Protein AF-0000000081102500 (afdb_homodimer)

Solvent-accessible surface area (backbone atoms only — not comparable to full-atom values): 29952 Å² total; per-residue (Å²): 133,82,79,76,80,78,73,80,70,84,69,82,81,77,78,73,79,81,74,80,73,80,76,76,82,76,77,84,77,78,81,76,78,78,64,73,62,58,63,55,47,53,52,49,48,46,53,48,49,56,48,49,52,51,51,50,52,51,48,50,52,50,48,50,49,44,45,52,55,58,66,33,62,69,70,67,57,68,94,61,80,88,67,59,74,37,81,43,62,40,70,87,53,70,58,62,40,47,63,66,42,76,68,34,43,45,45,74,57,37,81,34,65,85,44,66,32,41,30,42,36,72,54,45,70,73,47,74,49,71,58,43,45,83,46,76,84,64,27,28,35,29,37,17,47,39,19,51,52,50,49,36,52,51,52,46,48,41,49,49,35,29,41,36,52,70,69,33,74,50,51,61,30,30,46,87,71,41,95,49,55,79,42,70,70,38,37,52,51,50,49,52,51,26,46,36,54,37,53,50,52,52,56,48,55,30,63,49,47,69,52,72,34,34,45,43,86,87,37,54,99,74,38,37,36,36,80,54,59,74,37,73,39,86,14,42,33,60,66,61,51,49,51,53,41,52,76,25,37,58,89,67,75,72,70,58,82,37,50,47,108,138,86,78,84,76,85,75,79,74,86,69,82,79,78,78,71,79,80,76,77,75,77,73,78,79,75,76,81,76,77,78,75,76,78,63,72,62,57,62,53,47,54,52,50,50,48,54,49,48,55,48,48,52,51,51,51,52,52,48,51,52,51,48,51,51,44,44,53,54,58,66,32,61,66,70,66,56,67,93,60,80,87,67,57,74,36,81,42,63,41,70,88,52,71,58,64,40,48,64,64,41,77,69,34,43,45,44,73,57,35,81,36,64,87,46,67,34,41,31,42,36,72,55,44,69,75,46,74,49,69,59,42,44,84,44,77,83,64,27,28,35,28,36,18,46,39,21,52,52,51,49,36,52,51,51,49,48,42,49,49,36,29,41,36,53,70,68,33,74,48,51,60,30,27,46,87,71,40,96,51,57,78,43,72,69,38,40,52,50,48,48,51,52,24,46,36,54,38,52,48,52,52,55,48,56,29,63,49,46,71,53,72,33,32,46,43,88,88,38,55,98,75,38,38,36,35,80,52,59,74,38,73,38,86,16,42,33,61,65,62,51,49,50,53,41,53,76,24,38,59,88,68,76,72,70,59,82,38,51,49,109

InterPro domains:
  IPR021765 Mycotoxin biosynthesis protein UstYa-like [PF11807] (66-247)
  IPR021765 Mycotoxin biosynthesis protein UstYa-like [PTHR33365] (7-253)

Secondary structure (DSSP, 8-state):
-----------------------------------HHHHHHHHHHHHHHHHHHHHHHHHHHHHHHHHHHHSS------SSPPPPEEEEE----GGGGSPS-HHHHHHHHHSSTT--SEEEEETGGGGTPPP-EE-STTEEEEEEHHHHHHHHHHHHHHHHHHHHTT-STTTTSSTTS-SS-SSHHHHHHHHHHHHHHHHHHHHHHHH----EE---TT--SS-EE---TT-EEEEE-HHHHHHHHHHT--S-SGGGGGEE-/-----------------------------------HHHHHHHHHHHHHHHHHHHHHHHHHHHHHHHHHHHSS------SSPPPPEEEEE----GGGGSPS-HHHHHHHHHSSTT--SEEEEETGGGGTPPP-EE-STTEEEEEEHHHHHHHHHHHHHHHHHHHHTT-STTTTSSTTS-SS-SSHHHHHHHHHHHHHHHHHHHHHHHH----EE---TT--SS-EE---TT-EEEEE-HHHHHHHHHHT--S-SGGGGGEE-

Organism: NCBI:txid173218

Radius of gyration: 48.65 Å; Cα contacts (8 Å, |Δi|>4): 601; chains: 2; bounding box: 158×152×83 Å

Nearest PDB structures (foldseek):
  8fy3-assembly1_B  TM=3.156E-01  e=6.688E+00  Homo sapiens
  8kh4-assembly1_A  TM=2.403E-01  e=8.967E+00  Homo sapiens
  8fy3-assembly1_B  TM=3.157E-01  e=6.675E+00  Homo sapiens
  8kh4-assembly1_A  TM=2.405E-01  e=8.951E+00  Homo sapiens

Foldseek 3Di:
DDDDPCPDPPPPPCPPDPPPPPPPPPDDPPPPPPPVVPVVVVVVVVVVVVVVVVVVVVVVVVVVCCCCVVVPPPQQPDQDDDFDKDKDFAADDVLCVDADDPSSLCCLDCVLPLQLQKFKGAQCVSRVDDAAPDDPDRIGIDHDLVNLLSVLVSLLRHQVSCVVVVNDLLPCLCVVVNPAGPDPVNRVSVVSNVCSVVSCVVVCVVVVDPQDWAFDPPDDPVGGDTDRGRGMDTGGDPVSVSVVSNVRPDPDPPRCVPDDD/DDDDDPPDDDCPPPPPPPPPPPPPPDPPPPPPPPPVVPVVVVVVVVVVVVVVVVVVVVVVVVVVCCCCVVVVPPQQPDQDDDFDKDKDFAADDVLCVDADDPSSLCCLDCVLPLQLQKFKGFQCVSRVDDAAPDDPDRIGIDGDLVNLLSVLVSLLRHQVSCVVVVNDLLPCLCVVVNPAGPDPVNRVSVVSNVCSVVSCVVVCVVVVDPQDWAFDPPDDPVGGDTDRGRGMDTGGDPVSVSVVSNVRPDPDPPRCVPDDD

pLDDT: mean 75.86, std 22.86, range [20.89, 97.25]

Structure (mmCIF, N/CA/C/O backbone):
data_AF-0000000081102500-model_v1
#
loop_
_entity.id
_entity.type
_entity.pdbx_description
1 polymer 'Tat pathway signal sequence'
#
loop_
_atom_site.group_PDB
_atom_site.id
_atom_site.type_symbol
_atom_site.label_atom_id
_atom_site.label_alt_id
_atom_site.label_comp_id
_atom_site.label_asym_id
_atom_site.label_entity_id
_atom_site.label_seq_id
_atom_site.pdbx_PDB_ins_code
_atom_site.Cartn_x
_atom_site.Cartn_y
_atom_site.Cartn_z
_atom_site.occupancy
_atom_site.B_iso_or_equiv
_atom_site.auth_seq_id
_atom_site.auth_comp_id
_atom_site.auth_asym_id
_atom_site.auth_atom_id
_atom_site.pdbx_PDB_model_num
ATOM 1 N N . MET A 1 1 ? 75.562 115.25 51.375 1 21.73 1 MET A N 1
ATOM 2 C CA . MET A 1 1 ? 75.188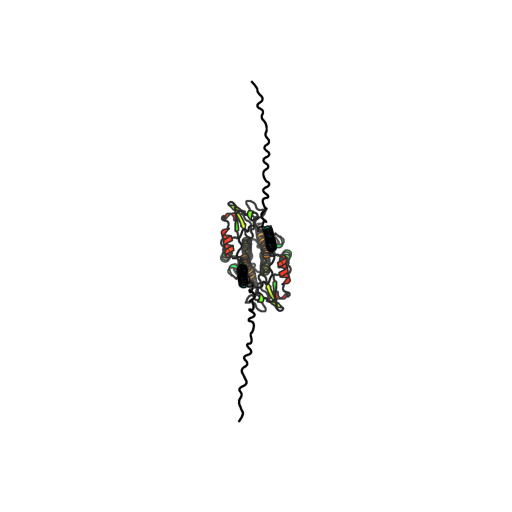 113.812 51.469 1 21.73 1 MET A CA 1
ATOM 3 C C . MET A 1 1 ? 73.75 113.625 51.844 1 21.73 1 MET A C 1
ATOM 5 O O . MET A 1 1 ? 73.062 114.625 52.156 1 21.73 1 MET A O 1
ATOM 9 N N . GLN A 1 2 ? 73.375 113.062 53 1 20.89 2 GLN A N 1
ATOM 10 C CA . GLN A 1 2 ? 72.5 111.875 53.094 1 20.89 2 GLN A CA 1
ATOM 11 C C . GLN A 1 2 ? 71.062 112.312 53.469 1 20.89 2 GLN A C 1
ATOM 13 O O . GLN A 1 2 ? 70.188 111.5 53.562 1 20.89 2 GLN A O 1
ATOM 18 N N . LYS A 1 3 ? 70.75 113.688 53.719 1 24.47 3 LYS A N 1
ATOM 19 C CA . LYS A 1 3 ? 69.812 113.75 54.812 1 24.47 3 LYS A CA 1
ATOM 20 C C . LYS A 1 3 ? 68.5 113 54.469 1 24.47 3 LYS A C 1
ATOM 22 O O . LYS A 1 3 ? 68.25 112.75 53.281 1 24.47 3 LYS A O 1
ATOM 27 N N . SER A 1 4 ? 67.75 112.688 55.469 1 22.86 4 SER A N 1
ATOM 28 C CA . SER A 1 4 ? 66.812 111.938 56.281 1 22.86 4 SER A CA 1
ATOM 29 C C . SER A 1 4 ? 65.375 112.188 55.781 1 22.86 4 SER A C 1
ATOM 31 O O . SER A 1 4 ? 64.812 113.25 56.031 1 22.86 4 SER A O 1
ATOM 33 N N . LEU A 1 5 ? 65.125 111.875 54.5 1 26.08 5 LEU A N 1
ATOM 34 C CA . LEU A 1 5 ? 63.875 112.25 53.812 1 26.08 5 LEU A CA 1
ATOM 35 C C . LEU A 1 5 ? 62.688 111.688 54.562 1 26.08 5 LEU A C 1
ATOM 37 O O . LEU A 1 5 ? 62.594 110.438 54.75 1 26.08 5 LEU A O 1
ATOM 41 N N . HIS A 1 6 ? 62.281 112.438 55.625 1 24.59 6 HIS A N 1
ATOM 42 C CA . HIS A 1 6 ? 61.25 112.25 56.625 1 24.59 6 HIS A CA 1
ATOM 43 C C . HIS A 1 6 ? 59.906 111.938 55.969 1 24.59 6 HIS A C 1
ATOM 45 O O . HIS A 1 6 ? 59.406 112.688 55.156 1 24.59 6 HIS A O 1
ATOM 51 N N . MET A 1 7 ? 59.531 110.625 55.688 1 24.19 7 MET A N 1
ATOM 52 C CA . MET A 1 7 ? 58.562 109.812 54.969 1 24.19 7 MET A CA 1
ATOM 53 C C . MET A 1 7 ? 57.156 110 55.562 1 24.19 7 MET A C 1
ATOM 55 O O . MET A 1 7 ? 56.219 109.312 55.188 1 24.19 7 MET A O 1
ATOM 59 N N . ALA A 1 8 ? 56.875 111.188 56.344 1 24.05 8 ALA A N 1
ATOM 60 C CA . ALA A 1 8 ? 55.812 110.938 57.312 1 24.05 8 ALA A CA 1
ATOM 61 C C . ALA A 1 8 ? 54.5 110.562 56.625 1 24.05 8 ALA A C 1
ATOM 63 O O . ALA A 1 8 ? 54.25 110.938 55.469 1 24.05 8 ALA A O 1
ATOM 64 N N . HIS A 1 9 ? 53.844 109.438 57.031 1 24.38 9 HIS A N 1
ATOM 65 C CA . HIS A 1 9 ? 52.844 108.375 56.875 1 24.38 9 HIS A CA 1
ATOM 66 C C . HIS A 1 9 ? 51.438 109 57.031 1 24.38 9 HIS A C 1
ATOM 68 O O . HIS A 1 9 ? 50.438 108.25 57 1 24.38 9 HIS A O 1
ATOM 74 N N . HIS A 1 10 ? 51.156 110.312 56.781 1 23.91 10 HIS A N 1
ATOM 75 C CA . HIS A 1 10 ? 49.938 110.75 57.469 1 23.91 10 HIS A CA 1
ATOM 76 C C . HIS A 1 10 ? 48.719 109.938 57 1 23.91 10 HIS A C 1
ATOM 78 O O . HIS A 1 10 ? 48.594 109.625 55.812 1 23.91 10 HIS A O 1
ATOM 84 N N . SER A 1 11 ? 48.125 109.062 57.875 1 24.38 11 SER A N 1
ATOM 85 C CA . SER A 1 11 ? 47.031 108.125 58.031 1 24.38 11 SER A CA 1
ATOM 86 C C . SER A 1 11 ? 45.688 108.688 57.719 1 24.38 11 SER A C 1
ATOM 88 O O . SER A 1 11 ? 44.656 108.062 57.875 1 24.38 11 SER A O 1
ATOM 90 N N . SER A 1 12 ? 45.5 109.562 56.688 1 25.33 12 SER A N 1
ATOM 91 C CA . SER A 1 12 ? 44.219 110.25 56.688 1 25.33 12 SER A CA 1
ATOM 92 C C . SER A 1 12 ? 43.062 109.25 56.625 1 25.33 12 SER A C 1
ATOM 94 O O . SER A 1 12 ? 43.062 108.312 55.812 1 25.33 12 SER A O 1
ATOM 96 N N . GLU A 1 13 ? 42.406 108.938 57.781 1 25.36 13 GLU A N 1
ATOM 97 C CA . GLU A 1 13 ? 41.281 108.062 58.188 1 25.36 13 GLU A CA 1
ATOM 98 C C . GLU A 1 13 ? 40.031 108.375 57.375 1 25.36 13 GLU A C 1
ATOM 100 O O . GLU A 1 13 ? 39.562 109.562 57.375 1 25.36 13 GLU A O 1
ATOM 105 N N . ASP A 1 14 ? 39.781 107.812 56.188 1 25.42 14 ASP A N 1
ATOM 106 C CA . ASP A 1 14 ? 38.719 107.938 55.188 1 25.42 14 ASP A CA 1
ATOM 107 C C . ASP A 1 14 ? 37.375 107.5 55.781 1 25.42 14 ASP A C 1
ATOM 109 O O . ASP A 1 14 ? 37.188 106.375 56.156 1 25.42 14 ASP A O 1
ATOM 113 N N . GLN A 1 15 ? 36.812 108.188 56.844 1 25.55 15 GLN A N 1
ATOM 114 C CA . GLN A 1 15 ? 35.594 107.75 57.531 1 25.55 15 GLN A CA 1
ATOM 115 C C . GLN A 1 15 ? 34.438 107.625 56.562 1 25.55 15 GLN A C 1
ATOM 117 O O . GLN A 1 15 ? 34 108.625 55.969 1 25.55 15 GLN A O 1
ATOM 122 N N . CYS A 1 16 ? 34.406 106.688 55.656 1 29.22 16 CYS A N 1
ATOM 123 C CA . CYS A 1 16 ? 33.344 106.562 54.656 1 29.22 16 CYS A CA 1
ATOM 124 C C . CYS A 1 16 ? 31.984 106.438 55.312 1 29.22 16 CYS A C 1
ATOM 126 O O . CYS A 1 16 ? 31.828 105.688 56.281 1 29.22 16 CYS A O 1
ATOM 128 N N . PRO A 1 17 ? 31.062 107.438 55.188 1 29.31 17 PRO A N 1
ATOM 129 C CA . PRO A 1 17 ? 29.734 107.5 55.781 1 29.31 17 PRO A CA 1
ATOM 130 C C . PRO A 1 17 ? 28.844 106.312 55.406 1 29.31 17 PRO A C 1
ATOM 132 O O . PRO A 1 17 ? 29.078 105.688 54.406 1 29.31 17 PRO A O 1
ATOM 135 N N . ASP A 1 18 ? 28.297 105.5 56.375 1 26.59 18 ASP A N 1
ATOM 136 C CA . ASP A 1 18 ? 27.453 104.312 56.469 1 26.59 18 ASP A CA 1
ATOM 137 C C . ASP A 1 18 ? 26.125 104.5 55.781 1 26.59 18 ASP A C 1
ATOM 139 O O . ASP A 1 18 ? 25.328 105.375 56.156 1 26.59 18 ASP A O 1
ATOM 143 N N . ASN A 1 19 ? 26.141 104.812 54.375 1 27.94 19 ASN A N 1
ATOM 144 C CA . ASN A 1 19 ? 24.859 104.938 53.719 1 27.94 19 ASN A CA 1
ATOM 145 C C . ASN A 1 19 ? 23.922 103.75 53.969 1 27.94 19 ASN A C 1
ATOM 147 O O . ASN A 1 19 ? 24.281 102.625 53.688 1 27.94 19 ASN A O 1
ATOM 151 N N . GLU A 1 20 ? 23.062 103.812 54.969 1 29.45 20 GLU A N 1
ATOM 152 C CA . GLU A 1 20 ? 22.031 102.875 55.375 1 29.45 20 GLU A CA 1
ATOM 153 C C . GLU A 1 20 ? 21.094 102.5 54.219 1 29.45 20 GLU A C 1
ATOM 155 O O . GLU A 1 20 ? 20.375 103.375 53.719 1 29.45 20 GLU A O 1
ATOM 160 N N . ALA A 1 21 ? 21.609 101.812 53.094 1 31.97 21 ALA A N 1
ATOM 161 C CA . ALA A 1 21 ? 20.75 101.438 52 1 31.97 21 ALA A CA 1
ATOM 162 C C . ALA A 1 21 ? 19.5 100.688 52.469 1 31.97 21 ALA A C 1
ATOM 164 O O . ALA A 1 21 ? 19.594 99.812 53.344 1 31.97 21 ALA A O 1
ATOM 165 N N . GLU A 1 22 ? 18.328 101.438 52.469 1 31.44 22 GLU A N 1
ATOM 166 C CA . GLU A 1 22 ? 16.984 100.875 52.75 1 31.44 22 GLU A CA 1
ATOM 167 C C . GLU A 1 22 ? 16.672 99.688 51.844 1 31.44 22 GLU A C 1
ATOM 169 O O . GLU A 1 22 ? 16.891 99.75 50.625 1 31.44 22 GLU A O 1
ATOM 174 N N . GLU A 1 23 ? 16.859 98.438 52.281 1 33.81 23 GLU A N 1
ATOM 175 C CA . GLU A 1 23 ? 16.609 97.125 51.625 1 33.81 23 GLU A CA 1
ATOM 176 C C . GLU A 1 23 ? 15.188 97.062 51.094 1 33.81 23 GLU A C 1
ATOM 178 O O . GLU A 1 23 ? 14.227 97.438 51.781 1 33.81 23 GLU A O 1
ATOM 183 N N . PRO A 1 24 ? 15.047 97.25 49.719 1 35.84 24 PRO A N 1
ATOM 184 C CA . PRO A 1 24 ? 13.711 97.188 49.125 1 35.84 24 PRO A CA 1
ATOM 185 C C . PRO A 1 24 ? 12.961 95.875 49.5 1 35.84 24 PRO A C 1
ATOM 187 O O . PRO A 1 24 ? 13.594 94.875 49.75 1 35.84 24 PRO A O 1
ATOM 190 N N . LEU A 1 25 ? 11.781 95.938 50.156 1 32.19 25 LEU A N 1
ATOM 191 C CA . LEU A 1 25 ? 10.836 94.875 50.562 1 32.19 25 LEU A CA 1
ATOM 192 C C . LEU A 1 25 ? 10.508 94 49.375 1 32.19 25 LEU A C 1
ATOM 194 O O . LEU A 1 25 ? 10.07 94.438 48.312 1 32.19 25 LEU A O 1
ATOM 198 N N . LEU A 1 26 ? 11.375 92.938 49.062 1 33.84 26 LEU A N 1
ATOM 199 C CA . LEU A 1 26 ? 11.125 92 48.031 1 33.84 26 LEU A CA 1
ATOM 200 C C . LEU A 1 26 ? 9.719 91.375 48.156 1 33.84 26 LEU A C 1
ATOM 202 O O . LEU A 1 26 ? 9.242 91.125 49.25 1 33.84 26 LEU A O 1
ATOM 206 N N . PRO A 1 27 ? 8.836 91.5 47.094 1 37.53 27 PRO A N 1
ATOM 207 C CA . PRO A 1 27 ? 7.445 91.062 47.031 1 37.53 27 PRO A CA 1
ATOM 208 C C . PRO A 1 27 ? 7.305 89.562 47.312 1 37.53 27 PRO A C 1
ATOM 210 O O . PRO A 1 27 ? 8.266 88.812 47.156 1 37.53 27 PRO A O 1
ATOM 213 N N . GLU A 1 28 ? 6.301 89.125 48.125 1 35.78 28 GLU A N 1
ATOM 214 C CA . GLU A 1 28 ? 5.84 87.812 48.531 1 35.78 28 GLU A CA 1
ATOM 215 C C . GLU A 1 28 ? 5.625 86.875 47.312 1 35.78 28 GLU A C 1
ATOM 217 O O . GLU A 1 28 ? 4.809 87.188 46.438 1 35.78 28 GLU A O 1
ATOM 222 N N . THR A 1 29 ? 6.691 86.312 46.719 1 38.41 29 THR A N 1
ATOM 223 C CA . THR A 1 29 ? 6.547 85.312 45.656 1 38.41 29 THR A CA 1
ATOM 224 C C . THR A 1 29 ? 5.539 84.25 46.031 1 38.41 29 THR A C 1
ATOM 226 O O . THR A 1 29 ? 5.613 83.688 47.156 1 38.41 29 THR A O 1
ATOM 229 N N . ALA A 1 30 ? 4.293 84.25 45.5 1 38.47 30 ALA A N 1
ATOM 230 C CA . ALA A 1 30 ? 3.182 83.312 45.531 1 38.47 30 ALA A CA 1
ATOM 231 C C . ALA A 1 30 ? 3.66 81.875 45.25 1 38.47 30 ALA A C 1
ATOM 233 O O . ALA A 1 30 ? 4.363 81.625 44.281 1 38.47 30 ALA A O 1
ATOM 234 N N . ASN A 1 31 ? 3.902 81 46.312 1 36.12 31 ASN A N 1
ATOM 235 C CA . ASN A 1 31 ? 4.117 79.562 46.312 1 36.12 31 ASN A CA 1
ATOM 236 C C . ASN A 1 31 ? 3.049 78.875 45.5 1 36.12 31 ASN A C 1
ATOM 238 O O . ASN A 1 31 ? 1.918 78.688 45.938 1 36.12 31 ASN A O 1
ATOM 242 N N . VAL A 1 32 ? 2.822 79.125 44.156 1 37.5 32 VAL A N 1
ATOM 243 C CA . VAL A 1 32 ? 1.965 78.312 43.375 1 37.5 32 VAL A CA 1
ATOM 244 C C . VAL A 1 32 ? 2.43 76.812 43.5 1 37.5 32 VAL A C 1
ATOM 246 O O . VAL A 1 32 ? 3.559 76.5 43.125 1 37.5 32 VAL A O 1
ATOM 249 N N . VAL A 1 33 ? 1.922 76.125 44.5 1 39.16 33 VAL A N 1
ATOM 250 C CA . VAL A 1 33 ? 2.061 74.688 44.75 1 39.16 33 VAL A CA 1
ATOM 251 C C . VAL A 1 33 ? 1.738 73.875 43.5 1 39.16 33 VAL A C 1
ATOM 253 O O . VAL A 1 33 ? 0.643 74 42.938 1 39.16 33 VAL A O 1
ATOM 256 N N . PHE A 1 34 ? 2.754 73.5 42.719 1 43.47 34 PHE A N 1
ATOM 257 C CA . PHE A 1 34 ? 2.793 72.562 41.625 1 43.47 34 PHE A CA 1
ATOM 258 C C . PHE A 1 34 ? 2.211 71.188 42.031 1 43.47 34 PHE A C 1
ATOM 260 O O . PHE A 1 34 ? 2.932 70.312 42.531 1 43.47 34 PHE A O 1
ATOM 267 N N . GLN A 1 35 ? 1.015 71.062 42.625 1 47.91 35 GLN A N 1
ATOM 268 C CA . GLN A 1 35 ? 0.411 69.812 42.938 1 47.91 35 GLN A CA 1
ATOM 269 C C . GLN A 1 35 ? 0.06 69 41.688 1 47.91 35 GLN A C 1
ATOM 271 O O . GLN A 1 35 ? -0.234 67.812 41.75 1 47.91 35 GLN A O 1
ATOM 276 N N . GLY A 1 36 ? -0.021 69.688 40.562 1 50.47 36 GLY A N 1
ATOM 277 C CA . GLY A 1 36 ? -0.606 69 39.406 1 50.47 36 GLY A CA 1
ATOM 278 C C . GLY A 1 36 ? 0.298 67.938 38.844 1 50.47 36 GLY A C 1
ATOM 279 O O . GLY A 1 36 ? -0.145 67.062 38.062 1 50.47 36 GLY A O 1
ATOM 280 N N . LYS A 1 37 ? 1.651 67.875 39.219 1 61.22 37 LYS A N 1
ATOM 281 C CA . LYS A 1 37 ? 2.596 67 38.531 1 61.22 37 LYS A CA 1
ATOM 282 C C . LYS A 1 37 ? 2.559 65.562 39.156 1 61.22 37 LYS A C 1
ATOM 284 O O . LYS A 1 37 ? 3.002 64.625 38.5 1 61.22 37 LYS A O 1
ATOM 289 N N . GLN A 1 38 ? 1.871 65.5 40.344 1 61.69 38 GLN A N 1
ATOM 290 C CA . GLN A 1 38 ? 2.045 64.188 41 1 61.69 38 GLN A CA 1
ATOM 291 C C . GLN A 1 38 ? 1.085 63.156 40.438 1 61.69 38 GLN A C 1
ATOM 293 O O . GLN A 1 38 ? 1.451 62 40.25 1 61.69 38 GLN A O 1
ATOM 298 N N . THR A 1 39 ? -0.128 63.625 40.031 1 66.12 39 THR A N 1
ATOM 299 C CA . THR A 1 39 ? -1.114 62.656 39.562 1 66.12 39 THR A CA 1
ATOM 300 C C . THR A 1 39 ? -0.769 62.188 38.156 1 66.12 39 THR A C 1
ATOM 302 O O . THR A 1 39 ? -0.938 61 37.844 1 66.12 39 THR A O 1
ATOM 305 N N . THR A 1 40 ? -0.138 63.062 37.5 1 67.31 40 THR A N 1
ATOM 306 C CA . THR A 1 40 ? 0.255 62.719 36.125 1 67.31 40 THR A CA 1
ATOM 307 C C . THR A 1 40 ? 1.413 61.75 36.125 1 67.31 40 THR A C 1
ATOM 309 O O . THR A 1 40 ? 1.451 60.812 35.312 1 67.31 40 THR A O 1
ATOM 312 N N . TRP A 1 41 ? 2.209 61.781 37.25 1 72.38 41 TRP A N 1
ATOM 313 C CA . TRP A 1 41 ? 3.373 60.906 37.344 1 72.38 41 TRP A CA 1
ATOM 314 C C . TRP A 1 41 ? 2.967 59.5 37.75 1 72.38 41 TRP A C 1
ATOM 316 O O . TRP A 1 41 ? 3.5 58.5 37.219 1 72.38 41 TRP A O 1
ATOM 326 N N . ARG A 1 42 ? 1.95 59.375 38.562 1 74.12 42 ARG A N 1
ATOM 327 C CA . ARG A 1 42 ? 1.458 58.062 38.969 1 74.12 42 ARG A CA 1
ATOM 328 C C . ARG A 1 42 ? 0.769 57.344 37.812 1 74.12 42 ARG A C 1
ATOM 330 O O . ARG A 1 42 ? 0.934 56.156 37.656 1 74.12 42 ARG A O 1
ATOM 337 N N . TYR A 1 43 ? 0.025 58.094 37.031 1 72.25 43 TYR A N 1
ATOM 338 C CA . TYR A 1 43 ? -0.619 57.531 35.844 1 72.25 43 TYR A CA 1
ATOM 339 C C . TYR A 1 43 ? 0.416 57.125 34.812 1 72.25 43 TYR A C 1
ATOM 341 O O . TYR A 1 43 ? 0.302 56.062 34.188 1 72.25 43 TYR A O 1
ATOM 349 N N . LEU A 1 44 ? 1.48 57.938 34.719 1 74.88 44 LEU A N 1
ATOM 350 C CA . LEU A 1 44 ? 2.551 57.625 33.781 1 74.88 44 LEU A CA 1
ATOM 351 C C . LEU A 1 44 ? 3.33 56.406 34.25 1 74.88 44 LEU A C 1
ATOM 353 O O . LEU A 1 44 ? 3.666 55.531 33.438 1 74.88 44 LEU A O 1
ATOM 357 N N . LEU A 1 45 ? 3.424 56.281 35.531 1 77.94 45 LEU A N 1
ATOM 358 C CA . LEU A 1 45 ? 4.105 55.125 36.094 1 77.94 45 LEU A CA 1
ATOM 359 C C . LEU A 1 45 ? 3.252 53.844 35.938 1 77.94 45 LEU A C 1
ATOM 361 O O . LEU A 1 45 ? 3.775 52.781 35.656 1 77.94 45 LEU A O 1
ATOM 365 N N . GLY A 1 46 ? 1.928 54.094 36.031 1 74.75 46 GLY A N 1
ATOM 366 C CA . GLY A 1 46 ? 1.016 52.969 35.812 1 74.75 46 GLY A CA 1
ATOM 367 C C . GLY A 1 46 ? 1.002 52.5 34.375 1 74.75 46 GLY A C 1
ATOM 368 O O . GLY A 1 46 ? 1.065 51.281 34.125 1 74.75 46 GLY A O 1
ATOM 369 N N . VAL A 1 47 ? 0.944 53.438 33.438 1 73.88 47 VAL A N 1
ATOM 370 C CA . VAL A 1 47 ? 0.929 53.094 32 1 73.88 47 VAL A CA 1
ATOM 371 C C . VAL A 1 47 ? 2.26 52.469 31.609 1 73.88 47 VAL A C 1
ATOM 373 O O . VAL A 1 47 ? 2.289 51.5 30.844 1 73.88 47 VAL A O 1
ATOM 376 N N . CYS A 1 48 ? 3.35 52.969 32.25 1 76.75 48 CYS A N 1
ATOM 377 C CA . CYS A 1 48 ? 4.664 52.406 32 1 76.75 48 CYS A CA 1
ATOM 378 C C . CYS A 1 48 ? 4.754 50.969 32.562 1 76.75 48 CYS A C 1
ATOM 380 O O . CYS A 1 48 ? 5.305 50.094 31.906 1 76.75 48 CYS A O 1
ATOM 382 N N . GLY A 1 49 ? 4.129 50.844 33.75 1 75.75 49 GLY A N 1
ATOM 383 C CA . GLY A 1 49 ? 4.113 49.5 34.344 1 75.75 49 GLY A CA 1
ATOM 384 C C . GLY A 1 49 ? 3.338 48.5 33.531 1 75.75 49 GLY A C 1
ATOM 385 O O . GLY A 1 49 ? 3.799 47.375 33.312 1 75.75 49 GLY A O 1
ATOM 386 N N . VAL A 1 50 ? 2.143 48.844 33.062 1 75.44 50 VAL A N 1
ATOM 387 C CA . VAL A 1 50 ? 1.338 48 32.188 1 75.44 50 VAL A CA 1
ATOM 388 C C . VAL A 1 50 ? 2.082 47.719 30.891 1 75.44 50 VAL A C 1
ATOM 390 O O . VAL A 1 50 ? 2.082 46.594 30.391 1 75.44 50 VAL A O 1
ATOM 393 N N . GLY A 1 51 ? 2.826 48.812 30.406 1 73.75 51 GLY A N 1
ATOM 394 C CA . GLY A 1 51 ? 3.635 48.625 29.203 1 73.75 51 GLY A CA 1
ATOM 395 C C . GLY A 1 51 ? 4.754 47.625 29.391 1 73.75 51 GLY A C 1
ATOM 396 O O . GLY A 1 51 ? 4.977 46.781 28.531 1 73.75 51 GLY A O 1
ATOM 397 N N . ILE A 1 52 ? 5.363 47.656 30.531 1 77.44 52 ILE A N 1
ATOM 398 C CA . ILE A 1 52 ? 6.449 46.75 30.828 1 77.44 52 ILE A CA 1
ATOM 399 C C . ILE A 1 52 ? 5.895 45.312 30.969 1 77.44 52 ILE A C 1
ATOM 401 O O . ILE A 1 52 ? 6.484 44.375 30.438 1 77.44 52 ILE A O 1
ATOM 405 N N . LEU A 1 53 ? 4.793 45.219 31.578 1 73.94 53 LEU A N 1
ATOM 406 C CA . LEU A 1 53 ? 4.176 43.875 31.719 1 73.94 53 LEU A CA 1
ATOM 407 C C . LEU A 1 53 ? 3.805 43.312 30.359 1 73.94 53 LEU A C 1
ATOM 409 O O . LEU A 1 53 ? 3.998 42.125 30.094 1 73.94 53 LEU A O 1
ATOM 413 N N . VAL A 1 54 ? 3.314 44.125 29.438 1 75.31 54 VAL A N 1
ATOM 414 C CA . VAL A 1 54 ? 2.961 43.719 28.094 1 75.31 54 VAL A CA 1
ATOM 415 C C . VAL A 1 54 ? 4.223 43.312 27.328 1 75.31 54 VAL A C 1
ATOM 417 O O . VAL A 1 54 ? 4.25 42.281 26.641 1 75.31 54 VAL A O 1
ATOM 420 N N . VAL A 1 55 ? 5.305 44.031 27.547 1 76.69 55 VAL A N 1
ATOM 421 C CA . VAL A 1 55 ? 6.562 43.75 26.859 1 76.69 55 VAL A CA 1
ATOM 422 C C . VAL A 1 55 ? 7.168 42.469 27.391 1 76.69 55 VAL A C 1
ATOM 424 O O . VAL A 1 55 ? 7.641 41.625 26.625 1 76.69 55 VAL A O 1
ATOM 427 N N . VAL A 1 56 ? 7.07 42.219 28.641 1 73.25 56 VAL A N 1
ATOM 428 C CA . VAL A 1 56 ? 7.609 41 29.266 1 73.25 56 VAL A CA 1
ATOM 429 C C . VAL A 1 56 ? 6.809 39.781 28.797 1 73.25 56 VAL A C 1
ATOM 431 O O . VAL A 1 56 ? 7.387 38.75 28.484 1 73.25 56 VAL A O 1
ATOM 434 N N . ASN A 1 57 ? 5.535 39.938 28.797 1 72.75 57 ASN A N 1
ATOM 435 C CA . ASN A 1 57 ? 4.703 38.844 28.297 1 72.75 57 ASN A CA 1
ATOM 436 C C . ASN A 1 57 ? 4.961 38.562 26.812 1 72.75 57 ASN A C 1
ATOM 438 O O . ASN A 1 57 ? 4.996 37.406 26.391 1 72.75 57 ASN A O 1
ATOM 442 N N . LEU A 1 58 ? 5.203 39.594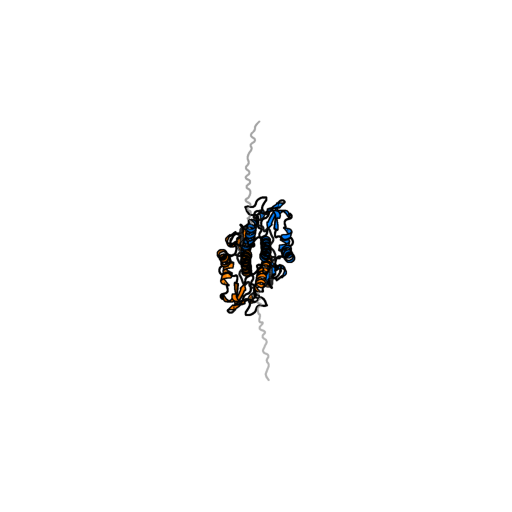 26.078 1 74.69 58 LEU A N 1
ATOM 443 C CA . LEU A 1 58 ? 5.516 39.469 24.672 1 74.69 58 LEU A CA 1
ATOM 444 C C . LEU A 1 58 ? 6.871 38.781 24.484 1 74.69 58 LEU A C 1
ATOM 446 O O . LEU A 1 58 ? 7.02 37.906 23.625 1 74.69 58 LEU A O 1
ATOM 450 N N . ILE A 1 59 ? 7.77 39.031 25.281 1 73.19 59 ILE A N 1
ATOM 451 C CA . ILE A 1 59 ? 9.094 38.438 25.234 1 73.19 59 ILE A CA 1
ATOM 452 C C . ILE A 1 59 ? 8.992 36.969 25.625 1 73.19 59 ILE A C 1
ATOM 454 O O . ILE A 1 59 ? 9.609 36.094 24.984 1 73.19 59 ILE A O 1
ATOM 458 N N . GLN A 1 60 ? 8.266 36.656 26.609 1 68.44 60 GLN A N 1
ATOM 459 C CA . GLN A 1 60 ? 8.062 35.281 27.031 1 68.44 60 GLN A CA 1
ATOM 460 C C . GLN A 1 60 ? 7.406 34.469 25.922 1 68.44 60 GLN A C 1
ATOM 462 O O . GLN A 1 60 ? 7.801 33.312 25.672 1 68.44 60 GLN A O 1
ATOM 467 N N . VAL A 1 61 ? 6.434 34.969 25.281 1 65.19 61 VAL A N 1
ATOM 468 C CA . VAL A 1 61 ? 5.777 34.281 24.156 1 65.19 61 VAL A CA 1
ATOM 469 C C . VAL A 1 61 ? 6.773 34.094 23.016 1 65.19 61 VAL A C 1
ATOM 471 O O . VAL A 1 61 ? 6.816 33 22.406 1 65.19 61 VAL A O 1
ATOM 474 N N . LEU A 1 62 ? 7.59 35 22.828 1 66.12 62 LEU A N 1
ATOM 475 C CA . LEU A 1 62 ? 8.602 34.875 21.766 1 66.12 62 LEU A CA 1
ATOM 476 C C . LEU A 1 62 ? 9.641 33.844 22.125 1 66.12 62 LEU A C 1
ATOM 478 O O . LEU A 1 62 ? 10.07 33.062 21.281 1 66.12 62 LEU A O 1
ATOM 482 N N . ILE A 1 63 ? 10.008 33.781 23.281 1 62.16 63 ILE A N 1
ATOM 483 C CA . ILE A 1 63 ? 10.953 32.75 23.75 1 62.16 63 ILE A CA 1
ATOM 484 C C . ILE A 1 63 ? 10.336 31.375 23.641 1 62.16 63 ILE A C 1
ATOM 486 O O . ILE A 1 63 ? 10.969 30.438 23.141 1 62.16 63 ILE A O 1
ATOM 490 N N . ILE A 1 64 ? 9.164 31.203 24.125 1 57.69 64 ILE A N 1
ATOM 491 C CA . ILE A 1 64 ? 8.469 29.922 24.047 1 57.69 64 ILE A CA 1
ATOM 492 C C . ILE A 1 64 ? 8.305 29.516 22.594 1 57.69 64 ILE A C 1
ATOM 494 O O . ILE A 1 64 ? 8.539 28.344 22.234 1 57.69 64 ILE A O 1
ATOM 498 N N . LEU A 1 65 ? 7.953 30.391 21.766 1 57.12 65 LEU A N 1
ATOM 499 C CA . LEU A 1 65 ? 7.84 30.109 20.328 1 57.12 65 LEU A CA 1
ATOM 500 C C . LEU A 1 65 ? 9.188 29.719 19.75 1 57.12 65 LEU A C 1
ATOM 502 O O . LEU A 1 65 ? 9.273 28.812 18.906 1 57.12 65 LEU A O 1
ATOM 506 N N . ARG A 1 66 ? 10.18 30.359 20.172 1 53.22 66 ARG A N 1
ATOM 507 C CA . ARG A 1 66 ? 11.523 30.016 19.734 1 53.22 66 ARG A CA 1
ATOM 508 C C . ARG A 1 66 ? 11.914 28.625 20.234 1 53.22 66 ARG A C 1
ATOM 510 O O . ARG A 1 66 ? 12.523 27.844 19.5 1 53.22 66 ARG A O 1
ATOM 517 N N . ILE A 1 67 ? 11.695 28.359 21.453 1 50.62 67 ILE A N 1
ATOM 518 C CA . ILE A 1 67 ? 12 27.047 22 1 50.62 67 ILE A CA 1
ATOM 519 C C . ILE A 1 67 ? 11.18 25.984 21.281 1 50.62 67 ILE A C 1
ATOM 521 O O . ILE A 1 67 ? 11.711 24.938 20.906 1 50.62 67 ILE A O 1
ATOM 525 N N . VAL A 1 68 ? 9.938 26.203 21.281 1 48.97 68 VAL A N 1
ATOM 526 C CA . VAL A 1 68 ? 9.07 25.266 20.578 1 48.97 68 VAL A CA 1
ATOM 527 C C . VAL A 1 68 ? 9.523 25.156 19.125 1 48.97 68 VAL A C 1
ATOM 529 O O . VAL A 1 68 ? 9.578 24.047 18.578 1 48.97 68 VAL A O 1
ATOM 532 N N . ASN A 1 69 ? 9.766 26.297 18.609 1 48.25 69 ASN A N 1
ATOM 533 C CA . ASN A 1 69 ? 10.289 26.266 17.25 1 48.25 69 ASN A CA 1
ATOM 534 C C . ASN A 1 69 ? 11.68 25.641 17.188 1 48.25 69 ASN A C 1
ATOM 536 O O . ASN A 1 69 ? 12.031 24.984 16.219 1 48.25 69 ASN A O 1
ATOM 540 N N . ASN A 1 70 ? 12.484 26.078 18.172 1 46.19 70 ASN A N 1
ATOM 541 C CA . ASN A 1 70 ? 13.812 25.484 18.203 1 46.19 70 ASN A CA 1
ATOM 542 C C . ASN A 1 70 ? 13.758 24 18.609 1 46.19 70 ASN A C 1
ATOM 544 O O . ASN A 1 70 ? 14.617 23.219 18.203 1 46.19 70 ASN A O 1
ATOM 548 N N . THR A 1 71 ? 13.062 23.766 19.656 1 43.06 71 THR A N 1
ATOM 549 C CA . THR A 1 71 ? 12.891 22.359 19.984 1 43.06 71 THR A CA 1
ATOM 550 C C . THR A 1 71 ? 12.102 21.625 18.906 1 43.06 71 THR A C 1
ATOM 552 O O . THR A 1 71 ? 11.836 20.438 19.016 1 43.06 71 THR A O 1
ATOM 555 N N . SER A 1 72 ? 11.312 22.406 18.172 1 40.5 72 SER A N 1
ATOM 556 C CA . SER A 1 72 ? 10.844 21.734 16.969 1 40.5 72 SER A CA 1
ATOM 557 C C . SER A 1 72 ? 12.008 21.141 16.172 1 40.5 72 SER A C 1
ATOM 559 O O . SER A 1 72 ? 12.977 21.844 15.883 1 40.5 72 SER A O 1
ATOM 561 N N . ALA A 1 73 ? 12.445 20.062 16.5 1 39.5 73 ALA A N 1
ATOM 562 C CA . ALA A 1 73 ? 13.445 19.406 15.648 1 39.5 73 ALA A CA 1
ATOM 563 C C . ALA A 1 73 ? 13.477 20.047 14.266 1 39.5 73 ALA A C 1
ATOM 565 O O . ALA A 1 73 ? 12.438 20.391 13.703 1 39.5 73 ALA A O 1
ATOM 566 N N . LYS A 1 74 ? 14.406 21.047 14.031 1 42.16 74 LYS A N 1
ATOM 567 C CA . LYS A 1 74 ? 14.578 21.469 12.648 1 42.16 74 LYS A CA 1
ATOM 568 C C . LYS A 1 74 ? 13.961 20.469 11.68 1 42.16 74 LYS A C 1
ATOM 570 O O . LYS A 1 74 ? 14.305 19.297 11.695 1 42.16 74 LYS A O 1
ATOM 575 N N . PRO A 1 75 ? 12.719 20.609 11.336 1 43.88 75 PRO A N 1
ATOM 576 C CA . PRO A 1 75 ? 12.242 19.594 10.406 1 43.88 75 PRO A CA 1
ATOM 577 C C . PRO A 1 75 ? 13.336 19.094 9.461 1 43.88 75 PRO A C 1
ATOM 579 O O . PRO A 1 75 ? 14.086 19.906 8.906 1 43.88 75 PRO A O 1
ATOM 582 N N . SER A 1 76 ? 14.07 18.062 9.859 1 50.84 76 SER A N 1
ATOM 583 C CA . SER A 1 76 ? 15 17.547 8.852 1 50.84 76 SER A CA 1
ATOM 584 C C . SER A 1 76 ? 14.609 18.016 7.453 1 50.84 76 SER A C 1
ATOM 586 O O . SER A 1 76 ? 13.422 18.109 7.133 1 50.84 76 SER A O 1
ATOM 588 N N . ALA A 1 77 ? 15.477 18.859 6.863 1 63.47 77 ALA A N 1
ATOM 589 C CA . ALA A 1 77 ? 15.258 19.297 5.484 1 63.47 77 ALA A CA 1
ATOM 590 C C . ALA A 1 77 ? 14.539 18.203 4.684 1 63.47 77 ALA A C 1
ATOM 592 O O . ALA A 1 77 ? 14.875 17.031 4.785 1 63.47 77 ALA A O 1
ATOM 593 N N . LYS A 1 78 ? 13.43 18.625 4.207 1 84.88 78 LYS A N 1
ATOM 594 C CA . LYS A 1 78 ? 12.664 17.719 3.357 1 84.88 78 LYS A CA 1
ATOM 595 C C . LYS A 1 78 ? 13.25 17.656 1.949 1 84.88 78 LYS A C 1
ATOM 597 O O . LYS A 1 78 ? 13.609 18.688 1.378 1 84.88 78 LYS A O 1
ATOM 602 N N . TYR A 1 79 ? 13.586 16.469 1.498 1 91.94 79 TYR A N 1
ATOM 603 C CA . TYR A 1 79 ? 14.133 16.312 0.157 1 91.94 79 TYR A CA 1
ATOM 604 C C . TYR A 1 79 ? 13.039 16.406 -0.896 1 91.94 79 TYR A C 1
ATOM 606 O O . TYR A 1 79 ? 13.32 16.422 -2.096 1 91.94 79 TYR A O 1
ATOM 614 N N . HIS A 1 80 ? 11.805 16.422 -0.432 1 92.38 80 HIS A N 1
ATOM 615 C CA . HIS A 1 80 ? 10.703 16.625 -1.362 1 92.38 80 HIS A CA 1
ATOM 616 C C . HIS A 1 80 ? 9.688 17.625 -0.805 1 92.38 80 HIS A C 1
ATOM 618 O O . HIS A 1 80 ? 9.602 17.812 0.41 1 92.38 80 HIS A O 1
ATOM 624 N N . PRO A 1 81 ? 8.969 18.297 -1.668 1 91.81 81 PRO A N 1
ATOM 625 C CA . PRO A 1 81 ? 7.934 19.219 -1.192 1 91.81 81 PRO A CA 1
ATOM 626 C C . PRO A 1 81 ? 6.73 18.5 -0.59 1 91.81 81 PRO A C 1
ATOM 628 O O . PRO A 1 81 ? 6.641 17.266 -0.668 1 91.81 81 PRO A O 1
ATOM 631 N N . ASP A 1 82 ? 5.973 19.312 0.063 1 92.69 82 ASP A N 1
ATOM 632 C CA . ASP A 1 82 ? 4.645 18.797 0.383 1 92.69 82 ASP A CA 1
ATOM 633 C C . ASP A 1 82 ? 3.754 18.766 -0.859 1 92.69 82 ASP A C 1
ATOM 635 O O . ASP A 1 82 ? 3.789 19.688 -1.68 1 92.69 82 ASP A O 1
ATOM 639 N N . PHE A 1 83 ? 3.076 17.672 -0.974 1 94.75 83 PHE A N 1
ATOM 640 C CA . PHE A 1 83 ? 2.223 17.531 -2.146 1 94.75 83 PHE A CA 1
ATOM 641 C C . PHE A 1 83 ? 0.771 17.844 -1.804 1 94.75 83 PHE A C 1
ATOM 643 O O . PHE A 1 83 ? 0.281 17.453 -0.74 1 94.75 83 PHE A O 1
ATOM 650 N N . PRO A 1 84 ? 0.129 18.594 -2.732 1 95.56 84 PRO A N 1
ATOM 651 C CA . PRO A 1 84 ? -1.298 18.812 -2.488 1 95.56 84 PRO A CA 1
ATOM 652 C C . PRO A 1 84 ? -2.107 17.531 -2.506 1 95.56 84 PRO A C 1
ATOM 654 O O . PRO A 1 84 ? -1.767 16.594 -3.232 1 95.56 84 PRO A O 1
ATOM 657 N N . MET A 1 85 ? -3.076 17.562 -1.623 1 95.56 85 MET A N 1
ATOM 658 C CA . MET A 1 85 ? -3.973 16.406 -1.585 1 95.56 85 MET A CA 1
ATOM 659 C C . MET A 1 85 ? -5.137 16.594 -2.551 1 95.56 85 MET A C 1
ATOM 661 O O . MET A 1 85 ? -5.57 17.719 -2.797 1 95.56 85 MET A O 1
ATOM 665 N N . GLN A 1 86 ? -5.586 15.477 -3.139 1 95.19 86 GLN A N 1
ATOM 666 C CA . GLN A 1 86 ? -6.734 15.492 -4.039 1 95.19 86 GLN A CA 1
ATOM 667 C C . GLN A 1 86 ? -7.605 14.25 -3.836 1 95.19 86 GLN A C 1
ATOM 669 O O . GLN A 1 86 ? -7.098 13.172 -3.529 1 95.19 86 GLN A O 1
ATOM 674 N N . ALA A 1 87 ? -8.891 14.445 -4.031 1 94.31 87 ALA A N 1
ATOM 675 C CA . ALA A 1 87 ? -9.812 13.312 -3.998 1 94.31 87 ALA A CA 1
ATOM 676 C C . ALA A 1 87 ? -9.773 12.531 -5.312 1 94.31 87 ALA A C 1
ATOM 678 O O . ALA A 1 87 ? -9.938 13.109 -6.387 1 94.31 87 ALA A O 1
ATOM 679 N N . LEU A 1 88 ? -9.461 11.266 -5.227 1 95.75 88 LEU A N 1
ATOM 680 C CA . LEU A 1 88 ? -9.469 10.398 -6.398 1 95.75 88 LEU A CA 1
ATOM 681 C C . LEU A 1 88 ? -10.328 9.164 -6.152 1 95.75 88 LEU A C 1
ATOM 683 O O . LEU A 1 88 ? -10.312 8.594 -5.055 1 95.75 88 LEU A O 1
ATOM 687 N N . THR A 1 89 ? -11.031 8.758 -7.203 1 95.81 89 THR A N 1
ATOM 688 C CA . THR A 1 89 ? -11.859 7.551 -7.129 1 95.81 89 THR A CA 1
ATOM 689 C C . THR A 1 89 ? -11.102 6.344 -7.676 1 95.81 89 THR A C 1
ATOM 691 O O . THR A 1 89 ? -10.5 6.414 -8.75 1 95.81 89 THR A O 1
ATOM 694 N N . ILE A 1 90 ? -11.023 5.312 -6.883 1 95.81 90 ILE A N 1
ATOM 695 C CA . ILE A 1 90 ? -10.492 4.047 -7.383 1 95.81 90 ILE A CA 1
ATOM 696 C C . ILE A 1 90 ? -11.445 3.455 -8.414 1 95.81 90 ILE A C 1
ATOM 698 O O . ILE A 1 90 ? -12.617 3.203 -8.117 1 95.81 90 ILE A O 1
ATOM 702 N N . GLU A 1 91 ? -10.906 3.211 -9.602 1 95.31 91 GLU A N 1
ATOM 703 C CA . GLU A 1 91 ? -11.766 2.748 -10.695 1 95.31 91 GLU A CA 1
ATOM 704 C C . GLU A 1 91 ? -11.227 1.454 -11.305 1 95.31 91 GLU A C 1
ATOM 706 O O . GLU A 1 91 ? -10.016 1.275 -11.43 1 95.31 91 GLU A O 1
ATOM 711 N N . ARG A 1 92 ? -12.195 0.736 -11.75 1 93.31 92 ARG A N 1
ATOM 712 C CA . ARG A 1 92 ? -11.82 -0.512 -12.406 1 93.31 92 ARG A CA 1
ATOM 713 C C . ARG A 1 92 ? -11.336 -0.258 -13.836 1 93.31 92 ARG A C 1
ATOM 715 O O . ARG A 1 92 ? -11.961 0.499 -14.578 1 93.31 92 ARG A O 1
ATOM 722 N N . ASN A 1 93 ? -10.211 -0.828 -14.133 1 89.06 93 ASN A N 1
ATOM 723 C CA . ASN A 1 93 ? -9.703 -0.95 -15.5 1 89.06 93 ASN A CA 1
ATOM 724 C C . ASN A 1 93 ? -9.328 -2.391 -15.828 1 89.06 93 ASN A C 1
ATOM 726 O O . ASN A 1 93 ? -8.383 -2.938 -15.258 1 89.06 93 ASN A O 1
ATOM 730 N N . ARG A 1 94 ? -9.961 -2.91 -16.797 1 91.56 94 ARG A N 1
ATOM 731 C CA . ARG A 1 94 ? -9.875 -4.34 -17.078 1 91.56 94 ARG A CA 1
ATOM 732 C C . ARG A 1 94 ? -8.484 -4.719 -17.562 1 91.56 94 ARG A C 1
ATOM 734 O O . ARG A 1 94 ? -8 -5.824 -17.281 1 91.56 94 ARG A O 1
ATOM 741 N N . THR A 1 95 ? -7.824 -3.846 -18.234 1 90.31 95 THR A N 1
ATOM 742 C CA . THR A 1 95 ? -6.496 -4.16 -18.75 1 90.31 95 THR A CA 1
ATOM 743 C C . THR A 1 95 ? -5.504 -4.348 -17.609 1 90.31 95 THR A C 1
ATOM 745 O O . THR A 1 95 ? -4.602 -5.184 -17.688 1 90.31 95 THR A O 1
ATOM 748 N N . TRP A 1 96 ? -5.688 -3.607 -16.5 1 91.75 96 TRP A N 1
ATOM 749 C CA . TRP A 1 96 ? -4.816 -3.73 -15.336 1 91.75 96 TRP A CA 1
ATOM 750 C C . TRP A 1 96 ? -5.059 -5.051 -14.617 1 91.75 96 TRP A C 1
ATOM 752 O O . TRP A 1 96 ? -4.223 -5.496 -13.828 1 91.75 96 TRP A O 1
ATOM 762 N N . GLU A 1 97 ? -6.211 -5.715 -14.945 1 93.62 97 GLU A N 1
ATOM 763 C CA . GLU A 1 97 ? -6.609 -6.938 -14.25 1 93.62 97 GLU A CA 1
ATOM 764 C C . GLU A 1 97 ? -6.309 -8.172 -15.094 1 93.62 97 GLU A C 1
ATOM 766 O O . GLU A 1 97 ? -6.848 -9.25 -14.836 1 93.62 97 GLU A O 1
ATOM 771 N N . GLU A 1 98 ? -5.52 -7.984 -16.094 1 92 98 GLU A N 1
ATOM 772 C CA . GLU A 1 98 ? -5.16 -9.125 -16.938 1 92 98 GLU A CA 1
ATOM 773 C C . GLU A 1 98 ? -3.84 -9.742 -16.484 1 92 98 GLU A C 1
ATOM 775 O O . GLU A 1 98 ? -2.98 -9.055 -15.93 1 92 98 GLU A O 1
ATOM 780 N N . LEU A 1 99 ? -3.758 -11.07 -16.766 1 92.5 99 LEU A N 1
ATOM 781 C CA . LEU A 1 99 ? -2.457 -11.727 -16.641 1 92.5 99 LEU A CA 1
ATOM 782 C C . LEU A 1 99 ? -1.425 -11.039 -17.531 1 92.5 99 LEU A C 1
ATOM 784 O O . LEU A 1 99 ? -1.782 -10.297 -18.438 1 92.5 99 LEU A O 1
ATOM 788 N N . SER A 1 100 ? -0.186 -11.359 -17.188 1 92.5 100 SER A N 1
ATOM 789 C CA . SER A 1 100 ? 0.901 -10.766 -17.953 1 92.5 100 SER A CA 1
ATOM 790 C C . SER A 1 100 ? 0.792 -11.117 -19.438 1 92.5 100 SER A C 1
ATOM 792 O O . SER A 1 100 ? 0.723 -12.289 -19.797 1 92.5 100 SER A O 1
ATOM 794 N N . ASN A 1 101 ? 0.656 -10.141 -20.25 1 91.75 101 ASN A N 1
ATOM 795 C CA . ASN A 1 101 ? 0.71 -10.18 -21.703 1 91.75 101 ASN A CA 1
ATOM 796 C C . ASN A 1 101 ? 1.255 -8.875 -22.281 1 91.75 101 ASN A C 1
ATOM 798 O O . ASN A 1 101 ? 1.465 -7.906 -21.547 1 91.75 101 ASN A O 1
ATOM 802 N N . PRO A 1 102 ? 1.581 -8.812 -23.531 1 90.75 102 PRO A N 1
ATOM 803 C CA . PRO A 1 102 ? 2.227 -7.605 -24.062 1 90.75 102 PRO A CA 1
ATOM 804 C C . PRO A 1 102 ? 1.436 -6.336 -23.766 1 90.75 102 PRO A C 1
ATOM 806 O O . PRO A 1 102 ? 2.016 -5.32 -23.375 1 90.75 102 PRO A O 1
ATOM 809 N N . SER A 1 103 ? 0.17 -6.363 -23.906 1 89.5 103 SER A N 1
ATOM 810 C CA . SER A 1 103 ? -0.665 -5.188 -23.688 1 89.5 103 SER A CA 1
ATOM 811 C C . SER A 1 103 ? -0.672 -4.777 -22.219 1 89.5 103 SER A C 1
ATOM 813 O O . SER A 1 103 ? -0.402 -3.623 -21.875 1 89.5 103 SER A O 1
ATOM 815 N N . SER A 1 104 ? -1.041 -5.684 -21.297 1 91.06 104 SER A N 1
ATOM 816 C CA . SER A 1 104 ? -1.083 -5.371 -19.875 1 91.06 104 SER A CA 1
ATOM 817 C C . SER A 1 104 ? 0.303 -5.02 -19.344 1 91.06 104 SER A C 1
ATOM 819 O O . SER A 1 104 ? 0.446 -4.125 -18.516 1 91.06 104 SER A O 1
ATOM 821 N N . ASP A 1 105 ? 1.319 -5.676 -19.891 1 91.12 105 ASP A N 1
ATOM 822 C CA . ASP A 1 105 ? 2.686 -5.383 -19.469 1 91.12 105 ASP A CA 1
ATOM 823 C C . ASP A 1 105 ? 3.088 -3.963 -19.859 1 91.12 105 ASP A C 1
ATOM 825 O O . ASP A 1 105 ? 3.787 -3.283 -19.094 1 91.12 105 ASP A O 1
ATOM 829 N N . SER A 1 106 ? 2.697 -3.619 -21 1 88.44 106 SER A N 1
ATOM 830 C CA . SER A 1 106 ? 2.992 -2.256 -21.422 1 88.44 106 SER A CA 1
ATOM 831 C C . SER A 1 106 ? 2.369 -1.233 -20.484 1 88.44 106 SER A C 1
ATOM 833 O O . SER A 1 106 ? 3.008 -0.243 -20.125 1 88.44 106 SER A O 1
ATOM 835 N N . LEU A 1 107 ? 1.188 -1.485 -20.062 1 87.44 107 LEU A N 1
ATOM 836 C CA . LEU A 1 107 ? 0.499 -0.585 -19.141 1 87.44 107 LEU A CA 1
ATOM 837 C C . LEU A 1 107 ? 1.179 -0.579 -17.766 1 87.44 107 LEU A C 1
ATOM 839 O O . LEU A 1 107 ? 1.433 0.486 -17.203 1 87.44 107 LEU A O 1
ATOM 843 N N . TRP A 1 108 ? 1.477 -1.752 -17.281 1 89.12 108 TRP A N 1
ATOM 844 C CA . TRP A 1 108 ? 2.127 -1.893 -15.977 1 89.12 108 TRP A CA 1
ATOM 845 C C . TRP A 1 108 ? 3.531 -1.299 -16 1 89.12 108 TRP A C 1
ATOM 847 O O . TRP A 1 108 ? 4.031 -0.824 -14.984 1 89.12 108 TRP A O 1
ATOM 857 N N . ASN A 1 109 ? 4.051 -1.256 -17.234 1 81.94 109 ASN A N 1
ATOM 858 C CA . ASN A 1 109 ? 5.375 -0.661 -17.391 1 81.94 109 ASN A CA 1
ATOM 859 C C . ASN A 1 109 ? 5.285 0.843 -17.641 1 81.94 109 ASN A C 1
ATOM 861 O O . ASN A 1 109 ? 6.137 1.604 -17.172 1 81.94 109 ASN A O 1
ATOM 865 N N . ALA A 1 110 ? 4.227 1.2 -18.516 1 65.81 110 ALA A N 1
ATOM 866 C CA . ALA A 1 110 ? 4.043 2.596 -18.906 1 65.81 110 ALA A CA 1
ATOM 867 C C . ALA A 1 110 ? 3.449 3.412 -17.766 1 65.81 110 ALA A C 1
ATOM 869 O O . ALA A 1 110 ? 3.725 4.609 -17.641 1 65.81 110 ALA A O 1
ATOM 870 N N . GLY A 1 111 ? 2.227 2.928 -17.234 1 56.03 111 GLY A N 1
ATOM 871 C CA . GLY A 1 111 ? 1.542 3.697 -16.203 1 56.03 111 GLY A CA 1
ATOM 872 C C . GLY A 1 111 ? 2.486 4.523 -15.352 1 56.03 111 GLY A C 1
ATOM 873 O O . GLY A 1 111 ? 2.057 5.453 -14.664 1 56.03 111 GLY A O 1
ATOM 874 N N . LEU A 1 112 ? 3.67 4.258 -15.328 1 52.34 112 LEU A N 1
ATOM 875 C CA . LEU A 1 112 ? 4.637 5.223 -14.812 1 52.34 112 LEU A CA 1
ATOM 876 C C . LEU A 1 112 ? 5.691 5.551 -15.859 1 52.34 112 LEU A C 1
ATOM 878 O O . LEU A 1 112 ? 6.855 5.168 -15.727 1 52.34 112 LEU A O 1
ATOM 882 N N . PRO A 1 113 ? 5.281 5.75 -17.188 1 47.06 113 PRO A N 1
ATOM 883 C CA . PRO A 1 113 ? 6.352 5.961 -18.156 1 47.06 113 PRO A CA 1
ATOM 884 C C . PRO A 1 113 ? 7.438 6.906 -17.656 1 47.06 113 PRO A C 1
ATOM 886 O O . PRO A 1 113 ? 7.152 8.062 -17.328 1 47.06 113 PRO A O 1
ATOM 889 N N . GLY A 1 114 ? 8.539 6.395 -17.656 1 51.22 114 GLY A N 1
ATOM 890 C CA . GLY A 1 114 ? 9.703 7.156 -17.219 1 51.22 114 GLY A CA 1
ATOM 891 C C . GLY A 1 114 ? 9.82 7.254 -15.703 1 51.22 114 GLY A C 1
ATOM 892 O O . GLY A 1 114 ? 10.82 7.754 -15.188 1 51.22 114 GLY A O 1
ATOM 893 N N . ILE A 1 115 ? 8.633 6.789 -15.117 1 63.19 115 ILE A N 1
ATOM 894 C CA . ILE A 1 115 ? 8.672 6.918 -13.664 1 63.19 115 ILE A CA 1
ATOM 895 C C . ILE A 1 115 ? 8.945 5.555 -13.031 1 63.19 115 ILE A C 1
ATOM 897 O O . ILE A 1 115 ? 8.07 4.684 -13.023 1 63.19 115 ILE A O 1
ATOM 901 N N . THR A 1 116 ? 10.117 5.242 -12.703 1 78.62 116 THR A N 1
ATOM 902 C CA . THR A 1 116 ? 10.547 3.994 -12.078 1 78.62 116 THR A CA 1
ATOM 903 C C . THR A 1 116 ? 10.617 4.148 -10.562 1 78.62 116 THR A C 1
ATOM 905 O O . THR A 1 116 ? 10.672 3.156 -9.828 1 78.62 116 THR A O 1
ATOM 908 N N . GLY A 1 117 ? 10.469 5.375 -10.164 1 90.44 117 GLY A N 1
ATOM 909 C CA . GLY A 1 117 ? 10.562 5.625 -8.734 1 90.44 117 GLY A CA 1
ATOM 910 C C . GLY A 1 117 ? 11.984 5.832 -8.258 1 90.44 117 GLY A C 1
ATOM 911 O O . GLY A 1 117 ? 12.219 6.109 -7.074 1 90.44 117 GLY A O 1
ATOM 912 N N . TRP A 1 118 ? 12.898 5.68 -9.242 1 91.94 118 TRP A N 1
ATOM 913 C CA . TRP A 1 118 ? 14.281 6.031 -8.93 1 91.94 118 TRP A CA 1
ATOM 914 C C . TRP A 1 118 ? 14.477 7.543 -8.969 1 91.94 118 TRP A C 1
ATOM 916 O O . TRP A 1 118 ? 13.977 8.219 -9.875 1 91.94 118 TRP A O 1
ATOM 926 N N . VAL A 1 119 ? 15.234 8.023 -7.992 1 92.69 119 VAL A N 1
ATOM 927 C CA . VAL A 1 119 ? 15.484 9.461 -7.957 1 92.69 119 VAL A CA 1
ATOM 928 C C . VAL A 1 119 ? 16.938 9.719 -7.57 1 92.69 119 VAL A C 1
ATOM 930 O O . VAL A 1 119 ? 17.578 8.891 -6.906 1 92.69 119 VAL A O 1
ATOM 933 N N . GLN A 1 120 ? 17.453 10.828 -8.016 1 93.06 120 GLN A N 1
ATOM 934 C CA . GLN A 1 120 ? 18.766 11.289 -7.57 1 93.06 120 GLN A CA 1
ATOM 935 C C . GLN A 1 120 ? 18.641 12.516 -6.672 1 93.06 120 GLN A C 1
ATOM 937 O O . GLN A 1 120 ? 17.875 13.43 -6.965 1 93.06 120 GLN A O 1
ATOM 942 N N . ILE A 1 121 ? 19.344 12.5 -5.602 1 94.62 121 ILE A N 1
ATOM 943 C CA . ILE A 1 121 ? 19.312 13.562 -4.602 1 94.62 121 ILE A CA 1
ATOM 944 C C . ILE A 1 121 ? 20.703 14.195 -4.484 1 94.62 121 ILE A C 1
ATOM 946 O O . ILE A 1 121 ? 21.703 13.492 -4.332 1 94.62 121 ILE A O 1
ATOM 950 N N . GLU A 1 122 ? 20.703 15.508 -4.652 1 91.81 122 GLU A N 1
ATOM 951 C CA . GLU A 1 122 ? 21.938 16.266 -4.449 1 91.81 122 GLU A CA 1
ATOM 952 C C . GLU A 1 122 ? 22.203 16.484 -2.963 1 91.81 122 GLU A C 1
ATOM 954 O O . GLU A 1 122 ? 21.297 16.859 -2.215 1 91.81 122 GLU A O 1
ATOM 959 N N . HIS A 1 123 ? 23.469 16.234 -2.535 1 91.06 123 HIS A N 1
ATOM 960 C CA . HIS A 1 123 ? 23.891 16.438 -1.15 1 91.06 123 HIS A CA 1
ATOM 961 C C . HIS A 1 123 ? 22.984 15.672 -0.188 1 91.06 123 HIS A C 1
ATOM 963 O O . HIS A 1 123 ? 22.438 16.25 0.756 1 91.06 123 HIS A O 1
ATOM 969 N N . ALA A 1 124 ? 22.875 14.406 -0.423 1 91.88 124 ALA A N 1
ATOM 970 C CA . ALA A 1 124 ? 21.953 13.531 0.308 1 91.88 124 ALA A CA 1
ATOM 971 C C . ALA A 1 124 ? 22.234 13.586 1.809 1 91.88 124 ALA A C 1
ATOM 973 O O . ALA A 1 124 ? 21.312 13.453 2.617 1 91.88 124 ALA A O 1
ATOM 974 N N . ARG A 1 125 ? 23.453 13.867 2.213 1 87.19 125 ARG A N 1
ATOM 975 C CA . ARG A 1 125 ? 23.828 13.867 3.623 1 87.19 125 ARG A CA 1
ATOM 976 C C . ARG A 1 125 ? 23.203 15.047 4.359 1 87.19 125 ARG A C 1
ATOM 978 O O . ARG A 1 125 ? 23.047 15.008 5.582 1 87.19 125 ARG A O 1
ATOM 985 N N . ASP A 1 126 ? 22.812 16.031 3.621 1 89.19 126 ASP A N 1
ATOM 986 C CA . ASP A 1 126 ? 22.156 17.203 4.219 1 89.19 126 ASP A CA 1
ATOM 987 C C . ASP A 1 126 ? 20.766 16.844 4.742 1 89.19 126 ASP A C 1
ATOM 989 O O . ASP A 1 126 ? 20.203 17.578 5.559 1 89.19 126 ASP A O 1
ATOM 993 N N . TYR A 1 127 ? 20.266 15.773 4.273 1 89.5 127 TYR A N 1
ATOM 994 C CA . TYR A 1 127 ? 18.906 15.383 4.637 1 89.5 127 TYR A CA 1
ATOM 995 C C . TYR A 1 127 ? 18.906 14.188 5.578 1 89.5 127 TYR A C 1
ATOM 997 O O . TYR A 1 127 ? 17.875 13.547 5.789 1 89.5 127 TYR A O 1
ATOM 1005 N N . ASP A 1 128 ? 20 13.758 6.082 1 87.81 128 ASP A N 1
ATOM 1006 C CA . ASP A 1 128 ? 20.156 12.609 6.973 1 87.81 128 ASP A CA 1
ATOM 1007 C C . ASP A 1 128 ? 19.688 11.328 6.297 1 87.81 128 ASP A C 1
ATOM 1009 O O . ASP A 1 128 ? 19.031 10.484 6.926 1 87.81 128 ASP A O 1
ATOM 1013 N N . LEU A 1 129 ? 19.906 11.297 5.031 1 91.88 129 LEU A N 1
ATOM 1014 C CA . LEU A 1 129 ? 19.547 10.109 4.258 1 91.88 129 LEU A CA 1
ATOM 1015 C C . LEU A 1 129 ? 20.625 9.039 4.375 1 91.88 129 LEU A C 1
ATOM 1017 O O . LEU A 1 129 ? 21.812 9.352 4.539 1 91.88 129 LEU A O 1
ATOM 1021 N N . PRO A 1 130 ? 20.141 7.75 4.32 1 89.44 130 PRO A N 1
ATOM 1022 C CA . PRO A 1 130 ? 21.156 6.695 4.242 1 89.44 130 PRO A CA 1
ATOM 1023 C C . PRO A 1 130 ? 21.984 6.773 2.965 1 89.44 130 PRO A C 1
ATOM 1025 O O . PRO A 1 130 ? 21.688 7.578 2.078 1 89.44 130 PRO A O 1
ATOM 1028 N N . ARG A 1 131 ? 23.016 5.883 2.977 1 91.38 131 ARG A N 1
ATOM 1029 C CA . ARG A 1 131 ? 23.844 5.828 1.773 1 91.38 131 ARG A CA 1
ATOM 1030 C C . ARG A 1 131 ? 23.031 5.355 0.572 1 91.38 131 ARG A C 1
ATOM 1032 O O . ARG A 1 131 ? 22.297 4.371 0.663 1 91.38 131 ARG A O 1
ATOM 1039 N N . GLY A 1 132 ? 23.109 6.117 -0.549 1 93 132 GLY A N 1
ATOM 1040 C CA . GLY A 1 132 ? 22.531 5.699 -1.814 1 93 132 GLY A CA 1
ATOM 1041 C C . GLY A 1 132 ? 23.562 5.145 -2.787 1 93 132 GLY A C 1
ATOM 1042 O O . GLY A 1 132 ? 24.688 4.848 -2.402 1 93 132 GLY A O 1
ATOM 1043 N N . ILE A 1 133 ? 23.109 4.848 -4.016 1 91.25 133 ILE A N 1
ATOM 1044 C CA . ILE A 1 133 ? 24.016 4.473 -5.082 1 91.25 133 ILE A CA 1
ATOM 1045 C C . ILE A 1 133 ? 24.781 5.703 -5.562 1 91.25 133 ILE A C 1
ATOM 1047 O O . ILE A 1 133 ? 24.188 6.684 -6.008 1 91.25 133 ILE A O 1
ATOM 1051 N N . PRO A 1 134 ? 26.078 5.523 -5.469 1 87.44 134 PRO A N 1
ATOM 1052 C CA . PRO A 1 134 ? 26.844 6.684 -5.934 1 87.44 134 PRO A CA 1
ATOM 1053 C C . PRO A 1 134 ? 26.594 7 -7.406 1 87.44 134 PRO A C 1
ATOM 1055 O O . PRO A 1 134 ? 26.453 6.086 -8.227 1 87.44 134 PRO A O 1
ATOM 1058 N N . SER A 1 135 ? 26.375 8.25 -7.645 1 82.44 135 SER A N 1
ATOM 1059 C CA . SER A 1 135 ? 26.188 8.734 -9.008 1 82.44 135 SER A CA 1
ATOM 1060 C C . SER A 1 135 ? 27.109 9.906 -9.305 1 82.44 135 SER A C 1
ATOM 1062 O O . SER A 1 135 ? 28.078 10.141 -8.578 1 82.44 135 SER A O 1
ATOM 1064 N N . LEU A 1 136 ? 26.938 10.484 -10.453 1 72.5 136 LEU A N 1
ATOM 1065 C CA . LEU A 1 136 ? 27.812 11.547 -10.914 1 72.5 136 LEU A CA 1
ATOM 1066 C C . LEU A 1 136 ? 27.828 12.711 -9.93 1 72.5 136 LEU A C 1
ATOM 1068 O O . LEU A 1 136 ? 26.781 13.172 -9.5 1 72.5 136 LEU A O 1
ATOM 1072 N N . GLY A 1 137 ? 29.078 13.023 -9.578 1 77 137 GLY A N 1
ATOM 1073 C CA . GLY A 1 137 ? 29.266 14.219 -8.773 1 77 137 GLY A CA 1
ATOM 1074 C C . GLY A 1 137 ? 28.75 14.07 -7.359 1 77 137 GLY A C 1
ATOM 1075 O O . GLY A 1 137 ? 29.094 13.125 -6.656 1 77 137 GLY A O 1
ATOM 1076 N N . LYS A 1 138 ? 27.781 15.031 -7.039 1 87.81 138 LYS A N 1
ATOM 1077 C CA . LYS A 1 138 ? 27.281 15.164 -5.676 1 87.81 138 LYS A CA 1
ATOM 1078 C C . LYS A 1 138 ? 25.938 14.469 -5.516 1 87.81 138 LYS A C 1
ATOM 1080 O O . LYS A 1 138 ? 25.234 14.672 -4.52 1 87.81 138 LYS A O 1
ATOM 1085 N N . TYR A 1 139 ? 25.688 13.656 -6.535 1 91.31 139 TYR A N 1
ATOM 1086 C CA . TYR A 1 139 ? 24.375 13.016 -6.504 1 91.31 139 TYR A CA 1
ATOM 1087 C C . TYR A 1 139 ? 24.469 11.578 -6.023 1 91.31 139 TYR A C 1
ATOM 1089 O O . TYR A 1 139 ? 25.484 10.906 -6.262 1 91.31 139 TYR A O 1
ATOM 1097 N N . GLU A 1 140 ? 23.453 11.164 -5.285 1 92.38 140 GLU A N 1
ATOM 1098 C CA . GLU A 1 140 ? 23.203 9.766 -4.957 1 92.38 140 GLU A CA 1
ATOM 1099 C C . GLU A 1 140 ? 21.812 9.32 -5.414 1 92.38 140 GLU A C 1
ATOM 1101 O O . GLU A 1 140 ? 20.875 10.117 -5.391 1 92.38 140 GLU A O 1
ATOM 1106 N N . VAL A 1 141 ? 21.781 8.031 -5.832 1 92.69 141 VAL A N 1
ATOM 1107 C CA . VAL A 1 141 ? 20.531 7.508 -6.383 1 92.69 141 VAL A CA 1
ATOM 1108 C C . VAL A 1 141 ? 19.828 6.652 -5.336 1 92.69 141 VAL A C 1
ATOM 1110 O O . VAL A 1 141 ? 20.469 5.859 -4.637 1 92.69 141 VAL A O 1
ATOM 1113 N N . TYR A 1 142 ? 18.516 6.906 -5.23 1 94.06 142 TYR A N 1
ATOM 1114 C CA . TYR A 1 142 ? 17.641 6.176 -4.324 1 94.06 142 TYR A CA 1
ATOM 1115 C C . TYR A 1 142 ? 16.422 5.637 -5.066 1 94.06 142 TYR A C 1
ATOM 1117 O O . TYR A 1 142 ? 16.062 6.152 -6.121 1 94.06 142 TYR A O 1
ATOM 1125 N N . ILE A 1 143 ? 15.883 4.566 -4.555 1 94.81 143 ILE A N 1
ATOM 1126 C CA . ILE A 1 143 ? 14.523 4.223 -4.965 1 94.81 143 ILE A CA 1
ATOM 1127 C C . ILE A 1 143 ? 13.523 4.711 -3.92 1 94.81 143 ILE A C 1
ATOM 1129 O O . ILE A 1 143 ? 13.797 4.641 -2.717 1 94.81 143 ILE A O 1
ATOM 1133 N N . THR A 1 144 ? 12.445 5.27 -4.379 1 95.75 144 THR A N 1
ATOM 1134 C CA . THR A 1 144 ? 11.367 5.645 -3.463 1 95.75 144 THR A CA 1
ATOM 1135 C C . THR A 1 144 ? 10.57 4.414 -3.039 1 95.75 144 THR A C 1
ATOM 1137 O O . THR A 1 144 ? 10.484 3.436 -3.781 1 95.75 144 THR A O 1
ATOM 1140 N N . THR A 1 145 ? 9.969 4.492 -1.836 1 96.88 145 THR A N 1
ATOM 1141 C CA . THR A 1 145 ? 9.047 3.443 -1.422 1 96.88 145 THR A CA 1
ATOM 1142 C C . THR A 1 145 ? 7.941 3.256 -2.459 1 96.88 145 THR A C 1
ATOM 1144 O O . THR A 1 145 ? 7.539 2.127 -2.75 1 96.88 145 THR A O 1
ATOM 1147 N N . TRP A 1 146 ? 7.465 4.328 -3.051 1 95.62 146 TRP A N 1
ATOM 1148 C CA . TRP A 1 146 ? 6.5 4.254 -4.141 1 95.62 146 TRP A CA 1
ATOM 1149 C C . TRP A 1 146 ? 7.02 3.371 -5.27 1 95.62 146 TRP A C 1
ATOM 1151 O O . TRP A 1 146 ? 6.316 2.475 -5.742 1 95.62 146 TRP A O 1
ATOM 1161 N N . GLY A 1 147 ? 8.18 3.66 -5.664 1 94.12 147 GLY A N 1
ATOM 1162 C CA . GLY A 1 147 ? 8.781 2.885 -6.73 1 94.12 147 GLY A CA 1
ATOM 1163 C C . GLY A 1 147 ? 8.992 1.427 -6.367 1 94.12 147 GLY A C 1
ATOM 1164 O O . GLY A 1 147 ? 8.734 0.536 -7.18 1 94.12 147 GLY A O 1
ATOM 1165 N N . HIS A 1 148 ? 9.516 1.182 -5.203 1 95.62 148 HIS A N 1
ATOM 1166 C CA . HIS A 1 148 ? 9.773 -0.176 -4.738 1 95.62 148 HIS A CA 1
ATOM 1167 C C . HIS A 1 148 ? 8.477 -0.978 -4.645 1 95.62 148 HIS A C 1
ATOM 1169 O O . HIS A 1 148 ? 8.43 -2.135 -5.07 1 95.62 148 HIS A O 1
ATOM 1175 N N . GLN A 1 149 ? 7.391 -0.348 -4.113 1 96.12 149 GLN A N 1
ATOM 1176 C CA . GLN A 1 149 ? 6.098 -1.014 -4.027 1 96.12 149 GLN A CA 1
ATOM 1177 C C . GLN A 1 149 ? 5.578 -1.39 -5.414 1 96.12 149 GLN A C 1
ATOM 1179 O O . GLN A 1 149 ? 5.098 -2.506 -5.621 1 96.12 149 GLN A O 1
ATOM 1184 N N . HIS A 1 150 ? 5.715 -0.491 -6.336 1 94.12 150 HIS A N 1
ATOM 1185 C CA . HIS A 1 150 ? 5.25 -0.766 -7.691 1 94.12 150 HIS A CA 1
ATOM 1186 C C . HIS A 1 150 ? 6.105 -1.836 -8.359 1 94.12 150 HIS A C 1
ATOM 1188 O O . HIS A 1 150 ? 5.59 -2.676 -9.102 1 94.12 150 HIS A O 1
ATOM 1194 N N . HIS A 1 151 ? 7.379 -1.755 -8.102 1 93.12 151 HIS A N 1
ATOM 1195 C CA . HIS A 1 151 ? 8.258 -2.814 -8.578 1 93.12 151 HIS A CA 1
ATOM 1196 C C . HIS A 1 151 ? 7.812 -4.18 -8.062 1 93.12 151 HIS A C 1
ATOM 1198 O O . HIS A 1 151 ? 7.707 -5.133 -8.836 1 93.12 151 HIS A O 1
ATOM 1204 N N . CYS A 1 152 ? 7.543 -4.254 -6.781 1 96 152 CYS A N 1
ATOM 1205 C CA . CYS A 1 152 ? 7.105 -5.5 -6.168 1 96 152 CYS A CA 1
ATOM 1206 C C . CYS A 1 152 ? 5.816 -6 -6.812 1 96 152 CYS A C 1
ATOM 1208 O O . CYS A 1 152 ? 5.711 -7.176 -7.172 1 96 152 CYS A O 1
ATOM 1210 N N . LEU A 1 153 ? 4.824 -5.137 -7.023 1 95.81 153 LEU A N 1
ATOM 1211 C CA . LEU A 1 153 ? 3.545 -5.551 -7.594 1 95.81 153 LEU A CA 1
ATOM 1212 C C . LEU A 1 153 ? 3.727 -6.051 -9.023 1 95.81 153 LEU A C 1
ATOM 1214 O O . LEU A 1 153 ? 3.121 -7.051 -9.414 1 95.81 153 LEU A O 1
ATOM 1218 N N . LYS A 1 154 ? 4.555 -5.383 -9.711 1 93.38 154 LYS A N 1
ATOM 1219 C CA . LYS A 1 154 ? 4.809 -5.766 -11.102 1 93.38 154 LYS A CA 1
ATOM 1220 C C . LYS A 1 154 ? 5.438 -7.156 -11.18 1 93.38 154 LYS A C 1
ATOM 1222 O O . LYS A 1 154 ? 4.992 -8 -11.961 1 93.38 154 LYS A O 1
ATOM 1227 N N . ILE A 1 155 ? 6.445 -7.418 -10.352 1 94.69 155 ILE A N 1
ATOM 1228 C CA . ILE A 1 155 ? 7.168 -8.688 -10.445 1 94.69 155 ILE A CA 1
ATOM 1229 C C . ILE A 1 155 ? 6.293 -9.82 -9.906 1 94.69 155 ILE A C 1
ATOM 1231 O O . ILE A 1 155 ? 6.312 -10.93 -10.438 1 94.69 155 ILE A O 1
ATOM 1235 N N . LEU A 1 156 ? 5.523 -9.516 -8.875 1 96.75 156 LEU A N 1
ATOM 1236 C CA . LEU A 1 156 ? 4.598 -10.516 -8.359 1 96.75 156 LEU A CA 1
ATOM 1237 C C . LEU A 1 156 ? 3.57 -10.898 -9.422 1 96.75 156 LEU A C 1
ATOM 1239 O O . LEU A 1 156 ? 3.311 -12.086 -9.633 1 96.75 156 LEU A O 1
ATOM 1243 N N . ARG A 1 157 ? 2.973 -9.898 -10.055 1 95.75 157 ARG A N 1
ATOM 1244 C CA . ARG A 1 157 ? 1.972 -10.156 -11.094 1 95.75 157 ARG A CA 1
ATOM 1245 C C . ARG A 1 157 ? 2.561 -10.969 -12.234 1 95.75 157 ARG A C 1
ATOM 1247 O O . ARG A 1 157 ? 1.945 -11.93 -12.703 1 95.75 157 ARG A O 1
ATOM 1254 N N . ARG A 1 158 ? 3.723 -10.594 -12.656 1 94.75 158 ARG A N 1
ATOM 1255 C CA . ARG A 1 158 ? 4.367 -11.289 -13.766 1 94.75 158 ARG A CA 1
ATOM 1256 C C . ARG A 1 158 ? 4.684 -12.734 -13.398 1 94.75 158 ARG A C 1
ATOM 1258 O O . ARG A 1 158 ? 4.438 -13.648 -14.188 1 94.75 158 ARG A O 1
ATOM 1265 N N . GLU A 1 159 ? 5.262 -12.883 -12.242 1 94.19 159 GLU A N 1
ATOM 1266 C CA . GLU A 1 159 ? 5.617 -14.242 -11.844 1 94.19 159 GLU A CA 1
ATOM 1267 C C . GLU A 1 159 ? 4.371 -15.086 -11.602 1 94.19 159 GLU A C 1
ATOM 1269 O O . GLU A 1 159 ? 4.352 -16.281 -11.93 1 94.19 159 GLU A O 1
ATOM 1274 N N . PHE A 1 160 ? 3.365 -14.484 -10.984 1 93.94 160 PHE A N 1
ATOM 1275 C CA . PHE A 1 160 ? 2.098 -15.188 -10.828 1 93.94 160 PHE A CA 1
ATOM 1276 C C . PHE A 1 160 ? 1.574 -15.672 -12.172 1 93.94 160 PHE A C 1
ATOM 1278 O O . PHE A 1 160 ? 1.173 -16.828 -12.312 1 93.94 160 PHE A O 1
ATOM 1285 N N . SER A 1 161 ? 1.583 -14.805 -13.148 1 91.31 161 SER A N 1
ATOM 1286 C CA . SER A 1 161 ? 1.154 -15.156 -14.5 1 91.31 161 SER A CA 1
ATOM 1287 C C . SER A 1 161 ? 1.969 -16.328 -15.047 1 91.31 161 SER A C 1
ATOM 1289 O O . SER A 1 161 ? 1.412 -17.25 -15.633 1 91.31 161 SER A O 1
ATOM 1291 N N . SER A 1 162 ? 3.254 -16.266 -14.844 1 89.81 162 SER A N 1
ATOM 1292 C CA . SER A 1 162 ? 4.16 -17.297 -15.344 1 89.81 162 SER A CA 1
ATOM 1293 C C . SER A 1 162 ? 3.889 -18.641 -14.688 1 89.81 162 SER A C 1
ATOM 1295 O O . SER A 1 162 ? 3.891 -19.688 -15.352 1 89.81 162 SER A O 1
ATOM 1297 N N . VAL A 1 163 ? 3.68 -18.609 -13.414 1 88.31 163 VAL A N 1
ATOM 1298 C CA . VAL A 1 163 ? 3.459 -19.859 -12.695 1 88.31 163 VAL A CA 1
ATOM 1299 C C . VAL A 1 163 ? 2.115 -20.469 -13.102 1 88.31 163 VAL A C 1
ATOM 1301 O O . VAL A 1 163 ? 2.012 -21.672 -13.328 1 88.31 163 VAL A O 1
ATOM 1304 N N . VAL A 1 164 ? 1.1 -19.656 -13.25 1 87.19 164 VAL A N 1
ATOM 1305 C CA . VAL A 1 164 ? -0.231 -20.109 -13.641 1 87.19 164 VAL A CA 1
ATOM 1306 C C . VAL A 1 164 ? -0.179 -20.75 -15.023 1 87.19 164 VAL A C 1
ATOM 1308 O O . VAL A 1 164 ? -0.896 -21.719 -15.305 1 87.19 164 VAL A O 1
ATOM 1311 N N . ARG A 1 165 ? 0.705 -20.312 -15.836 1 85.38 165 ARG A N 1
ATOM 1312 C CA . ARG A 1 165 ? 0.825 -20.812 -17.203 1 85.38 165 ARG A CA 1
ATOM 1313 C C . ARG A 1 165 ? 1.78 -22 -17.281 1 85.38 165 ARG A C 1
ATOM 1315 O O . ARG A 1 165 ? 2.002 -22.562 -18.344 1 85.38 165 ARG A O 1
ATOM 1322 N N . GLY A 1 166 ? 2.396 -22.281 -16.219 1 81.12 166 GLY A N 1
ATOM 1323 C CA . GLY A 1 166 ? 3.336 -23.391 -16.203 1 81.12 166 GLY A CA 1
ATOM 1324 C C . GLY A 1 166 ? 4.68 -23.047 -16.812 1 81.12 166 GLY A C 1
ATOM 1325 O O . GLY A 1 166 ? 5.41 -23.938 -17.266 1 81.12 166 GLY A O 1
ATOM 1326 N N . GLU A 1 167 ? 5.059 -21.75 -16.812 1 84.12 167 GLU A N 1
ATOM 1327 C CA . GLU A 1 167 ? 6.254 -21.281 -17.5 1 84.12 167 GLU A CA 1
ATOM 1328 C C . GLU A 1 167 ? 7.367 -20.938 -16.516 1 84.12 167 GLU A C 1
ATOM 1330 O O . GLU A 1 167 ? 8.516 -20.75 -16.906 1 84.12 167 GLU A O 1
ATOM 1335 N N . SER A 1 168 ? 7.082 -20.922 -15.25 1 88.31 168 SER A N 1
ATOM 1336 C CA . SER A 1 168 ? 8.023 -20.438 -14.242 1 88.31 168 SER A CA 1
ATOM 1337 C C . SER A 1 168 ? 8.992 -21.531 -13.82 1 88.31 168 SER A C 1
ATOM 1339 O O . SER A 1 168 ? 8.602 -22.688 -13.672 1 88.31 168 SER A O 1
ATOM 1341 N N . ILE A 1 169 ? 10.18 -21.109 -13.492 1 88.12 169 ILE A N 1
ATOM 1342 C CA . ILE A 1 169 ? 11.188 -22.031 -12.969 1 88.12 169 ILE A CA 1
ATOM 1343 C C . ILE A 1 169 ? 10.789 -22.484 -11.57 1 88.12 169 ILE A C 1
ATOM 1345 O O . ILE A 1 169 ? 11.391 -23.422 -11.023 1 88.12 169 ILE A O 1
ATOM 1349 N N . LEU A 1 170 ? 9.789 -21.844 -11.047 1 87.69 170 LEU A N 1
ATOM 1350 C CA . LEU A 1 170 ? 9.359 -22.172 -9.688 1 87.69 170 LEU A CA 1
ATOM 1351 C C . LEU A 1 170 ? 8.445 -23.391 -9.688 1 87.69 170 LEU A C 1
ATOM 1353 O O . LEU A 1 170 ? 8.211 -24 -8.633 1 87.69 170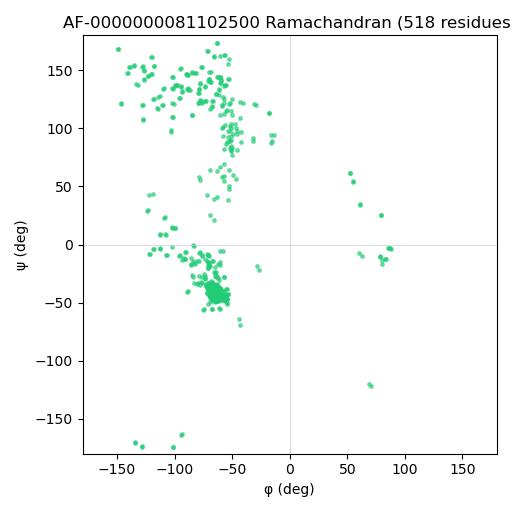 LEU A O 1
ATOM 1357 N N . ILE A 1 171 ? 7.984 -23.641 -10.898 1 77 171 ILE A N 1
ATOM 1358 C CA . ILE A 1 171 ? 7.094 -24.797 -10.953 1 77 171 ILE A CA 1
ATOM 1359 C C . ILE A 1 171 ? 7.883 -26.078 -10.68 1 77 171 ILE A C 1
ATOM 1361 O O . ILE A 1 171 ? 8.953 -26.281 -11.25 1 77 171 ILE A O 1
ATOM 1365 N N . ASN A 1 172 ? 7.254 -26.953 -9.922 1 63.19 172 ASN A N 1
ATOM 1366 C CA . ASN A 1 172 ? 7.812 -28.25 -9.539 1 63.19 172 ASN A CA 1
ATOM 1367 C C . ASN A 1 172 ? 9.109 -28.094 -8.75 1 63.19 172 ASN A C 1
ATOM 1369 O O . ASN A 1 172 ? 9.844 -29.062 -8.555 1 63.19 172 ASN A O 1
ATOM 1373 N N . SER A 1 173 ? 9.523 -26.812 -8.734 1 59.75 173 SER A N 1
ATOM 1374 C CA . SER A 1 173 ? 10.734 -26.656 -7.93 1 59.75 173 SER A CA 1
ATOM 1375 C C . SER A 1 173 ? 10.492 -27.062 -6.48 1 59.75 173 SER A C 1
ATOM 1377 O O . SER A 1 173 ? 11.438 -27.266 -5.723 1 59.75 173 SER A O 1
ATOM 1379 N N . MET A 1 174 ? 9.148 -27.156 -6.188 1 57.09 174 MET A N 1
ATOM 1380 C CA . MET A 1 174 ? 8.789 -27.594 -4.84 1 57.09 174 MET A CA 1
ATOM 1381 C C . MET A 1 174 ? 8.117 -28.969 -4.871 1 57.09 174 MET A C 1
ATOM 1383 O O . MET A 1 174 ? 7.523 -29.391 -3.879 1 57.09 174 MET A O 1
ATOM 1387 N N . ALA A 1 175 ? 7.922 -29.469 -6.055 1 49.75 175 ALA A N 1
ATOM 1388 C CA . ALA A 1 175 ? 7.121 -30.656 -6.312 1 49.75 175 ALA A CA 1
ATOM 1389 C C . ALA A 1 175 ? 7.422 -31.75 -5.289 1 49.75 175 ALA A C 1
ATOM 1391 O O . ALA A 1 175 ? 6.516 -32.469 -4.84 1 49.75 175 ALA A O 1
ATOM 1392 N N . ASN A 1 176 ? 8.602 -32.312 -5.352 1 45.78 176 ASN A N 1
ATOM 1393 C CA . ASN A 1 176 ? 8.734 -33.562 -4.602 1 45.78 176 ASN A CA 1
ATOM 1394 C C . ASN A 1 176 ? 8.539 -33.312 -3.104 1 45.78 176 ASN A C 1
ATOM 1396 O O . ASN A 1 176 ? 9.125 -34.031 -2.281 1 45.78 176 ASN A O 1
ATOM 1400 N N . GLY A 1 177 ? 7.641 -32.531 -2.873 1 45.62 177 GLY A N 1
ATOM 1401 C CA . GLY A 1 177 ? 7.406 -32.406 -1.442 1 45.62 177 GLY A CA 1
ATOM 1402 C C . GLY A 1 177 ? 8.391 -31.484 -0.755 1 45.62 177 GLY A C 1
ATOM 1403 O O . GLY A 1 177 ? 8.375 -31.359 0.471 1 45.62 177 GLY A O 1
ATOM 1404 N N . THR A 1 178 ? 9.445 -31.281 -1.541 1 49.97 178 THR A N 1
ATOM 1405 C CA . THR A 1 178 ? 10.492 -30.531 -0.86 1 49.97 178 THR A CA 1
ATOM 1406 C C . THR A 1 178 ? 10.117 -29.047 -0.768 1 49.97 178 THR A C 1
ATOM 1408 O O . THR A 1 178 ? 9.492 -28.5 -1.682 1 49.97 178 THR A O 1
ATOM 1411 N N . LYS A 1 179 ? 10.031 -28.422 0.465 1 57.34 179 LYS A N 1
ATOM 1412 C CA . LYS A 1 179 ? 9.742 -27.078 0.979 1 57.34 179 LYS A CA 1
ATOM 1413 C C . LYS A 1 179 ? 10.711 -26.047 0.415 1 57.34 179 LYS A C 1
ATOM 1415 O O . LYS A 1 179 ? 10.562 -24.859 0.653 1 57.34 179 LYS A O 1
ATOM 1420 N N . THR A 1 180 ? 11.789 -26.672 -0.418 1 63 180 THR A N 1
ATOM 1421 C CA . THR A 1 180 ? 12.836 -25.719 -0.738 1 63 180 THR A CA 1
ATOM 1422 C C . THR A 1 180 ? 13.172 -25.75 -2.227 1 63 180 THR A C 1
ATOM 1424 O O . THR A 1 180 ? 13.148 -26.828 -2.846 1 63 180 THR A O 1
ATOM 1427 N N . PRO A 1 181 ? 13.359 -24.609 -2.883 1 71.62 181 PRO A N 1
ATOM 1428 C CA . PRO A 1 181 ? 13.758 -24.531 -4.289 1 71.62 181 PRO A CA 1
ATOM 1429 C C . PRO A 1 181 ? 15.008 -25.344 -4.598 1 71.62 181 PRO A C 1
ATOM 1431 O O . PRO A 1 181 ? 15.922 -25.422 -3.77 1 71.62 181 PRO A O 1
ATOM 1434 N N . HIS A 1 182 ? 15.094 -25.984 -5.73 1 72.06 182 HIS A N 1
ATOM 1435 C CA . HIS A 1 182 ? 16.109 -26.953 -6.105 1 72.06 182 HIS A CA 1
ATOM 1436 C C . HIS A 1 182 ? 17.344 -26.25 -6.668 1 72.06 182 HIS A C 1
ATOM 1438 O O . HIS A 1 182 ? 18.438 -26.828 -6.668 1 72.06 182 HIS A O 1
ATOM 1444 N N . THR A 1 183 ? 17.188 -25.109 -7.211 1 83.06 183 THR A N 1
ATOM 1445 C CA . THR A 1 183 ? 18.312 -24.406 -7.812 1 83.06 183 THR A CA 1
ATOM 1446 C C . THR A 1 183 ? 18.531 -23.047 -7.148 1 83.06 183 THR A C 1
ATOM 1448 O O . THR A 1 183 ? 17.609 -22.516 -6.52 1 83.06 183 THR A O 1
ATOM 1451 N N . GLU A 1 184 ? 19.703 -22.547 -7.344 1 86.62 184 GLU A N 1
ATOM 1452 C CA . GLU A 1 184 ? 20.016 -21.219 -6.82 1 86.62 184 GLU A CA 1
ATOM 1453 C C . GLU A 1 184 ? 19.141 -20.141 -7.461 1 86.62 184 GLU A C 1
ATOM 1455 O O . GLU A 1 184 ? 18.703 -19.219 -6.789 1 86.62 184 GLU A O 1
ATOM 1460 N N . ALA A 1 185 ? 18.938 -20.312 -8.742 1 87.19 185 ALA A N 1
ATOM 1461 C CA . ALA A 1 185 ? 18.109 -19.344 -9.469 1 87.19 185 ALA A CA 1
ATOM 1462 C C . ALA A 1 185 ? 16.672 -19.344 -8.945 1 87.19 185 ALA A C 1
ATOM 1464 O O . ALA A 1 185 ? 16.094 -18.281 -8.742 1 87.19 185 ALA A O 1
ATOM 1465 N N . SER A 1 186 ? 16.109 -20.516 -8.695 1 88.94 186 SER A N 1
ATOM 1466 C CA . SER A 1 186 ? 14.758 -20.609 -8.164 1 88.94 186 SER A CA 1
ATOM 1467 C C . SER A 1 186 ? 14.695 -20.109 -6.727 1 88.94 186 SER A C 1
ATOM 1469 O O . SER A 1 186 ? 13.703 -19.5 -6.32 1 88.94 186 SER A O 1
ATOM 1471 N N . ALA A 1 187 ? 15.742 -20.344 -6.016 1 89.38 187 ALA A N 1
ATOM 1472 C CA . ALA A 1 187 ? 15.789 -19.859 -4.633 1 89.38 187 ALA A CA 1
ATOM 1473 C C . ALA A 1 187 ? 15.812 -18.344 -4.578 1 89.38 187 ALA A C 1
ATOM 1475 O O . ALA A 1 187 ? 15.109 -17.734 -3.77 1 89.38 187 ALA A O 1
ATOM 1476 N N . ARG A 1 188 ? 16.609 -17.734 -5.398 1 90.38 188 ARG A N 1
ATOM 1477 C CA . ARG A 1 188 ? 16.703 -16.281 -5.457 1 90.38 188 ARG A CA 1
ATOM 1478 C C . ARG A 1 188 ? 15.383 -15.664 -5.895 1 90.38 188 ARG A C 1
ATOM 1480 O O . ARG A 1 188 ? 14.945 -14.656 -5.332 1 90.38 188 ARG A O 1
ATOM 1487 N N . LYS A 1 189 ? 14.836 -16.281 -6.855 1 92.88 189 LYS A N 1
ATOM 1488 C CA . LYS A 1 189 ? 13.555 -15.789 -7.34 1 92.88 189 LYS A CA 1
ATOM 1489 C C . LYS A 1 189 ? 12.484 -15.883 -6.254 1 92.88 189 LYS A C 1
ATOM 1491 O O . LYS A 1 189 ? 11.742 -14.93 -6.027 1 92.88 189 LYS A O 1
ATOM 1496 N N . LEU A 1 190 ? 12.438 -17.031 -5.625 1 92.44 190 LEU A N 1
ATOM 1497 C CA . LEU A 1 190 ? 11.453 -17.203 -4.562 1 92.44 190 LEU A CA 1
ATOM 1498 C C . LEU A 1 190 ? 11.672 -16.203 -3.439 1 92.44 190 LEU A C 1
ATOM 1500 O O . LEU A 1 190 ? 10.719 -15.602 -2.943 1 92.44 190 LEU A O 1
ATOM 1504 N N . TYR A 1 191 ? 12.859 -16.047 -3.082 1 92.12 191 TYR A N 1
ATOM 1505 C CA . TYR A 1 191 ? 13.188 -15.07 -2.049 1 92.12 191 TYR A CA 1
ATOM 1506 C C . TYR A 1 191 ? 12.703 -13.68 -2.443 1 92.12 191 TYR A C 1
ATOM 1508 O O . TYR A 1 191 ? 12.117 -12.961 -1.629 1 92.12 191 TYR A O 1
ATOM 1516 N N . HIS A 1 192 ? 12.992 -13.289 -3.68 1 94.12 192 HIS A N 1
ATOM 1517 C CA . HIS A 1 192 ? 12.578 -11.984 -4.176 1 94.12 192 HIS A CA 1
ATOM 1518 C C . HIS A 1 192 ? 11.07 -11.797 -4.07 1 94.12 192 HIS A C 1
ATOM 1520 O O . HIS A 1 192 ? 10.594 -10.773 -3.582 1 94.12 192 HIS A O 1
ATOM 1526 N N . LEU A 1 193 ? 10.391 -12.812 -4.422 1 95.69 193 LEU A N 1
ATOM 1527 C CA . LEU A 1 193 ? 8.938 -12.742 -4.406 1 95.69 193 LEU A CA 1
ATOM 1528 C C . LEU A 1 193 ? 8.406 -12.672 -2.977 1 95.69 193 LEU A C 1
ATOM 1530 O O . LEU A 1 193 ? 7.543 -11.852 -2.666 1 95.69 193 LEU A O 1
ATOM 1534 N N . MET A 1 194 ? 8.938 -13.477 -2.121 1 95.56 194 MET A N 1
ATOM 1535 C CA . MET A 1 194 ? 8.469 -13.516 -0.739 1 95.56 194 MET A CA 1
ATOM 1536 C C . MET A 1 194 ? 8.859 -12.234 -0 1 95.56 194 MET A C 1
ATOM 1538 O O . MET A 1 194 ? 8.109 -11.75 0.845 1 95.56 194 MET A O 1
ATOM 1542 N N . HIS A 1 195 ? 9.969 -11.703 -0.296 1 96.12 195 HIS A N 1
ATOM 1543 C CA . HIS A 1 195 ? 10.359 -10.375 0.179 1 96.12 195 HIS A CA 1
ATOM 1544 C C . HIS A 1 195 ? 9.305 -9.336 -0.18 1 96.12 195 HIS A C 1
ATOM 1546 O O . HIS A 1 195 ? 8.945 -8.5 0.652 1 96.12 195 HIS A O 1
ATOM 1552 N N . CYS A 1 196 ? 8.859 -9.359 -1.42 1 97.25 196 CYS A N 1
ATOM 1553 C CA . CYS A 1 196 ? 7.871 -8.398 -1.89 1 97.25 196 CYS A CA 1
ATOM 1554 C C . CYS A 1 196 ? 6.609 -8.453 -1.039 1 97.25 196 CYS A C 1
ATOM 1556 O O . CYS A 1 196 ? 6.047 -7.414 -0.684 1 97.25 196 CYS A O 1
ATOM 1558 N N . PHE A 1 197 ? 6.16 -9.656 -0.647 1 96.81 197 PHE A N 1
ATOM 1559 C CA . PHE A 1 197 ? 4.949 -9.781 0.155 1 96.81 197 PHE A CA 1
ATOM 1560 C C . PHE A 1 197 ? 5.133 -9.125 1.52 1 96.81 197 PHE A C 1
ATOM 1562 O O . PHE A 1 197 ? 4.285 -8.344 1.957 1 96.81 197 PHE A O 1
ATOM 1569 N N . ASP A 1 198 ? 6.184 -9.43 2.166 1 95.38 198 ASP A N 1
ATOM 1570 C CA . ASP A 1 198 ? 6.402 -8.883 3.502 1 95.38 198 ASP A CA 1
ATOM 1571 C C . ASP A 1 198 ? 6.648 -7.379 3.441 1 95.38 198 ASP A C 1
ATOM 1573 O O . ASP A 1 198 ? 6.191 -6.633 4.309 1 95.38 198 ASP A O 1
ATOM 1577 N N . TYR A 1 199 ? 7.449 -6.973 2.457 1 97.19 199 TYR A N 1
ATOM 1578 C CA . TYR A 1 199 ? 7.73 -5.555 2.279 1 97.19 199 TYR A CA 1
ATOM 1579 C C . TYR A 1 199 ? 6.445 -4.762 2.096 1 97.19 199 TYR A C 1
ATOM 1581 O O . TYR A 1 199 ? 6.227 -3.754 2.771 1 97.19 199 TYR A O 1
ATOM 1589 N N . LEU A 1 200 ? 5.527 -5.23 1.217 1 97.25 200 LEU A N 1
ATOM 1590 C CA . LEU A 1 200 ? 4.246 -4.582 0.983 1 97.25 200 LEU A CA 1
ATOM 1591 C C . LEU A 1 200 ? 3.389 -4.598 2.246 1 97.25 200 LEU A C 1
ATOM 1593 O O . LEU A 1 200 ? 2.742 -3.6 2.574 1 97.25 200 LEU A O 1
ATOM 1597 N N . ARG A 1 201 ? 3.389 -5.703 2.947 1 95.31 201 ARG A N 1
ATOM 1598 C CA . ARG A 1 201 ? 2.625 -5.809 4.188 1 95.31 201 ARG A CA 1
ATOM 1599 C C . ARG A 1 201 ? 3.014 -4.703 5.164 1 95.31 201 ARG A C 1
ATOM 1601 O O . ARG A 1 201 ? 2.145 -4.02 5.711 1 95.31 201 ARG A O 1
ATOM 1608 N N . GLN A 1 202 ? 4.281 -4.504 5.324 1 95.62 202 GLN A N 1
ATOM 1609 C CA . GLN A 1 202 ? 4.773 -3.541 6.305 1 95.62 202 GLN A CA 1
ATOM 1610 C C . GLN A 1 202 ? 4.504 -2.109 5.852 1 95.62 202 GLN A C 1
ATOM 1612 O O . GLN A 1 202 ? 4.102 -1.264 6.656 1 95.62 202 GLN A O 1
ATOM 1617 N N . THR A 1 203 ? 4.719 -1.835 4.578 1 97.06 203 THR A N 1
ATOM 1618 C CA . THR A 1 203 ? 4.559 -0.461 4.113 1 97.06 203 THR A CA 1
ATOM 1619 C C . THR A 1 203 ? 3.082 -0.084 4.043 1 97.06 203 THR A C 1
ATOM 1621 O O . THR A 1 203 ? 2.719 1.072 4.27 1 97.06 203 THR A O 1
ATOM 1624 N N . ILE A 1 204 ? 2.203 -1.044 3.809 1 95.38 204 ILE A N 1
ATOM 1625 C CA . ILE A 1 204 ? 0.761 -0.83 3.846 1 95.38 204 ILE A CA 1
ATOM 1626 C C . ILE A 1 204 ? 0.311 -0.583 5.285 1 95.38 204 ILE A C 1
ATOM 1628 O O . ILE A 1 204 ? -0.485 0.322 5.547 1 95.38 204 ILE A O 1
ATOM 1632 N N . ALA A 1 205 ? 0.821 -1.397 6.156 1 93.5 205 ALA A N 1
ATOM 1633 C CA . ALA A 1 205 ? 0.506 -1.212 7.57 1 93.5 205 ALA A CA 1
ATOM 1634 C C . ALA A 1 205 ? 0.964 0.16 8.062 1 93.5 205 ALA A C 1
ATOM 1636 O O . ALA A 1 205 ? 0.289 0.793 8.875 1 93.5 205 ALA A O 1
ATOM 1637 N N . CYS A 1 206 ? 2.09 0.607 7.586 1 95.56 206 CYS A N 1
ATOM 1638 C CA . CYS A 1 206 ? 2.645 1.902 7.961 1 95.56 206 CYS A CA 1
ATOM 1639 C C . CYS A 1 206 ? 1.684 3.031 7.609 1 95.56 206 CYS A C 1
ATOM 1641 O O . CYS A 1 206 ? 1.429 3.914 8.43 1 95.56 206 CYS A O 1
ATOM 1643 N N . VAL A 1 207 ? 1.168 3.021 6.395 1 95.38 207 VAL A N 1
ATOM 1644 C CA . VAL A 1 207 ? 0.256 4.055 5.914 1 95.38 207 VAL A CA 1
ATOM 1645 C C . VAL A 1 207 ? -1.068 3.965 6.672 1 95.38 207 VAL A C 1
ATOM 1647 O O . VAL A 1 207 ? -1.597 4.98 7.133 1 95.38 207 VAL A O 1
ATOM 1650 N N . SER A 1 208 ? -1.611 2.812 6.793 1 95 208 SER A N 1
ATOM 1651 C CA . SER A 1 208 ? -2.869 2.496 7.461 1 95 208 SER A CA 1
ATOM 1652 C C . SER A 1 208 ? -4.008 3.367 6.941 1 95 208 SER A C 1
ATOM 1654 O O . SER A 1 208 ? -4.641 4.094 7.707 1 95 208 SER A O 1
ATOM 1656 N N . ASP A 1 209 ? -4.258 3.211 5.645 1 96.06 209 ASP A N 1
ATOM 1657 C CA . ASP A 1 209 ? -5.395 3.91 5.047 1 96.06 209 ASP A CA 1
ATOM 1658 C C . ASP A 1 209 ? -6.715 3.369 5.582 1 96.06 209 ASP A C 1
ATOM 1660 O O . ASP A 1 209 ? -7.062 2.211 5.34 1 96.06 209 ASP A O 1
ATOM 1664 N N . LEU A 1 210 ? -7.484 4.266 6.234 1 95.62 210 LEU A N 1
ATOM 1665 C CA . LEU A 1 210 ? -8.703 3.809 6.891 1 95.62 210 LEU A CA 1
ATOM 1666 C C . LEU A 1 210 ? -9.938 4.301 6.148 1 95.62 210 LEU A C 1
ATOM 1668 O O . LEU A 1 210 ? -11.016 4.441 6.742 1 95.62 210 LEU A O 1
ATOM 1672 N N . THR A 1 211 ? -9.766 4.602 4.875 1 96.62 211 THR A N 1
ATOM 1673 C CA . THR A 1 211 ? -10.938 4.879 4.043 1 96.62 211 THR A CA 1
ATOM 1674 C C . THR A 1 211 ? -11.922 3.713 4.09 1 96.62 211 THR A C 1
ATOM 1676 O O . THR A 1 211 ? -11.516 2.551 4.031 1 96.62 211 THR A O 1
ATOM 1679 N N . LEU A 1 212 ? -13.188 4.047 4.195 1 96.69 212 LEU A N 1
ATOM 1680 C CA . LEU A 1 212 ? -14.203 3.012 4.332 1 96.69 212 LEU A CA 1
ATOM 1681 C C . LEU A 1 212 ? -14.781 2.637 2.973 1 96.69 212 LEU A C 1
ATOM 1683 O O . LEU A 1 212 ? -15.164 3.512 2.193 1 96.69 212 LEU A O 1
ATOM 1687 N N . GLU A 1 213 ? -14.836 1.374 2.758 1 96.25 213 GLU A N 1
ATOM 1688 C CA . GLU A 1 213 ? -15.391 0.842 1.518 1 96.25 213 GLU A CA 1
ATOM 1689 C C . GLU A 1 213 ? -16.719 0.134 1.77 1 96.25 213 GLU A C 1
ATOM 1691 O O . GLU A 1 213 ? -16.781 -0.842 2.521 1 96.25 213 GLU A O 1
ATOM 1696 N N . GLY A 1 214 ? -17.75 0.633 1.13 1 94.69 214 GLY A N 1
ATOM 1697 C CA . GLY A 1 214 ? -19.078 0.064 1.252 1 94.69 214 GLY A CA 1
ATOM 1698 C C . GLY A 1 214 ? -19.406 -0.945 0.166 1 94.69 214 GLY A C 1
ATOM 1699 O O . GLY A 1 214 ? -18.5 -1.468 -0.489 1 94.69 214 GLY A O 1
ATOM 1700 N N . VAL A 1 215 ? -20.688 -1.213 0.052 1 94.06 215 VAL A N 1
ATOM 1701 C CA . VAL A 1 215 ? -21.125 -2.264 -0.859 1 94.06 215 VAL A CA 1
ATOM 1702 C C . VAL A 1 215 ? -21.375 -1.673 -2.244 1 94.06 215 VAL A C 1
ATOM 1704 O O . VAL A 1 215 ? -21.797 -0.519 -2.367 1 94.06 215 VAL A O 1
ATOM 1707 N N . ASN A 1 216 ? -21.078 -2.533 -3.215 1 92.38 216 ASN A N 1
ATOM 1708 C CA . ASN A 1 216 ? -21.375 -2.143 -4.59 1 92.38 216 ASN A CA 1
ATOM 1709 C C . ASN A 1 216 ? -22.875 -2.004 -4.824 1 92.38 216 ASN A C 1
ATOM 1711 O O . ASN A 1 216 ? -23.688 -2.582 -4.09 1 92.38 216 ASN A O 1
ATOM 1715 N N . LYS A 1 217 ? -23.203 -1.299 -5.902 1 86.5 217 LYS A N 1
ATOM 1716 C CA . LYS A 1 217 ? -24.594 -1.071 -6.25 1 86.5 217 LYS A CA 1
ATOM 1717 C C . LYS A 1 217 ? -25.297 -2.385 -6.578 1 86.5 217 LYS A C 1
ATOM 1719 O O . LYS A 1 217 ? -26.516 -2.514 -6.375 1 86.5 217 LYS A O 1
ATOM 1724 N N . GLU A 1 218 ? -24.578 -3.314 -7.035 1 84.38 218 GLU A N 1
ATOM 1725 C CA . GLU A 1 218 ? -25.141 -4.598 -7.441 1 84.38 218 GLU A CA 1
ATOM 1726 C C . GLU A 1 218 ? -25.438 -5.473 -6.227 1 84.38 218 GLU A C 1
ATOM 1728 O O . GLU A 1 218 ? -26.109 -6.508 -6.352 1 84.38 218 GLU A O 1
ATOM 1733 N N . SER A 1 219 ? -25.047 -5.027 -5.074 1 86.19 219 SER A N 1
ATOM 1734 C CA . SER A 1 219 ? -25.281 -5.789 -3.854 1 86.19 219 SER A CA 1
ATOM 1735 C C . SER A 1 219 ? -26.766 -5.805 -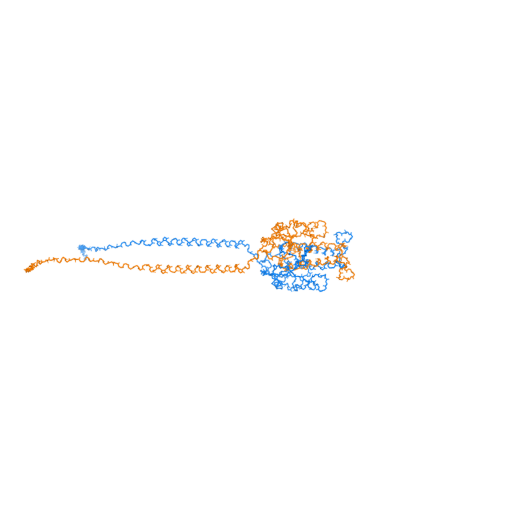3.496 1 86.19 219 SER A C 1
ATOM 1737 O O . SER A 1 219 ? -27.516 -4.895 -3.871 1 86.19 219 SER A O 1
ATOM 1739 N N . ASN A 1 220 ? -27.172 -6.938 -2.867 1 82.88 220 ASN A N 1
ATOM 1740 C CA . ASN A 1 220 ? -28.531 -7.078 -2.357 1 82.88 220 ASN A CA 1
ATOM 1741 C C . ASN A 1 220 ? -28.531 -7.648 -0.942 1 82.88 220 ASN A C 1
ATOM 1743 O O . ASN A 1 220 ? -27.5 -7.664 -0.266 1 82.88 220 ASN A O 1
ATOM 1747 N N . ASP A 1 221 ? -29.719 -7.992 -0.482 1 77 221 ASP A N 1
ATOM 1748 C CA . ASP A 1 221 ? -29.875 -8.336 0.929 1 77 221 ASP A CA 1
ATOM 1749 C C . ASP A 1 221 ? -29.219 -9.68 1.242 1 77 221 ASP A C 1
ATOM 1751 O O . ASP A 1 221 ? -28.984 -10 2.406 1 77 221 ASP A O 1
ATOM 1755 N N . THR A 1 222 ? -28.797 -10.398 0.264 1 79.75 222 THR A N 1
ATOM 1756 C CA . THR A 1 222 ? -28.25 -11.727 0.524 1 79.75 222 THR A CA 1
ATOM 1757 C C . THR A 1 222 ? -26.812 -11.836 0.018 1 79.75 222 THR A C 1
ATOM 1759 O O . THR A 1 222 ? -26.125 -12.82 0.29 1 79.75 222 THR A O 1
ATOM 1762 N N . PHE A 1 223 ? -26.422 -10.812 -0.682 1 84.38 223 PHE A N 1
ATOM 1763 C CA . PHE A 1 223 ? -25.094 -10.852 -1.281 1 84.38 223 PHE A CA 1
ATOM 1764 C C . PHE A 1 223 ? -24.469 -9.453 -1.312 1 84.38 223 PHE A C 1
ATOM 1766 O O . PHE A 1 223 ? -25.047 -8.523 -1.871 1 84.38 223 PHE A O 1
ATOM 1773 N N . PHE A 1 224 ? -23.312 -9.344 -0.669 1 88.81 224 PHE A N 1
ATOM 1774 C CA . PHE A 1 224 ? -22.625 -8.062 -0.615 1 88.81 224 PHE A CA 1
ATOM 1775 C C . PHE A 1 224 ? -21.281 -8.141 -1.351 1 88.81 224 PHE A C 1
ATOM 1777 O O . PHE A 1 224 ? -20.438 -8.961 -1.014 1 88.81 224 PHE A O 1
ATOM 1784 N N . ASP A 1 225 ? -21.188 -7.344 -2.385 1 92 225 ASP A N 1
ATOM 1785 C CA . ASP A 1 225 ? -19.953 -7.223 -3.154 1 92 225 ASP A CA 1
ATOM 1786 C C . ASP A 1 225 ? -19.203 -5.945 -2.785 1 92 225 ASP A C 1
ATOM 1788 O O . ASP A 1 225 ? -19.766 -4.852 -2.805 1 92 225 ASP A O 1
ATOM 1792 N N . ILE A 1 226 ? -17.984 -6.137 -2.332 1 94.44 226 ILE A N 1
ATOM 1793 C CA . ILE A 1 226 ? -17.109 -5.012 -1.99 1 94.44 226 ILE A CA 1
ATOM 1794 C C . ILE A 1 226 ? -15.773 -5.156 -2.713 1 94.44 226 ILE A C 1
ATOM 1796 O O . ILE A 1 226 ? -14.961 -6.016 -2.363 1 94.44 226 ILE A O 1
ATOM 1800 N N . ASP A 1 227 ? -15.516 -4.336 -3.721 1 95.31 227 ASP A N 1
ATOM 1801 C CA . ASP A 1 227 ? -14.289 -4.457 -4.492 1 95.31 227 ASP A CA 1
ATOM 1802 C C . ASP A 1 227 ? -13.445 -3.186 -4.383 1 95.31 227 ASP A C 1
ATOM 1804 O O . ASP A 1 227 ? -12.328 -3.127 -4.906 1 95.31 227 ASP A O 1
ATOM 1808 N N . GLY A 1 228 ? -13.992 -2.191 -3.688 1 95.94 228 GLY A N 1
ATOM 1809 C CA . GLY A 1 228 ? -13.273 -0.945 -3.492 1 95.94 228 GLY A CA 1
ATOM 1810 C C . GLY A 1 228 ? -13.406 0.012 -4.66 1 95.94 228 GLY A C 1
ATOM 1811 O O . GLY A 1 228 ? -13.008 1.175 -4.566 1 95.94 228 GLY A O 1
ATOM 1812 N N . TYR A 1 229 ? -13.922 -0.447 -5.797 1 94.44 229 TYR A N 1
ATOM 1813 C CA . TYR A 1 229 ? -14.117 0.438 -6.941 1 94.44 229 TYR A CA 1
ATOM 1814 C C . TYR A 1 229 ? -15.234 1.434 -6.68 1 94.44 229 TYR A C 1
ATOM 1816 O O . TYR A 1 229 ? -16.234 1.096 -6.047 1 94.44 229 TYR A O 1
ATOM 1824 N N . GLY A 1 230 ? -15.055 2.641 -7.152 1 94.38 230 GLY A N 1
ATOM 1825 C CA . GLY A 1 230 ? -16.031 3.693 -6.938 1 94.38 230 GLY A CA 1
ATOM 1826 C C . GLY A 1 230 ? -15.836 4.445 -5.637 1 94.38 230 GLY A C 1
ATOM 1827 O O . GLY A 1 230 ? -16.5 5.445 -5.379 1 94.38 230 GLY A O 1
ATOM 1828 N N . VAL A 1 231 ? -14.906 4.047 -4.855 1 95.62 231 VAL A N 1
ATOM 1829 C CA . VAL A 1 231 ? -14.648 4.688 -3.568 1 95.62 231 VAL A CA 1
ATOM 1830 C C . VAL A 1 231 ? -13.656 5.836 -3.754 1 95.62 231 VAL A C 1
ATOM 1832 O O . VAL A 1 231 ? -12.633 5.676 -4.422 1 95.62 231 VAL A O 1
ATOM 1835 N N . GLU A 1 232 ? -13.984 6.949 -3.164 1 94.75 232 GLU A N 1
ATOM 1836 C CA . GLU A 1 232 ? -13.117 8.125 -3.213 1 94.75 232 GLU A CA 1
ATOM 1837 C C . GLU A 1 232 ? -12.086 8.086 -2.09 1 94.75 232 GLU A C 1
ATOM 1839 O O . GLU A 1 232 ? -12.414 7.793 -0.94 1 94.75 232 GLU A O 1
ATOM 1844 N N . HIS A 1 233 ? -10.883 8.352 -2.482 1 95.94 233 HIS A N 1
ATOM 1845 C CA . HIS A 1 233 ? -9.773 8.461 -1.543 1 95.94 233 HIS A CA 1
ATOM 1846 C C . HIS A 1 233 ? -9.133 9.836 -1.597 1 95.94 233 HIS A C 1
ATOM 1848 O O . HIS A 1 233 ? -9.156 10.5 -2.637 1 95.94 233 HIS A O 1
ATOM 1854 N N . MET A 1 234 ? -8.633 10.305 -0.425 1 94.38 234 MET A N 1
ATOM 1855 C CA . MET A 1 234 ? -7.758 11.477 -0.421 1 94.38 234 MET A CA 1
ATOM 1856 C C . MET A 1 234 ? -6.312 11.078 -0.697 1 94.38 234 MET A C 1
ATOM 1858 O O . MET A 1 234 ? -5.695 10.375 0.102 1 94.38 234 MET A O 1
ATOM 1862 N N . CYS A 1 235 ? -5.855 11.508 -1.91 1 96.44 235 CYS A N 1
ATOM 1863 C CA . CYS A 1 235 ? -4.562 11.07 -2.424 1 96.44 235 CYS A CA 1
ATOM 1864 C C . CYS A 1 235 ? -3.619 12.258 -2.598 1 96.44 235 CYS A C 1
ATOM 1866 O O . CYS A 1 235 ? -4.066 13.391 -2.756 1 96.44 235 CYS A O 1
ATOM 1868 N N . LYS A 1 236 ? -2.316 11.961 -2.521 1 94.88 236 LYS A N 1
ATOM 1869 C CA . LYS A 1 236 ? -1.393 12.961 -3.039 1 94.88 236 LYS A CA 1
ATOM 1870 C C . LYS A 1 236 ? -1.638 13.219 -4.523 1 94.88 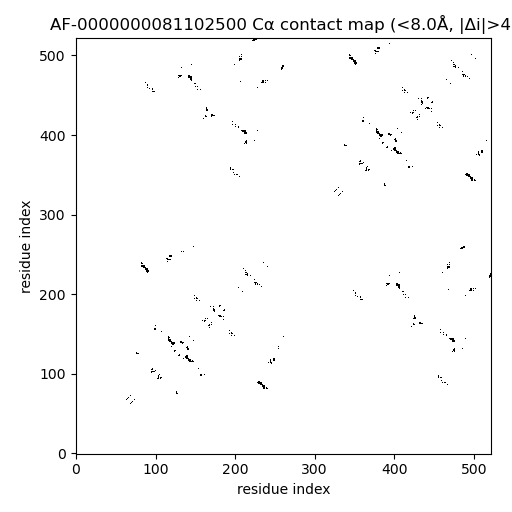236 LYS A C 1
ATOM 1872 O O . LYS A 1 236 ? -1.951 12.297 -5.277 1 94.88 236 LYS A O 1
ATOM 1877 N N . SER A 1 237 ? -1.443 14.516 -4.863 1 94.12 237 SER A N 1
ATOM 1878 C CA . SER A 1 237 ? -1.59 14.836 -6.277 1 94.12 237 SER A CA 1
ATOM 1879 C C . SER A 1 237 ? -0.681 13.969 -7.141 1 94.12 237 SER A C 1
ATOM 1881 O O . SER A 1 237 ? 0.543 14.109 -7.094 1 94.12 237 SER A O 1
ATOM 1883 N N . GLN A 1 238 ? -1.307 13.172 -7.938 1 92.62 238 GLN A N 1
ATOM 1884 C CA . GLN A 1 238 ? -0.565 12.242 -8.781 1 92.62 238 GLN A CA 1
ATOM 1885 C C . GLN A 1 238 ? 0.29 12.984 -9.805 1 92.62 238 GLN A C 1
ATOM 1887 O O . GLN A 1 238 ? 1.405 12.555 -10.109 1 92.62 238 GLN A O 1
ATOM 1892 N N . ASN A 1 239 ? -0.221 14.07 -10.258 1 90.62 239 ASN A N 1
ATOM 1893 C CA . ASN A 1 239 ? 0.551 14.875 -11.195 1 90.62 239 ASN A CA 1
ATOM 1894 C C . ASN A 1 239 ? 1.78 15.492 -10.531 1 90.62 239 ASN A C 1
ATOM 1896 O O . ASN A 1 239 ? 2.877 15.453 -11.086 1 90.62 239 ASN A O 1
ATOM 1900 N N . ALA A 1 240 ? 1.574 16.047 -9.352 1 92.62 240 ALA A N 1
ATOM 1901 C CA . ALA A 1 240 ? 2.691 16.672 -8.648 1 92.62 240 ALA A CA 1
ATOM 1902 C C . ALA A 1 240 ? 3.758 15.648 -8.289 1 92.62 240 ALA A C 1
ATOM 1904 O O . ALA A 1 240 ? 4.953 15.906 -8.43 1 92.62 240 ALA A O 1
ATOM 1905 N N . VAL A 1 241 ? 3.297 14.516 -7.836 1 93.94 241 VAL A N 1
ATOM 1906 C CA . VAL A 1 241 ? 4.215 13.43 -7.508 1 93.94 241 VAL A CA 1
ATOM 1907 C C . VAL A 1 241 ? 4.961 12.992 -8.766 1 93.94 241 VAL A C 1
ATOM 1909 O O . VAL A 1 241 ? 6.184 12.844 -8.75 1 93.94 241 VAL A O 1
ATOM 1912 N N . GLY A 1 242 ? 4.215 12.781 -9.812 1 91.38 242 GLY A N 1
ATOM 1913 C CA . GLY A 1 242 ? 4.828 12.414 -11.078 1 91.38 242 GLY A CA 1
ATOM 1914 C C . GLY A 1 242 ? 5.875 13.406 -11.555 1 91.38 242 GLY A C 1
ATOM 1915 O O . GLY A 1 242 ? 6.957 13.008 -11.984 1 91.38 242 GLY A O 1
ATOM 1916 N N . ASP A 1 243 ? 5.594 14.641 -11.445 1 90.56 243 ASP A N 1
ATOM 1917 C CA . ASP A 1 243 ? 6.52 15.695 -11.844 1 90.56 243 ASP A CA 1
ATOM 1918 C C . ASP A 1 243 ? 7.797 15.648 -11 1 90.56 243 ASP A C 1
ATOM 1920 O O . ASP A 1 243 ? 8.898 15.82 -11.531 1 90.56 243 ASP A O 1
ATOM 1924 N N . TRP A 1 244 ? 7.633 15.5 -9.797 1 93.88 244 TRP A N 1
ATOM 1925 C CA . TRP A 1 244 ? 8.797 15.438 -8.922 1 93.88 244 TRP A CA 1
ATOM 1926 C C . TRP A 1 244 ? 9.664 14.227 -9.25 1 93.88 244 TRP A C 1
ATOM 1928 O O . TRP A 1 244 ? 10.891 14.336 -9.32 1 93.88 244 TRP A O 1
ATOM 1938 N N . LEU A 1 245 ? 9.039 13.07 -9.453 1 92.75 245 LEU A N 1
ATOM 1939 C CA . LEU A 1 245 ? 9.773 11.859 -9.797 1 92.75 245 LEU A CA 1
ATOM 1940 C C . LEU A 1 245 ? 10.516 12.031 -11.109 1 92.75 245 LEU A C 1
ATOM 1942 O O . LEU A 1 245 ? 11.68 11.633 -11.227 1 92.75 245 LEU A O 1
ATOM 1946 N N . LEU A 1 246 ? 9.875 12.633 -12.031 1 90.38 246 LEU A N 1
ATOM 1947 C CA . LEU A 1 246 ? 10.484 12.828 -13.344 1 90.38 246 LEU A CA 1
ATOM 1948 C C . LEU A 1 246 ? 11.641 13.82 -13.258 1 90.38 246 LEU A C 1
ATOM 1950 O O . LEU A 1 246 ? 12.695 13.594 -13.852 1 90.38 246 LEU A O 1
ATOM 1954 N N . SER A 1 247 ? 11.484 14.875 -12.539 1 90.31 247 SER A N 1
ATOM 1955 C CA . SER A 1 247 ? 12.5 15.922 -12.453 1 90.31 247 SER A CA 1
ATOM 1956 C C . SER A 1 247 ? 13.719 15.445 -11.672 1 90.31 247 SER A C 1
ATOM 1958 O O . SER A 1 247 ? 14.805 16.016 -11.789 1 90.31 247 SER A O 1
ATOM 1960 N N . HIS A 1 248 ? 13.562 14.367 -10.906 1 91.81 248 HIS A N 1
ATOM 1961 C CA . HIS A 1 248 ? 14.664 13.859 -10.102 1 91.81 248 HIS A CA 1
ATOM 1962 C C . HIS A 1 248 ? 15.141 12.5 -10.602 1 91.81 248 HIS A C 1
ATOM 1964 O O . HIS A 1 248 ? 15.914 11.82 -9.93 1 91.81 248 HIS A O 1
ATOM 1970 N N . ALA A 1 249 ? 14.609 12.125 -11.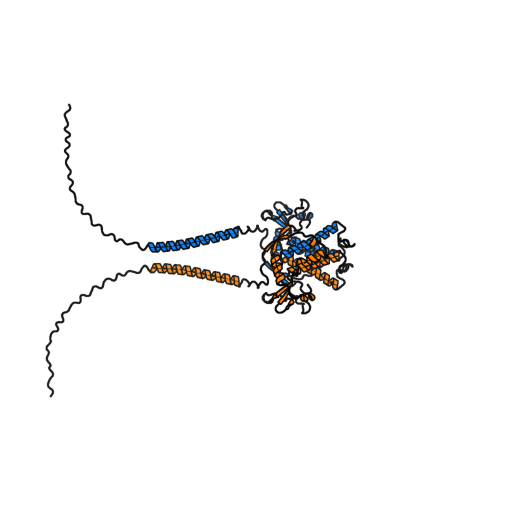742 1 89.69 249 ALA A N 1
ATOM 1971 C CA . ALA A 1 249 ? 15.039 10.859 -12.32 1 89.69 249 ALA A CA 1
ATOM 1972 C C . ALA A 1 249 ? 16.547 10.867 -12.602 1 89.69 249 ALA A C 1
ATOM 1974 O O . ALA A 1 249 ? 17.094 11.875 -13.047 1 89.69 249 ALA A O 1
ATOM 1975 N N . PRO A 1 250 ? 17.156 9.672 -12.281 1 88.06 250 PRO A N 1
ATOM 1976 C CA . PRO A 1 250 ? 18.578 9.633 -12.578 1 88.06 250 PRO A CA 1
ATOM 1977 C C . PRO A 1 250 ? 18.891 9.852 -14.055 1 88.06 250 PRO A C 1
ATOM 1979 O O . PRO A 1 250 ? 18.141 9.383 -14.922 1 88.06 250 PRO A O 1
ATOM 1982 N N . GLU A 1 251 ? 19.938 10.57 -14.336 1 77.75 251 GLU A N 1
ATOM 1983 C CA . GLU A 1 251 ? 20.359 10.867 -15.703 1 77.75 251 GLU A CA 1
ATOM 1984 C C . GLU A 1 251 ? 21.031 9.664 -16.344 1 77.75 251 GLU A C 1
ATOM 1986 O O . GLU A 1 251 ? 20.953 9.477 -17.562 1 77.75 251 GLU A O 1
ATOM 1991 N N . GLU A 1 252 ? 21.719 8.898 -15.508 1 65.38 252 GLU A N 1
ATOM 1992 C CA . GLU A 1 252 ? 22.453 7.758 -16.062 1 65.38 252 GLU A CA 1
ATOM 1993 C C . GLU A 1 252 ? 21.609 6.48 -15.977 1 65.38 252 GLU A C 1
ATOM 1995 O O . GLU A 1 252 ? 20.891 6.273 -15 1 65.38 252 GLU A O 1
ATOM 2000 N N . GLU A 1 253 ? 21.578 5.676 -17.031 1 63.44 253 GLU A N 1
ATOM 2001 C CA . GLU A 1 253 ? 20.781 4.449 -17.094 1 63.44 253 GLU A CA 1
ATOM 2002 C C . GLU A 1 253 ? 21.594 3.248 -16.609 1 63.44 253 GLU A C 1
ATOM 2004 O O . GLU A 1 253 ? 21.031 2.258 -16.141 1 63.44 253 GLU A O 1
ATOM 2009 N N . GLY A 1 254 ? 22.922 3.461 -16.469 1 63.03 254 GLY A N 1
ATOM 2010 C CA . GLY A 1 254 ? 23.734 2.273 -16.266 1 63.03 254 GLY A CA 1
ATOM 2011 C C . GLY A 1 254 ? 23.766 1.818 -14.812 1 63.03 254 GLY A C 1
ATOM 2012 O O . GLY A 1 254 ? 24.234 0.724 -14.508 1 63.03 254 GLY A O 1
ATOM 2013 N N . TYR A 1 255 ? 23.109 2.533 -13.977 1 65.62 255 TYR A N 1
ATOM 2014 C CA . TYR A 1 255 ? 23.234 2.215 -12.555 1 65.62 255 TYR A CA 1
ATOM 2015 C C . TYR A 1 255 ? 22.375 1.019 -12.18 1 65.62 255 TYR A C 1
ATOM 2017 O O . TYR A 1 255 ? 22.609 0.364 -11.164 1 65.62 255 TYR A O 1
ATOM 2025 N N . THR A 1 256 ? 21.453 0.615 -13.023 1 66.5 256 THR A N 1
ATOM 2026 C CA . THR A 1 256 ? 20.5 -0.418 -12.641 1 66.5 256 THR A CA 1
ATOM 2027 C C . THR A 1 256 ? 21.078 -1.809 -12.898 1 66.5 256 THR A C 1
ATOM 2029 O O . THR A 1 256 ? 20.578 -2.801 -12.359 1 66.5 256 THR A O 1
ATOM 2032 N N . GLU A 1 257 ? 22.125 -1.918 -13.711 1 68.69 257 GLU A N 1
ATOM 2033 C CA . GLU A 1 257 ? 22.656 -3.223 -14.109 1 68.69 257 GLU A CA 1
ATOM 2034 C C . GLU A 1 257 ? 23.266 -3.953 -12.914 1 68.69 257 GLU A C 1
ATOM 2036 O O . GLU A 1 257 ? 23.391 -5.18 -12.938 1 68.69 257 GLU A O 1
ATOM 2041 N N . HIS A 1 258 ? 23.5 -3.273 -11.836 1 76.88 258 HIS A N 1
ATOM 2042 C CA . HIS A 1 258 ? 24.156 -3.922 -10.711 1 76.88 258 HIS A CA 1
ATOM 2043 C C . HIS A 1 258 ? 23.328 -3.811 -9.438 1 76.88 258 HIS A C 1
ATOM 2045 O O . HIS A 1 258 ? 23.859 -3.756 -8.336 1 76.88 258 HIS A O 1
ATOM 2051 N N . ILE A 1 259 ? 22.062 -3.746 -9.695 1 83 259 ILE A N 1
ATOM 2052 C CA . ILE A 1 259 ? 21.188 -3.525 -8.547 1 83 259 ILE A CA 1
ATOM 2053 C C . ILE A 1 259 ? 20.328 -4.758 -8.305 1 83 259 ILE A C 1
ATOM 2055 O O . ILE A 1 259 ? 19.781 -5.332 -9.25 1 83 259 ILE A O 1
ATOM 2059 N N . GLU A 1 260 ? 20.344 -5.238 -7.105 1 81.81 260 GLU A N 1
ATOM 2060 C CA . GLU A 1 260 ? 19.344 -6.199 -6.66 1 81.81 260 GLU A CA 1
ATOM 2061 C C . GLU A 1 260 ? 18.281 -5.527 -5.789 1 81.81 260 GLU A C 1
ATOM 2063 O O . GLU A 1 260 ? 18.594 -4.988 -4.727 1 81.81 260 GLU A O 1
ATOM 2068 N N . LEU A 1 261 ? 17.156 -5.461 -6.395 1 87.5 261 LEU A N 1
ATOM 2069 C CA . LEU A 1 261 ? 16.031 -4.855 -5.684 1 87.5 261 LEU A CA 1
ATOM 2070 C C . LEU A 1 261 ? 15.07 -5.926 -5.18 1 87.5 261 LEU A C 1
ATOM 2072 O O . LEU A 1 261 ? 14.625 -6.781 -5.949 1 87.5 261 LEU A O 1
ATOM 2076 N N . MET B 1 1 ? -84.25 116.688 49 1 23.77 1 MET B N 1
ATOM 2077 C CA . MET B 1 1 ? -83.188 117.312 48.188 1 23.77 1 MET B CA 1
ATOM 2078 C C . MET B 1 1 ? -81.875 117.438 48.938 1 23.77 1 MET B C 1
ATOM 2080 O O . MET B 1 1 ? -81.812 118 50 1 23.77 1 MET B O 1
ATOM 2084 N N . GLN B 1 2 ? -81.062 116.312 48.75 1 23.44 2 GLN B N 1
ATOM 2085 C CA . GLN B 1 2 ? -80 115.438 49.188 1 23.44 2 GLN B CA 1
ATOM 2086 C C . GLN B 1 2 ? -78.625 116.188 49.094 1 23.44 2 GLN B C 1
ATOM 2088 O O . GLN B 1 2 ? -78.125 116.375 48 1 23.44 2 GLN B O 1
ATOM 2093 N N . LYS B 1 3 ? -78.688 117.188 49.938 1 25.45 3 LYS B N 1
ATOM 2094 C CA . LYS B 1 3 ? -77.625 118.188 49.812 1 25.45 3 LYS B CA 1
ATOM 2095 C C . LYS B 1 3 ? -76.25 117.5 49.875 1 25.45 3 LYS B C 1
ATOM 2097 O O . LYS B 1 3 ? -76.125 116.438 50.438 1 25.45 3 LYS B O 1
ATOM 2102 N N . SER B 1 4 ? -75.312 118.125 49.312 1 22.83 4 SER B N 1
ATOM 2103 C CA . SER B 1 4 ? -74.062 118.25 48.594 1 22.83 4 SER B CA 1
ATOM 2104 C C . SER B 1 4 ? -72.875 117.875 49.5 1 22.83 4 SER B C 1
ATOM 2106 O O . SER B 1 4 ? -72.938 118.125 50.719 1 22.83 4 SER B O 1
ATOM 2108 N N . LEU B 1 5 ? -71.875 117.188 49 1 22.55 5 LEU B N 1
ATOM 2109 C CA . LEU B 1 5 ? -70.812 116.188 48.906 1 22.55 5 LEU B CA 1
ATOM 2110 C C . LEU B 1 5 ? -69.5 116.75 49.375 1 22.55 5 LEU B C 1
ATOM 2112 O O . LEU B 1 5 ? -68.5 116.062 49.531 1 22.55 5 LEU B O 1
ATOM 2116 N N . HIS B 1 6 ? -69.375 118.188 49.594 1 24.72 6 HIS B N 1
ATOM 2117 C CA . HIS B 1 6 ? -68.125 118.688 49.031 1 24.72 6 HIS B CA 1
ATOM 2118 C C . HIS B 1 6 ? -66.938 118.375 49.938 1 24.72 6 HIS B C 1
ATOM 2120 O O . HIS B 1 6 ? -66.812 119 51 1 24.72 6 HIS B O 1
ATOM 2126 N N . MET B 1 7 ? -66.75 117.062 50.281 1 25.55 7 MET B N 1
ATOM 2127 C CA . MET B 1 7 ? -65.812 116.562 51.312 1 25.55 7 MET B CA 1
ATOM 2128 C C . MET B 1 7 ? -64.375 117.062 50.969 1 25.55 7 MET B C 1
ATOM 2130 O O . MET B 1 7 ? -63.906 116.812 49.875 1 25.55 7 MET B O 1
ATOM 2134 N N . ALA B 1 8 ? -64 118 51.656 1 24.66 8 ALA B N 1
ATOM 2135 C CA . ALA B 1 8 ? -62.844 118.875 51.594 1 24.66 8 ALA B CA 1
ATOM 2136 C C . ALA B 1 8 ? -61.531 118.125 51.531 1 24.66 8 ALA B C 1
ATOM 2138 O O . ALA B 1 8 ? -61.5 116.938 51.969 1 24.66 8 ALA B O 1
ATOM 2139 N N . HIS B 1 9 ? -60.406 118.75 51.062 1 22.31 9 HIS B N 1
ATOM 2140 C CA . HIS B 1 9 ? -59.25 118.75 50.219 1 22.31 9 HIS B CA 1
ATOM 2141 C C . HIS B 1 9 ? -58 118.25 50.938 1 22.31 9 HIS B C 1
ATOM 2143 O O . HIS B 1 9 ? -57.031 117.812 50.312 1 22.31 9 HIS B O 1
ATOM 2149 N N . HIS B 1 10 ? -58.031 118.125 52.406 1 25.83 10 HIS B N 1
ATOM 2150 C CA . HIS B 1 10 ? -56.719 118.625 52.844 1 25.83 10 HIS B CA 1
ATOM 2151 C C . HIS B 1 10 ? -55.594 117.688 52.438 1 25.83 10 HIS B C 1
ATOM 2153 O O . HIS B 1 10 ? -55.75 116.438 52.594 1 25.83 10 HIS B O 1
ATOM 2159 N N . SER B 1 11 ? -54.625 118.062 51.594 1 23.56 11 SER B N 1
ATOM 2160 C CA . SER B 1 11 ? -53.531 117.625 50.719 1 23.56 11 SER B CA 1
ATOM 2161 C C . SER B 1 11 ? -52.344 117.125 51.562 1 23.56 11 SER B C 1
ATOM 2163 O O . SER B 1 11 ? -51.25 116.938 51 1 23.56 11 SER B O 1
ATOM 2165 N N . SER B 1 12 ? -52.562 116.312 52.688 1 25.75 12 SER B N 1
ATOM 2166 C CA . SER B 1 12 ? -51.406 116.125 53.531 1 25.75 12 SER B CA 1
ATOM 2167 C C . SER B 1 12 ? -50.25 115.5 52.719 1 25.75 12 SER B C 1
ATOM 2169 O O . SER B 1 12 ? -50.438 114.562 51.969 1 25.75 12 SER B O 1
ATOM 2171 N N . GLU B 1 13 ? -49.281 116.375 52.312 1 24.92 13 GLU B N 1
ATOM 2172 C CA . GLU B 1 13 ? -48.062 116.25 51.5 1 24.92 13 GLU B CA 1
ATOM 2173 C C . GLU B 1 13 ? -47.156 115.125 52.062 1 24.92 13 GLU B C 1
ATOM 2175 O O . GLU B 1 13 ? -46.812 115.125 53.25 1 24.92 13 GLU B O 1
ATOM 2180 N N . ASP B 1 14 ? -47.219 113.875 51.625 1 24.88 14 ASP B N 1
ATOM 2181 C CA . ASP B 1 14 ? -46.594 112.562 51.875 1 24.88 14 ASP B CA 1
ATOM 2182 C C . ASP B 1 14 ? -45.094 112.688 51.594 1 24.88 14 ASP B C 1
ATOM 2184 O O . ASP B 1 14 ? -44.688 112.938 50.469 1 24.88 14 ASP B O 1
ATOM 2188 N N . GLN B 1 15 ? -44.281 113.438 52.344 1 25.38 15 GLN B N 1
ATOM 2189 C CA . GLN B 1 15 ? -42.875 113.688 52.062 1 25.38 15 GLN B CA 1
ATOM 2190 C C . GLN B 1 15 ? -42.125 112.375 52 1 25.38 15 GLN B C 1
ATOM 2192 O O . GLN B 1 15 ? -42 111.688 53.031 1 25.38 15 GLN B O 1
ATOM 2197 N N . CYS B 1 16 ? -42.438 111.438 51.188 1 28.8 16 CYS B N 1
ATOM 2198 C CA . CYS B 1 16 ? -41.781 110.125 51.188 1 28.8 16 CYS B CA 1
ATOM 2199 C C . CYS B 1 16 ? -40.281 110.25 50.969 1 28.8 16 CYS B C 1
ATOM 2201 O O . CYS B 1 16 ? -39.844 110.875 49.969 1 28.8 16 CYS B O 1
ATOM 2203 N N . PRO B 1 17 ? -39.469 110.312 52.062 1 29.28 17 PRO B N 1
ATOM 2204 C CA . PRO B 1 17 ? -38 110.438 51.875 1 29.28 17 PRO B CA 1
ATOM 2205 C C . PRO B 1 17 ? -37.406 109.438 50.938 1 29.28 17 PRO B C 1
ATOM 2207 O O . PRO B 1 17 ? -37.969 108.312 50.781 1 29.28 17 PRO B O 1
ATOM 2210 N N . ASP B 1 18 ? -36.844 109.75 49.781 1 26.45 18 ASP B N 1
ATOM 2211 C CA . ASP B 1 18 ? -36.188 109.062 48.656 1 26.45 18 ASP B CA 1
ATOM 2212 C C . ASP B 1 18 ? -35 108.25 49.125 1 26.45 18 ASP B C 1
ATOM 2214 O O . ASP B 1 18 ? -34 108.812 49.594 1 26.45 18 ASP B O 1
ATOM 2218 N N . ASN B 1 19 ? -35.156 107.312 50.125 1 28.42 19 ASN B N 1
ATOM 2219 C CA . ASN B 1 19 ? -34 106.562 50.562 1 28.42 19 ASN B CA 1
ATOM 2220 C C . ASN B 1 19 ? -33.281 105.938 49.344 1 28.42 19 ASN B C 1
ATOM 2222 O O . ASN B 1 19 ? -33.906 105.188 48.594 1 28.42 19 ASN B O 1
ATOM 2226 N N . GLU B 1 20 ? -32.344 106.562 48.719 1 29.16 20 GLU B N 1
ATOM 2227 C CA . GLU B 1 20 ? -31.484 106.188 47.625 1 29.16 20 GLU B CA 1
ATOM 2228 C C . GLU B 1 20 ? -30.812 104.812 47.906 1 29.16 20 GLU B C 1
ATOM 2230 O O . GLU B 1 20 ? -30.125 104.688 48.906 1 29.16 20 GLU B O 1
ATOM 2235 N N . ALA B 1 21 ? -31.516 103.688 47.625 1 32.12 21 ALA B N 1
ATOM 2236 C CA . ALA B 1 21 ? -31.016 102.312 47.719 1 32.12 21 ALA B CA 1
ATOM 2237 C C . ALA B 1 21 ? -29.703 102.125 46.938 1 32.12 21 ALA B C 1
ATOM 2239 O O . ALA B 1 21 ? -29.625 102.562 45.781 1 32.12 21 ALA B O 1
ATOM 2240 N N . GLU B 1 22 ? -28.547 102.375 47.656 1 31.12 22 GLU B N 1
ATOM 2241 C CA . GLU B 1 22 ? -27.234 102.125 47.062 1 31.12 22 GLU B CA 1
ATOM 2242 C C . GLU B 1 22 ? -27.172 100.688 46.5 1 31.12 22 GLU B C 1
ATOM 2244 O O . GLU B 1 22 ? -27.578 99.75 47.156 1 31.12 22 GLU B O 1
ATOM 2249 N N . GLU B 1 23 ? -27.391 100.5 45.156 1 34.53 23 GLU B N 1
ATOM 2250 C CA . GLU B 1 23 ? -27.312 99.25 44.406 1 34.53 23 GLU B CA 1
ATOM 2251 C C . GLU B 1 23 ? -26 98.5 44.656 1 34.53 23 GLU B C 1
ATOM 2253 O O . GLU B 1 23 ? -24.938 99.125 44.656 1 34.53 23 GLU B O 1
ATOM 2258 N N . PRO B 1 24 ? -26.078 97.438 45.562 1 35.62 24 PRO B N 1
ATOM 2259 C CA . PRO B 1 24 ? -24.844 96.688 45.844 1 35.62 24 PRO B CA 1
ATOM 2260 C C . PRO B 1 24 ? -24.125 96.25 44.562 1 35.62 24 PRO B C 1
ATOM 2262 O O . PRO B 1 24 ? -24.766 96.062 43.531 1 35.62 24 PRO B O 1
ATOM 2265 N N . LEU B 1 25 ? -22.938 96.812 44.25 1 31.62 25 LEU B N 1
ATOM 2266 C CA . LEU B 1 25 ? -22.016 96.5 43.188 1 31.62 25 LEU B CA 1
ATOM 2267 C C . LEU B 1 25 ? -21.859 95 43.031 1 31.62 25 LEU B C 1
ATOM 2269 O O . LEU B 1 25 ? -21.594 94.312 44 1 31.62 25 LEU B O 1
ATOM 2273 N N . LEU B 1 26 ? -22.734 94.312 42.188 1 34.66 26 LEU B N 1
ATOM 2274 C CA . LEU B 1 26 ? -22.641 92.938 41.812 1 34.66 26 LEU B CA 1
ATOM 2275 C C . LEU B 1 26 ? -21.203 92.562 41.469 1 34.66 26 LEU B C 1
ATOM 2277 O O . LEU B 1 26 ? -20.5 93.25 40.781 1 34.66 26 LEU B O 1
ATOM 2281 N N . PRO B 1 27 ? -20.547 91.75 42.344 1 36.75 27 PRO B N 1
ATOM 2282 C CA . PRO B 1 27 ? -19.156 91.312 42.125 1 36.75 27 PRO B CA 1
ATOM 2283 C C . PRO B 1 27 ? -18.938 90.75 40.75 1 36.75 27 PRO B C 1
ATOM 2285 O O . PRO B 1 27 ? -19.891 90.25 40.125 1 36.75 27 PRO B O 1
ATOM 2288 N N . GLU B 1 28 ? -17.984 91.25 39.969 1 36.22 28 GLU B N 1
ATOM 2289 C CA . GLU B 1 28 ? -17.469 90.75 38.656 1 36.22 28 GLU B CA 1
ATOM 2290 C C . GLU B 1 28 ? -17.219 89.25 38.688 1 36.22 28 GLU B C 1
ATOM 2292 O O . GLU B 1 28 ? -16.453 88.75 39.531 1 36.22 28 GLU B O 1
ATOM 2297 N N . THR B 1 29 ? -18.297 88.438 38.5 1 38.44 29 THR B N 1
ATOM 2298 C CA . THR B 1 29 ? -18.125 87 38.312 1 38.44 29 THR B CA 1
ATOM 2299 C C . THR B 1 29 ? -17 86.688 37.312 1 38.44 29 THR B C 1
ATOM 2301 O O . THR B 1 29 ? -16.984 87.25 36.219 1 38.44 29 THR B O 1
ATOM 2304 N N . ALA B 1 30 ? -15.789 86.438 37.781 1 38 30 ALA B N 1
ATOM 2305 C CA . ALA B 1 30 ? -14.625 85.938 37.031 1 38 30 ALA B CA 1
ATOM 2306 C C . ALA B 1 30 ? -15.016 84.812 36.062 1 38 30 ALA B C 1
ATOM 2308 O O . ALA B 1 30 ? -15.672 83.812 36.438 1 38 30 ALA B O 1
ATOM 2309 N N . ASN B 1 31 ? -15.258 85.125 34.75 1 37.56 31 ASN B N 1
ATOM 2310 C CA . ASN B 1 31 ? -15.359 84.25 33.594 1 37.56 31 ASN B CA 1
ATOM 2311 C C . ASN B 1 31 ? -14.203 83.25 33.594 1 37.56 31 ASN B C 1
ATOM 2313 O O . ASN B 1 31 ? -13.086 83.562 33.188 1 37.56 31 ASN B O 1
ATOM 2317 N N . VAL B 1 32 ? -13.961 82.438 34.625 1 37.53 32 VAL B N 1
ATOM 2318 C CA . VAL B 1 32 ? -13.023 81.312 34.469 1 37.53 32 VAL B CA 1
ATOM 2319 C C . VAL B 1 32 ? -13.406 80.5 33.219 1 37.53 32 VAL B C 1
ATOM 2321 O O . VAL B 1 32 ? -14.484 79.938 33.156 1 37.53 32 VAL B O 1
ATOM 2324 N N . VAL B 1 33 ? -12.969 81 32.031 1 39.12 33 VAL B N 1
ATOM 2325 C CA . VAL B 1 33 ? -13.039 80.25 30.766 1 39.12 33 VAL B CA 1
ATOM 2326 C C . VAL B 1 33 ? -12.531 78.812 30.953 1 39.12 33 VAL B C 1
ATOM 2328 O O . VAL B 1 33 ? -11.406 78.625 31.422 1 39.12 33 VAL B O 1
ATOM 2331 N N . PHE B 1 34 ? -13.461 77.875 31.094 1 43.22 34 PHE B N 1
ATOM 2332 C CA . PHE B 1 34 ? -13.32 76.438 31.031 1 43.22 34 PHE B CA 1
ATOM 2333 C C . PHE B 1 34 ? -12.625 76 29.734 1 43.22 34 PHE B C 1
ATOM 2335 O O . PHE B 1 34 ? -13.273 75.812 28.703 1 43.22 34 PHE B O 1
ATOM 2342 N N . GLN B 1 35 ? -11.5 76.625 29.359 1 47.91 35 GLN B N 1
ATOM 2343 C CA . GLN B 1 35 ? -10.781 76.188 28.172 1 47.91 35 GLN B CA 1
ATOM 2344 C C . GLN B 1 35 ? -10.273 74.75 28.328 1 47.91 35 GLN B C 1
ATOM 2346 O O . GLN B 1 35 ? -9.828 74.125 27.359 1 47.91 35 GLN B O 1
ATOM 2351 N N . GLY B 1 36 ? -10.234 74.25 29.578 1 50.5 36 GLY B N 1
ATOM 2352 C CA . GLY B 1 36 ? -9.523 73 29.734 1 50.5 36 GLY B CA 1
ATOM 2353 C C . GLY B 1 36 ? -10.281 71.812 29.172 1 50.5 36 GLY B C 1
ATOM 2354 O O . GLY B 1 36 ? -9.711 70.75 29 1 50.5 36 GLY B O 1
ATOM 2355 N N . LYS B 1 37 ? -11.648 72 28.828 1 61.09 37 LYS B N 1
ATOM 2356 C CA . LYS B 1 37 ? -12.453 70.812 28.469 1 61.09 37 LYS B CA 1
ATOM 2357 C C . LYS B 1 37 ? -12.266 70.438 27 1 61.09 37 LYS B C 1
ATOM 2359 O O . LYS B 1 37 ? -12.57 69.312 26.594 1 61.09 37 LYS B O 1
ATOM 2364 N N . GLN B 1 38 ? -11.656 71.438 26.25 1 61.97 38 GLN B N 1
ATOM 2365 C CA . GLN B 1 38 ? -11.688 71.188 24.828 1 61.97 38 GLN B CA 1
ATOM 2366 C C . GLN B 1 38 ? -10.586 70.188 24.422 1 61.97 38 GLN B C 1
ATOM 2368 O O . GLN B 1 38 ? -10.789 69.312 23.578 1 61.97 38 GLN B O 1
ATOM 2373 N N . THR B 1 39 ? -9.438 70.25 25.141 1 66.25 39 THR B N 1
ATOM 2374 C CA . THR B 1 39 ? -8.328 69.438 24.734 1 66.25 39 THR B CA 1
ATOM 2375 C C . THR B 1 39 ? -8.555 68 25.203 1 66.25 39 THR B C 1
ATOM 2377 O O . THR B 1 39 ? -8.227 67.062 24.469 1 66.25 39 THR B O 1
ATOM 2380 N N . THR B 1 40 ? -9.281 67.938 26.234 1 67.62 40 THR B N 1
ATOM 2381 C CA . THR B 1 40 ? -9.57 66.625 26.766 1 67.62 40 THR B CA 1
ATOM 2382 C C . THR B 1 40 ? -10.586 65.875 25.891 1 67.62 40 THR B C 1
ATOM 2384 O O . THR B 1 40 ? -10.469 64.688 25.656 1 67.62 40 THR B O 1
ATOM 2387 N N . TRP B 1 41 ? -11.438 66.688 25.188 1 71.69 41 TRP B N 1
ATOM 2388 C CA . TRP B 1 41 ? -12.477 66.125 24.344 1 71.69 41 TRP B CA 1
ATOM 2389 C C . TRP B 1 41 ? -11.906 65.625 23.016 1 71.69 41 TRP B C 1
ATOM 2391 O O . TRP B 1 41 ? -12.273 64.562 22.516 1 71.69 41 TRP B O 1
ATOM 2401 N N . ARG B 1 42 ? -10.93 66.312 22.531 1 73.75 42 ARG B N 1
ATOM 2402 C CA . ARG B 1 42 ? -10.281 65.938 21.281 1 73.75 42 ARG B CA 1
ATOM 2403 C C . ARG B 1 42 ? -9.461 64.688 21.469 1 73.75 42 ARG B C 1
ATOM 2405 O O . ARG B 1 42 ? -9.453 63.781 20.594 1 73.75 42 ARG B O 1
ATOM 2412 N N . TYR B 1 43 ? -8.805 64.562 22.609 1 71.38 43 TYR B N 1
ATOM 2413 C CA . TYR B 1 43 ? -8.047 63.375 22.922 1 71.38 43 TYR B CA 1
ATOM 2414 C C . TYR B 1 43 ? -8.977 62.188 23.141 1 71.38 43 TYR B C 1
ATOM 2416 O O . TYR B 1 43 ? -8.695 61.062 22.688 1 71.38 43 TYR B O 1
ATOM 2424 N N . LEU B 1 44 ? -10.141 62.469 23.75 1 74.62 44 LEU B N 1
ATOM 2425 C CA . LEU B 1 44 ? -11.125 61.406 23.984 1 74.62 44 LEU B CA 1
ATOM 2426 C C . LEU B 1 44 ? -11.75 60.969 22.672 1 74.62 44 LEU B C 1
ATOM 2428 O O . LEU B 1 44 ? -11.938 59.75 22.469 1 74.62 44 LEU B O 1
ATOM 2432 N N . LEU B 1 45 ? -11.891 61.875 21.781 1 77.75 45 LEU B N 1
ATOM 2433 C CA . LEU B 1 45 ? -12.438 61.562 20.469 1 77.75 45 LEU B CA 1
ATOM 2434 C C . LEU B 1 45 ? -11.422 60.781 19.641 1 77.75 45 LEU B C 1
ATOM 2436 O O . LEU B 1 45 ? -11.781 59.844 18.938 1 77.75 45 LEU B O 1
ATOM 2440 N N . GLY B 1 46 ? -10.125 61.156 19.875 1 74.25 46 GLY B N 1
ATOM 2441 C CA . GLY B 1 46 ? -9.07 60.406 19.203 1 74.25 46 GLY B CA 1
ATOM 2442 C C . GLY B 1 46 ? -8.93 59 19.703 1 74.25 46 GLY B C 1
ATOM 2443 O O . GLY B 1 46 ? -8.82 58.062 18.922 1 74.25 46 GLY B O 1
ATOM 2444 N N . VAL B 1 47 ? -8.984 58.812 21.031 1 73.81 47 VAL B N 1
ATOM 2445 C CA . VAL B 1 47 ? -8.867 57.5 21.641 1 73.81 47 VAL B CA 1
ATOM 2446 C C . VAL B 1 47 ? -10.086 56.656 21.297 1 73.81 47 VAL B C 1
ATOM 2448 O O . VAL B 1 47 ? -9.953 55.469 20.984 1 73.81 47 VAL B O 1
ATOM 2451 N N . CYS B 1 48 ? -11.25 57.312 21.188 1 77.06 48 CYS B N 1
ATOM 2452 C CA . CYS B 1 48 ? -12.461 56.625 20.797 1 77.06 48 CYS B CA 1
ATOM 2453 C C . CYS B 1 48 ? -12.391 56.188 19.328 1 77.06 48 CYS B C 1
ATOM 2455 O O . CYS B 1 48 ? -12.789 55.062 18.984 1 77.06 48 CYS B O 1
ATOM 2457 N N . GLY B 1 49 ? -11.812 57.094 18.516 1 75.38 49 GLY B N 1
ATOM 2458 C CA . GLY B 1 49 ? -11.648 56.781 17.109 1 75.38 49 GLY B CA 1
ATOM 2459 C C . GLY B 1 49 ? -10.711 55.594 16.875 1 75.38 49 GLY B C 1
ATOM 2460 O O . GLY B 1 49 ? -11.016 54.719 16.094 1 75.38 49 GLY B O 1
ATOM 2461 N N . VAL B 1 50 ? -9.555 55.594 17.547 1 75.75 50 VAL B N 1
ATOM 2462 C CA . VAL B 1 50 ? -8.602 54.469 17.469 1 75.75 50 VAL B CA 1
ATOM 2463 C C . VAL B 1 50 ? -9.242 53.188 18 1 75.75 50 VAL B C 1
ATOM 2465 O O . VAL B 1 50 ? -9.07 52.125 17.422 1 75.75 50 VAL B O 1
ATOM 2468 N N . GLY B 1 51 ? -10.117 53.375 19.078 1 73.69 51 GLY B N 1
ATOM 2469 C CA . GLY B 1 51 ? -10.844 52.219 19.594 1 73.69 51 GLY B CA 1
ATOM 2470 C C . GLY B 1 51 ? -11.828 51.625 18.609 1 73.69 51 GLY B C 1
ATOM 2471 O O . GLY B 1 51 ? -11.891 50.406 18.453 1 73.69 51 GLY B O 1
ATOM 2472 N N . ILE B 1 52 ? -12.484 52.5 17.891 1 77.44 52 ILE B N 1
ATOM 2473 C CA . ILE B 1 52 ? -13.453 52.062 16.891 1 77.44 52 ILE B CA 1
ATOM 2474 C C . ILE B 1 52 ? -12.727 51.375 15.727 1 77.44 52 ILE B C 1
ATOM 2476 O O . ILE B 1 52 ? -13.156 50.312 15.25 1 77.44 52 ILE B O 1
ATOM 2480 N N . LEU B 1 53 ? -11.641 51.906 15.344 1 74.19 53 LEU B N 1
ATOM 2481 C CA . LEU B 1 53 ? -10.859 51.312 14.273 1 74.19 53 LEU B CA 1
ATOM 2482 C C . LEU B 1 53 ? -10.352 49.906 14.68 1 74.19 53 LEU B C 1
ATOM 2484 O O . LEU B 1 53 ? -10.375 48.969 13.883 1 74.19 53 LEU B O 1
ATOM 2488 N N . VAL B 1 54 ? -9.953 49.75 15.922 1 75.56 54 VAL B N 1
ATOM 2489 C CA . VAL B 1 54 ? -9.484 48.469 16.438 1 75.56 54 VAL B CA 1
ATOM 2490 C C . VAL B 1 54 ? -10.641 47.5 16.5 1 75.56 54 VAL B C 1
ATOM 2492 O O . VAL B 1 54 ? -10.508 46.344 16.094 1 75.56 54 VAL B O 1
ATOM 2495 N N . VAL B 1 55 ? -11.82 47.969 16.844 1 77.06 55 VAL B N 1
ATOM 2496 C CA . VAL B 1 55 ? -12.992 47.094 16.938 1 77.06 55 VAL B CA 1
ATOM 2497 C C . VAL B 1 55 ? -13.445 46.688 15.539 1 77.06 55 VAL B C 1
ATOM 2499 O O . VAL B 1 55 ? -13.766 45.531 15.312 1 77.06 55 VAL B O 1
ATOM 2502 N N . VAL B 1 56 ? -13.375 47.531 14.578 1 73.88 56 VAL B N 1
ATOM 2503 C CA . VAL B 1 56 ? -13.766 47.219 13.211 1 73.88 56 VAL B CA 1
ATOM 2504 C C . VAL B 1 56 ? -12.789 46.219 12.602 1 73.88 56 VAL B C 1
ATOM 2506 O O . VAL B 1 56 ? -13.211 45.281 11.93 1 73.88 56 VAL B O 1
ATOM 2509 N N . ASN B 1 57 ? -11.555 46.438 12.836 1 73.38 57 ASN B N 1
ATOM 2510 C CA . ASN B 1 57 ? -10.562 45.5 12.344 1 73.38 57 ASN B CA 1
ATOM 2511 C C . ASN B 1 57 ? -10.711 44.125 13.016 1 73.38 57 ASN B C 1
ATOM 2513 O O . ASN B 1 57 ? -10.578 43.094 12.359 1 73.38 57 ASN B O 1
ATOM 2517 N N . LEU B 1 58 ? -11.086 44.156 14.242 1 75.12 58 LEU B N 1
ATOM 2518 C CA . LEU B 1 58 ? -11.312 42.906 14.969 1 75.12 58 LEU B CA 1
ATOM 2519 C C . LEU B 1 58 ? -12.555 42.188 14.438 1 75.12 58 LEU B C 1
ATOM 2521 O O . LEU B 1 58 ? -12.547 40.969 14.258 1 75.12 58 LEU B O 1
ATOM 2525 N N . ILE B 1 59 ? -13.5 42.875 14.078 1 73.69 59 ILE B N 1
ATOM 2526 C CA . ILE B 1 59 ? -14.727 42.312 13.516 1 73.69 59 ILE B CA 1
ATOM 2527 C C . ILE B 1 59 ? -14.445 41.75 12.133 1 73.69 59 ILE B C 1
ATOM 2529 O O . ILE B 1 59 ? -14.906 40.656 11.797 1 73.69 59 ILE B O 1
ATOM 2533 N N . GLN B 1 60 ? -13.719 42.438 11.352 1 68.69 60 GLN B N 1
ATOM 2534 C CA . GLN B 1 60 ? -13.352 41.969 10.023 1 68.69 60 GLN B CA 1
ATOM 2535 C C . GLN B 1 60 ? -12.539 40.656 10.102 1 68.69 60 GLN B C 1
ATOM 2537 O O . GLN B 1 60 ? -12.766 39.75 9.328 1 68.69 60 GLN B O 1
ATOM 2542 N N . VAL B 1 61 ? -11.609 40.562 10.969 1 65.69 61 VAL B N 1
ATOM 2543 C CA . VAL B 1 61 ? -10.82 39.344 11.18 1 65.69 61 VAL B CA 1
ATOM 2544 C C . VAL B 1 61 ? -11.734 38.219 11.633 1 65.69 61 VAL B C 1
ATOM 2546 O O . VAL B 1 61 ? -11.602 37.094 11.164 1 65.69 61 VAL B O 1
ATOM 2549 N N . LEU B 1 62 ? -12.68 38.531 12.398 1 67.56 62 LEU B N 1
ATOM 2550 C CA . LEU B 1 62 ? -13.617 37.5 12.867 1 67.56 62 LEU B CA 1
ATOM 2551 C C . LEU B 1 62 ? -14.516 37.031 11.734 1 67.56 62 LEU B C 1
ATOM 2553 O O . LEU B 1 62 ? -14.797 35.844 11.609 1 67.56 62 LEU B O 1
ATOM 2557 N N . ILE B 1 63 ? -14.914 37.875 10.945 1 62.38 63 ILE B N 1
ATOM 2558 C CA . ILE B 1 63 ? -15.727 37.5 9.789 1 62.38 63 ILE B CA 1
ATOM 2559 C C . ILE B 1 63 ? -14.914 36.656 8.82 1 62.38 63 ILE B C 1
ATOM 2561 O O . ILE B 1 63 ? -15.391 35.625 8.336 1 62.38 63 ILE B O 1
ATOM 2565 N N . ILE B 1 64 ? -13.75 37.062 8.477 1 58.28 64 ILE B N 1
ATOM 2566 C CA . ILE B 1 64 ? -12.883 36.312 7.582 1 58.28 64 ILE B CA 1
ATOM 2567 C C . ILE B 1 64 ? -12.602 34.938 8.172 1 58.28 64 ILE B C 1
ATOM 2569 O O . ILE B 1 64 ? -12.664 33.938 7.461 1 58.28 64 ILE B O 1
ATOM 2573 N N . LEU B 1 65 ? -12.352 34.844 9.398 1 57.47 65 LEU B N 1
ATOM 2574 C CA . LEU B 1 65 ? -12.133 33.562 10.07 1 57.47 65 LEU B CA 1
ATOM 2575 C C . LEU B 1 65 ? -13.391 32.719 10.016 1 57.47 65 LEU B C 1
ATOM 2577 O O . LEU B 1 65 ? -13.312 31.5 9.812 1 57.47 65 LEU B O 1
ATOM 2581 N N . ARG B 1 66 ? -14.484 33.344 10.164 1 53.53 66 ARG B N 1
ATOM 2582 C CA . ARG B 1 66 ? -15.75 32.625 10.047 1 53.53 66 ARG B CA 1
ATOM 2583 C C . ARG B 1 66 ? -15.969 32.125 8.617 1 53.53 66 ARG B C 1
ATOM 2585 O O . ARG B 1 66 ? -16.438 31 8.406 1 53.53 66 ARG B O 1
ATOM 2592 N N . ILE B 1 67 ? -15.773 32.938 7.676 1 51.34 67 ILE B N 1
ATOM 2593 C CA . ILE B 1 67 ? -15.914 32.562 6.277 1 51.34 67 ILE B CA 1
ATOM 2594 C C . ILE B 1 67 ? -14.93 31.438 5.949 1 51.34 67 ILE B C 1
ATOM 2596 O O . ILE B 1 67 ? -15.297 30.453 5.316 1 51.34 67 ILE B O 1
ATOM 2600 N N . VAL B 1 68 ? -13.719 31.719 6.215 1 49.19 68 VAL B N 1
ATOM 2601 C CA . VAL B 1 68 ? -12.711 30.688 5.984 1 49.19 68 VAL B CA 1
ATOM 2602 C C . VAL B 1 68 ? -13.086 29.422 6.746 1 49.19 68 VAL B C 1
ATOM 2604 O O . VAL B 1 68 ? -12.969 28.312 6.215 1 49.19 68 VAL B O 1
ATOM 2607 N N . ASN B 1 69 ? -13.484 29.672 7.934 1 48.44 69 ASN B N 1
ATOM 2608 C CA . ASN B 1 69 ? -13.938 28.531 8.703 1 48.44 69 ASN B CA 1
ATOM 2609 C C . ASN B 1 69 ? -15.227 27.938 8.133 1 48.44 69 ASN B C 1
ATOM 2611 O O . ASN B 1 69 ? -15.445 26.734 8.18 1 48.44 69 ASN B O 1
ATOM 2615 N N . ASN B 1 70 ? -16.125 28.875 7.758 1 46.62 70 ASN B N 1
ATOM 2616 C CA . ASN B 1 70 ? -17.359 28.391 7.152 1 46.62 70 ASN B CA 1
ATOM 2617 C C . ASN B 1 70 ? -17.109 27.828 5.754 1 46.62 70 ASN B C 1
ATOM 2619 O O . ASN B 1 70 ? -17.844 26.953 5.301 1 46.62 70 ASN B O 1
ATOM 2623 N N . THR B 1 71 ? -16.453 28.609 4.953 1 43.16 71 THR B N 1
ATOM 2624 C CA . THR B 1 71 ? -16.094 28.047 3.648 1 43.16 71 THR B CA 1
ATOM 2625 C C . THR B 1 71 ? -15.148 26.875 3.801 1 43.16 71 THR B C 1
ATOM 2627 O O . THR B 1 71 ? -14.742 26.266 2.811 1 43.16 71 THR B O 1
ATOM 2630 N N . SER B 1 72 ? -14.406 26.906 4.879 1 41.59 72 SER B N 1
ATOM 2631 C CA . SER B 1 72 ? -13.766 25.609 5.129 1 41.59 72 SER B CA 1
ATOM 2632 C C . SER B 1 72 ? -14.781 24.484 5.105 1 41.59 72 SER B C 1
ATOM 2634 O O . SER B 1 72 ? -15.805 24.547 5.789 1 41.59 72 SER B O 1
ATOM 2636 N N . ALA B 1 73 ? -15.125 24.062 4.035 1 40.16 73 ALA B N 1
ATOM 2637 C CA . ALA B 1 73 ? -15.977 22.875 3.986 1 40.16 73 ALA B CA 1
ATOM 2638 C C . ALA B 1 73 ? -16.016 22.172 5.34 1 40.16 73 ALA B C 1
ATOM 2640 O O . ALA B 1 73 ? -14.977 22.016 5.992 1 40.16 73 ALA B O 1
ATOM 2641 N N . LYS B 1 74 ? -17.031 22.469 6.195 1 42.72 74 LYS B N 1
ATOM 2642 C CA . LYS B 1 74 ? -17.188 21.625 7.379 1 42.72 74 LYS B CA 1
ATOM 2643 C C . LYS B 1 74 ? -16.422 20.312 7.227 1 42.72 74 LYS B C 1
ATOM 2645 O O . LYS B 1 74 ? -16.672 19.547 6.281 1 42.72 74 LYS B O 1
ATOM 2650 N N . PRO B 1 75 ? -15.188 20.266 7.578 1 44.5 75 PRO B N 1
ATOM 2651 C CA . PRO B 1 75 ? -14.57 18.953 7.375 1 44.5 75 PRO B CA 1
ATOM 2652 C C . PRO B 1 75 ? -15.555 17.797 7.543 1 44.5 75 PRO B C 1
ATOM 2654 O O . PRO B 1 75 ? -16.359 17.797 8.484 1 44.5 75 PRO B O 1
ATOM 2657 N N . SER B 1 76 ? -16.188 17.375 6.441 1 51.19 76 SER B N 1
ATOM 2658 C CA . SER B 1 76 ? -17 16.188 6.648 1 51.19 76 SER B CA 1
ATOM 2659 C C . SER B 1 76 ? -16.594 15.453 7.922 1 51.19 76 SER B C 1
ATOM 2661 O O . SER B 1 76 ? -15.406 15.406 8.266 1 51.19 76 SER B O 1
ATOM 2663 N N . ALA B 1 77 ? -17.516 15.445 8.906 1 63.19 77 ALA B N 1
ATOM 2664 C CA . ALA B 1 77 ? -17.266 14.688 10.125 1 63.19 77 ALA B CA 1
ATOM 2665 C C . ALA B 1 77 ? -16.375 13.477 9.852 1 63.19 77 ALA B C 1
ATOM 2667 O O . ALA B 1 77 ? -16.578 12.766 8.867 1 63.19 77 ALA B O 1
ATOM 2668 N N . LYS B 1 78 ? -15.297 13.508 10.523 1 84.94 78 LYS B N 1
ATOM 2669 C CA . LYS B 1 78 ? -14.375 12.383 10.414 1 84.94 78 LYS B CA 1
ATOM 2670 C C . LYS B 1 78 ? -14.867 11.188 11.242 1 84.94 78 LYS B C 1
ATOM 2672 O O . LYS B 1 78 ? -15.32 11.359 12.375 1 84.94 78 LYS B O 1
ATOM 2677 N N . TYR B 1 79 ? -15.023 10.055 10.594 1 92.12 79 TYR B N 1
ATOM 2678 C CA . TYR B 1 79 ? -15.469 8.852 11.289 1 92.12 79 TYR B CA 1
ATOM 2679 C C . TYR B 1 79 ? -14.328 8.242 12.102 1 92.12 79 TYR B C 1
ATOM 2681 O O . TYR B 1 79 ? -14.547 7.305 12.875 1 92.12 79 TYR B O 1
ATOM 2689 N N . HIS B 1 80 ? -13.133 8.758 11.891 1 92.5 80 HIS B N 1
ATOM 2690 C CA . HIS B 1 80 ? -12.016 8.312 12.711 1 92.5 80 HIS B CA 1
ATOM 2691 C C . HIS B 1 80 ? -11.172 9.492 13.18 1 92.5 80 HIS B C 1
ATOM 2693 O O . HIS B 1 80 ? -11.172 10.547 12.547 1 92.5 80 HIS B O 1
ATOM 2699 N N . PRO B 1 81 ? -10.492 9.344 14.281 1 91.81 81 PRO B N 1
ATOM 2700 C CA . PRO B 1 81 ? -9.609 10.414 14.742 1 91.81 81 PRO B CA 1
ATOM 2701 C C . PRO B 1 81 ? -8.359 10.562 13.883 1 91.81 81 PRO B C 1
ATOM 2703 O O . PRO B 1 81 ? -8.109 9.734 13 1 91.81 81 PRO B O 1
ATOM 2706 N N . ASP B 1 82 ? -7.75 11.672 14.141 1 92.62 82 ASP B N 1
ATOM 2707 C CA . ASP B 1 82 ? -6.387 11.758 13.625 1 92.62 82 ASP B CA 1
ATOM 2708 C C . ASP B 1 82 ? -5.434 10.891 14.445 1 92.62 82 ASP B C 1
ATOM 2710 O O . ASP B 1 82 ? -5.535 10.836 15.672 1 92.62 82 ASP B O 1
ATOM 2714 N N . PHE B 1 83 ? -4.613 10.203 13.711 1 94.75 83 PHE B N 1
ATOM 2715 C CA . PHE B 1 83 ? -3.682 9.312 14.391 1 94.75 83 PHE B CA 1
ATOM 2716 C C . PHE B 1 83 ? -2.303 9.953 14.5 1 94.75 83 PHE B C 1
ATOM 2718 O O . PHE B 1 83 ? -1.83 10.586 13.555 1 94.75 83 PHE B O 1
ATOM 2725 N N . PRO B 1 84 ? -1.708 9.797 15.719 1 95.5 84 PRO B N 1
ATOM 2726 C CA . PRO B 1 84 ? -0.335 10.297 15.812 1 95.5 84 PRO B CA 1
ATOM 2727 C C . PRO B 1 84 ? 0.626 9.562 14.875 1 95.5 84 PRO B C 1
ATOM 2729 O O . PRO B 1 84 ? 0.443 8.375 14.602 1 95.5 84 PRO B O 1
ATOM 2732 N N . MET B 1 85 ? 1.534 10.375 14.391 1 95.5 85 MET B N 1
ATOM 2733 C CA . MET B 1 85 ? 2.562 9.789 13.531 1 95.5 85 MET B CA 1
ATOM 2734 C C . MET B 1 85 ? 3.752 9.312 14.359 1 95.5 85 MET B C 1
ATOM 2736 O O . MET B 1 85 ? 4.059 9.891 15.406 1 95.5 85 MET B O 1
ATOM 2740 N N . GLN B 1 86 ? 4.363 8.211 13.914 1 95.12 86 GLN B N 1
ATOM 2741 C CA . GLN B 1 86 ? 5.551 7.676 14.562 1 95.12 86 GLN B CA 1
ATOM 2742 C C . GLN B 1 86 ? 6.555 7.156 13.539 1 95.12 86 GLN B C 1
ATOM 2744 O O . GLN B 1 86 ? 6.164 6.652 12.484 1 95.12 86 GLN B O 1
ATOM 2749 N N . ALA B 1 87 ? 7.816 7.273 13.883 1 94.19 87 ALA B N 1
ATOM 2750 C CA . ALA B 1 87 ? 8.867 6.699 13.047 1 94.19 87 ALA B CA 1
ATOM 2751 C C . ALA B 1 87 ? 9 5.199 13.289 1 94.19 87 ALA B C 1
ATOM 2753 O O . ALA B 1 87 ? 9.156 4.758 14.43 1 94.19 87 ALA B O 1
ATOM 2754 N N . LEU B 1 88 ? 8.844 4.43 12.234 1 95.75 88 LEU B N 1
ATOM 2755 C CA . LEU B 1 88 ? 9.023 2.986 12.32 1 95.75 88 LEU B CA 1
ATOM 2756 C C . LEU B 1 88 ? 10.016 2.496 11.266 1 95.75 88 LEU B C 1
ATOM 2758 O O . LEU B 1 88 ? 10.008 2.977 10.133 1 95.75 88 LEU B O 1
ATOM 2762 N N . THR B 1 89 ? 10.836 1.521 11.672 1 95.75 89 THR B N 1
ATOM 2763 C CA . THR B 1 89 ? 11.789 0.92 10.75 1 95.75 89 THR B CA 1
ATOM 2764 C C . THR B 1 89 ? 11.227 -0.355 10.133 1 95.75 89 THR B C 1
ATOM 2766 O O . THR B 1 89 ? 10.688 -1.21 10.844 1 95.75 89 THR B O 1
ATOM 2769 N N . ILE B 1 90 ? 11.219 -0.414 8.836 1 95.81 90 ILE B N 1
ATOM 2770 C CA . ILE B 1 90 ? 10.875 -1.658 8.156 1 95.81 90 ILE B CA 1
ATOM 2771 C C . ILE B 1 90 ? 11.953 -2.707 8.422 1 95.81 90 ILE B C 1
ATOM 2773 O O . ILE B 1 90 ? 13.125 -2.494 8.102 1 95.81 90 ILE B O 1
ATOM 2777 N N . GLU B 1 91 ? 11.531 -3.834 8.953 1 95.38 91 GLU B N 1
ATOM 2778 C CA . GLU B 1 91 ? 12.492 -4.855 9.344 1 95.38 91 GLU B CA 1
ATOM 2779 C C . GLU B 1 91 ? 12.156 -6.203 8.711 1 95.38 91 GLU B C 1
ATOM 2781 O O . GLU B 1 91 ? 10.977 -6.555 8.578 1 95.38 91 GLU B O 1
ATOM 2786 N N . ARG B 1 92 ? 13.219 -6.891 8.523 1 93.38 92 ARG B N 1
ATOM 2787 C CA . ARG B 1 92 ? 13.031 -8.227 7.969 1 93.38 92 ARG B CA 1
ATOM 2788 C C . ARG B 1 92 ? 12.602 -9.219 9.047 1 93.38 92 ARG B C 1
ATOM 2790 O O . ARG B 1 92 ? 13.164 -9.234 10.141 1 93.38 92 ARG B O 1
ATOM 2797 N N . ASN B 1 93 ? 11.57 -9.93 8.734 1 89.19 93 ASN B N 1
ATOM 2798 C CA . ASN B 1 93 ? 11.164 -11.117 9.484 1 89.19 93 ASN B CA 1
ATOM 2799 C C . ASN B 1 93 ? 10.977 -12.32 8.57 1 89.19 93 ASN B C 1
ATOM 2801 O O . ASN B 1 93 ? 10.078 -12.344 7.734 1 89.19 93 ASN B O 1
ATOM 2805 N N . ARG B 1 94 ? 11.734 -13.32 8.828 1 91.69 94 ARG B N 1
ATOM 2806 C CA . ARG B 1 94 ? 11.836 -14.445 7.906 1 91.69 94 ARG B CA 1
ATOM 2807 C C . ARG B 1 94 ? 10.523 -15.219 7.844 1 91.69 94 ARG B C 1
ATOM 2809 O O . ARG B 1 94 ? 10.172 -15.766 6.797 1 91.69 94 ARG B O 1
ATOM 2816 N N . THR B 1 95 ? 9.812 -15.273 8.891 1 90.44 95 THR B N 1
ATOM 2817 C CA . THR B 1 95 ? 8.57 -16.031 8.906 1 90.44 95 THR B CA 1
ATOM 2818 C C . THR B 1 95 ? 7.539 -15.391 7.973 1 90.44 95 THR B C 1
ATOM 2820 O O . THR B 1 95 ? 6.754 -16.094 7.332 1 90.44 95 THR B O 1
ATOM 2823 N N . TRP B 1 96 ? 7.562 -14.055 7.863 1 91.75 96 TRP B N 1
ATOM 2824 C CA . TRP B 1 96 ? 6.645 -13.344 6.977 1 91.75 96 TRP B CA 1
ATOM 2825 C C . TRP B 1 96 ? 6.996 -13.594 5.512 1 91.75 96 TRP B C 1
ATOM 2827 O O . TRP B 1 96 ? 6.176 -13.367 4.621 1 91.75 96 TRP B O 1
ATOM 2837 N N . GLU B 1 97 ? 8.242 -14.125 5.281 1 93.62 97 GLU B N 1
ATOM 2838 C CA . GLU B 1 97 ? 8.742 -14.32 3.922 1 93.62 97 GLU B CA 1
ATOM 2839 C C . GLU B 1 97 ? 8.641 -15.781 3.496 1 93.62 97 GLU B C 1
ATOM 2841 O O . GLU B 1 97 ? 9.281 -16.203 2.531 1 93.62 97 GLU B O 1
ATOM 2846 N N . GLU B 1 98 ? 7.895 -16.516 4.227 1 92 98 GLU B N 1
ATOM 2847 C CA . GLU B 1 98 ? 7.727 -17.922 3.873 1 92 98 GLU B CA 1
ATOM 2848 C C . GLU B 1 98 ? 6.469 -18.141 3.037 1 92 98 GLU B C 1
ATOM 2850 O O . GLU B 1 98 ? 5.5 -17.375 3.158 1 92 98 GLU B O 1
ATOM 2855 N N . LEU B 1 99 ? 6.566 -19.188 2.193 1 92.44 99 LEU B N 1
ATOM 2856 C CA . LEU B 1 99 ? 5.352 -19.672 1.54 1 92.44 99 LEU B CA 1
ATOM 2857 C C . LEU B 1 99 ? 4.293 -20.047 2.572 1 92.44 99 LEU B C 1
ATOM 2859 O O . LEU B 1 99 ? 4.609 -20.219 3.75 1 92.44 99 LEU B O 1
ATOM 2863 N N . SER B 1 100 ? 3.09 -20.141 2.035 1 92.38 100 SER B N 1
ATOM 2864 C CA . SER B 1 100 ? 1.982 -20.469 2.922 1 92.38 100 SER B CA 1
ATOM 2865 C C . SER B 1 100 ? 2.219 -21.812 3.611 1 92.38 100 SER B C 1
ATOM 2867 O O . SER B 1 100 ? 2.455 -22.828 2.947 1 92.38 100 SER B O 1
ATOM 2869 N N . ASN B 1 101 ? 2.273 -21.797 4.883 1 91.62 101 ASN B N 1
ATOM 2870 C CA . ASN B 1 101 ? 2.307 -22.953 5.781 1 91.62 101 ASN B CA 1
ATOM 2871 C C . ASN B 1 101 ? 1.641 -22.641 7.117 1 91.62 101 ASN B C 1
ATOM 2873 O O . ASN B 1 101 ? 1.271 -21.484 7.375 1 91.62 101 ASN B O 1
ATOM 2877 N N . PRO B 1 102 ? 1.376 -23.594 7.953 1 90.56 102 PRO B N 1
ATOM 2878 C CA . PRO B 1 102 ? 0.617 -23.312 9.172 1 90.56 102 PRO B CA 1
ATOM 2879 C C . PRO B 1 102 ? 1.229 -22.188 10 1 90.56 102 PRO B C 1
ATOM 2881 O O . PRO B 1 102 ? 0.508 -21.312 10.492 1 90.56 102 PRO B O 1
ATOM 2884 N N . SER B 1 103 ? 2.498 -22.156 10.148 1 89.44 103 SER B N 1
ATOM 2885 C CA . SER B 1 103 ? 3.168 -21.156 10.961 1 89.44 103 SER B CA 1
ATOM 2886 C C . SER B 1 103 ? 3.047 -19.766 10.336 1 89.44 103 SER B C 1
ATOM 2888 O O . SER B 1 103 ? 2.617 -18.812 10.992 1 89.44 103 SER B O 1
ATOM 2890 N N . SER B 1 104 ? 3.467 -19.594 9.07 1 90.94 104 SER B N 1
ATOM 2891 C CA . SER B 1 104 ? 3.395 -18.297 8.398 1 90.94 104 SER B CA 1
ATOM 2892 C C . SER B 1 104 ? 1.95 -17.844 8.242 1 90.94 104 SER B C 1
ATOM 2894 O O . SER B 1 104 ? 1.654 -16.656 8.391 1 90.94 104 SER B O 1
ATOM 2896 N N . ASP B 1 105 ? 1.051 -18.797 8.039 1 91 105 ASP B N 1
ATOM 2897 C CA . ASP B 1 105 ? -0.361 -18.453 7.91 1 91 105 ASP B CA 1
ATOM 2898 C C . ASP B 1 105 ? -0.916 -17.891 9.219 1 91 105 ASP B C 1
ATOM 2900 O O . ASP B 1 105 ? -1.732 -16.969 9.219 1 91 105 ASP B O 1
ATOM 2904 N N . SER B 1 106 ? -0.506 -18.516 10.234 1 88.38 106 SER B N 1
ATOM 2905 C CA . SER B 1 106 ? -0.94 -18.016 11.531 1 88.38 106 SER B CA 1
ATOM 2906 C C . SER B 1 106 ? -0.497 -16.578 11.75 1 88.38 106 SER B C 1
ATOM 2908 O O . SER B 1 106 ? -1.27 -15.75 12.234 1 88.38 106 SER B O 1
ATOM 2910 N N . LEU B 1 107 ? 0.688 -16.266 11.359 1 87.38 107 LEU B N 1
ATOM 2911 C CA . LEU B 1 107 ? 1.212 -14.914 11.5 1 87.38 107 LEU B CA 1
ATOM 2912 C C . LEU B 1 107 ? 0.464 -13.945 10.586 1 87.38 107 LEU B C 1
ATOM 2914 O O . LEU B 1 107 ? 0.053 -12.867 11.023 1 87.38 107 LEU B O 1
ATOM 2918 N N . TRP B 1 108 ? 0.286 -14.336 9.344 1 89.06 108 TRP B N 1
ATOM 2919 C CA . TRP B 1 108 ? -0.408 -13.508 8.367 1 89.06 108 TRP B CA 1
ATOM 2920 C C . TRP B 1 108 ? -1.872 -13.32 8.758 1 89.06 108 TRP B C 1
ATOM 2922 O O . TRP B 1 108 ? -2.479 -12.297 8.438 1 89.06 108 TRP B O 1
ATOM 2932 N N . ASN B 1 109 ? -2.332 -14.305 9.539 1 81.88 109 ASN B N 1
ATOM 2933 C CA . ASN B 1 109 ? -3.709 -14.211 10.016 1 81.88 109 ASN B CA 1
ATOM 2934 C C . ASN B 1 109 ? -3.795 -13.438 11.328 1 81.88 109 ASN B C 1
ATOM 2936 O O . ASN B 1 109 ? -4.754 -12.695 11.555 1 81.88 109 ASN B O 1
ATOM 2940 N N . ALA B 1 110 ? -2.729 -13.758 12.219 1 66.25 110 ALA B N 1
ATOM 2941 C CA . ALA B 1 110 ? -2.699 -13.148 13.547 1 66.25 110 ALA B CA 1
ATOM 2942 C C . ALA B 1 110 ? -2.262 -11.688 13.469 1 66.25 110 ALA B C 1
ATOM 2944 O O . ALA B 1 110 ? -2.691 -10.859 14.281 1 66.25 110 ALA B O 1
ATOM 2945 N N . GLY B 1 111 ? -1.013 -11.445 12.844 1 56.09 111 GLY B N 1
ATOM 2946 C CA . GLY B 1 111 ? -0.455 -10.102 12.812 1 56.09 111 GLY B CA 1
ATOM 2947 C C . GLY B 1 111 ? -1.514 -9.016 12.867 1 56.09 111 GLY B C 1
ATOM 2948 O O . GLY B 1 111 ? -1.216 -7.867 13.195 1 56.09 111 GLY B O 1
ATOM 2949 N N . LEU B 1 112 ? -2.65 -9.258 12.531 1 52.59 112 LEU B N 1
ATOM 2950 C CA . LEU B 1 112 ? -3.725 -8.352 12.938 1 52.59 112 LEU B CA 1
ATOM 2951 C C . LEU B 1 112 ? -4.738 -9.078 13.812 1 52.59 112 LEU B C 1
ATOM 2953 O O . LEU B 1 112 ? -5.855 -9.359 13.375 1 52.59 112 LEU B O 1
ATOM 2957 N N . PRO B 1 113 ? -4.254 -9.93 14.82 1 46.97 113 PRO B N 1
ATOM 2958 C CA . PRO B 1 113 ? -5.262 -10.688 15.562 1 46.97 113 PRO B CA 1
ATOM 2959 C C . PRO B 1 113 ? -6.508 -9.867 15.883 1 46.97 113 PRO B C 1
ATOM 2961 O O . PRO B 1 113 ? -6.414 -8.836 16.562 1 46.97 113 PRO B O 1
ATOM 2964 N N . GLY B 1 114 ? -7.539 -10.352 15.438 1 51.19 114 GLY B N 1
ATOM 2965 C CA . GLY B 1 114 ? -8.828 -9.719 15.68 1 51.19 114 GLY B CA 1
ATOM 2966 C C . GLY B 1 114 ? -9.078 -8.523 14.781 1 51.19 114 GLY B C 1
ATOM 2967 O O . GLY B 1 114 ? -10.18 -7.961 14.781 1 51.19 114 GLY B O 1
ATOM 2968 N N . ILE B 1 115 ? -7.902 -8.188 14.102 1 63.19 115 ILE B N 1
ATOM 2969 C CA . ILE B 1 115 ? -8.078 -7.004 13.273 1 63.19 115 ILE B CA 1
ATOM 2970 C C . ILE B 1 115 ? -8.227 -7.41 11.812 1 63.19 115 ILE B C 1
ATOM 2972 O O . ILE B 1 115 ? -7.262 -7.848 11.18 1 63.19 115 ILE B O 1
ATOM 2976 N N . THR B 1 116 ? -9.383 -7.484 11.289 1 78.94 116 THR B N 1
ATOM 2977 C CA . THR B 1 116 ? -9.703 -7.84 9.914 1 78.94 116 THR B CA 1
ATOM 2978 C C . THR B 1 116 ? -9.883 -6.59 9.055 1 78.94 116 THR B C 1
ATOM 2980 O O . THR B 1 116 ? -9.859 -6.664 7.828 1 78.94 116 THR B O 1
ATOM 2983 N N . GLY B 1 117 ? -9.922 -5.496 9.75 1 90.56 117 GLY B N 1
ATOM 2984 C CA . GLY B 1 117 ? -10.125 -4.254 9.023 1 90.56 117 GLY B CA 1
ATOM 2985 C C . GLY B 1 117 ? -11.586 -3.932 8.789 1 90.56 117 GLY B C 1
ATOM 2986 O O . GLY B 1 117 ? -11.922 -2.885 8.234 1 90.56 117 GLY B O 1
ATOM 2987 N N . TRP B 1 118 ? -12.422 -4.906 9.25 1 92 118 TRP B N 1
ATOM 2988 C CA . TRP B 1 118 ? -13.852 -4.617 9.234 1 92 118 TRP B CA 1
ATOM 2989 C C . TRP B 1 118 ? -14.234 -3.717 10.406 1 92 118 TRP B C 1
ATOM 2991 O O . TRP B 1 118 ? -13.766 -3.918 11.531 1 92 118 TRP B O 1
ATOM 3001 N N . VAL B 1 119 ? -15.094 -2.75 10.102 1 92.75 119 VAL B N 1
ATOM 3002 C CA . VAL B 1 119 ? -15.523 -1.847 11.164 1 92.75 119 VAL B CA 1
ATOM 3003 C C . VAL B 1 119 ? -17.016 -1.565 11.031 1 92.75 119 VAL B C 1
ATOM 3005 O O . VAL B 1 119 ? -17.578 -1.653 9.938 1 92.75 119 VAL B O 1
ATOM 3008 N N . GLN B 1 120 ? -17.625 -1.271 12.141 1 93.25 120 GLN B N 1
ATOM 3009 C CA . GLN B 1 120 ? -19.016 -0.804 12.133 1 93.25 120 GLN B CA 1
ATOM 3010 C C . GLN B 1 120 ? -19.094 0.674 12.508 1 93.25 120 GLN B C 1
ATOM 3012 O O . GLN B 1 120 ? -18.438 1.12 13.445 1 93.25 120 GLN B O 1
ATOM 3017 N N . ILE B 1 121 ? -19.844 1.403 11.766 1 94.75 121 ILE B N 1
ATOM 3018 C CA . ILE B 1 121 ? -20 2.842 11.945 1 94.75 121 ILE B CA 1
ATOM 3019 C C . ILE B 1 121 ? -21.453 3.166 12.273 1 94.75 121 ILE B C 1
ATOM 3021 O O . ILE B 1 121 ? -22.375 2.721 11.578 1 94.75 121 ILE B O 1
ATOM 3025 N N . GLU B 1 122 ? -21.609 3.863 13.391 1 91.81 122 GLU B N 1
ATOM 3026 C CA . GLU B 1 122 ? -22.938 4.348 13.766 1 91.81 122 GLU B CA 1
ATOM 3027 C C . GLU B 1 122 ? -23.312 5.594 12.977 1 91.81 122 GLU B C 1
ATOM 3029 O O . GLU B 1 122 ? -22.516 6.52 12.844 1 91.81 122 GLU B O 1
ATOM 3034 N N . HIS B 1 123 ? -24.578 5.598 12.445 1 91.12 123 HIS B N 1
ATOM 3035 C CA . HIS B 1 123 ? -25.078 6.738 11.695 1 91.12 123 HIS B CA 1
ATOM 3036 C C . HIS B 1 123 ? -24.156 7.102 10.539 1 91.12 123 HIS B C 1
ATOM 3038 O O . HIS B 1 123 ? -23.734 8.258 10.414 1 91.12 123 HIS B O 1
ATOM 3044 N N . ALA B 1 124 ? -23.875 6.141 9.719 1 92 124 ALA B N 1
ATOM 3045 C CA . ALA B 1 124 ? -22.906 6.258 8.633 1 92 124 ALA B CA 1
ATOM 3046 C C . ALA B 1 124 ? -23.281 7.41 7.695 1 92 124 ALA B C 1
ATOM 3048 O O . ALA B 1 124 ? -22.391 8.055 7.129 1 92 124 ALA B O 1
ATOM 3049 N N . ARG B 1 125 ? -24.531 7.754 7.586 1 87.31 125 ARG B N 1
ATOM 3050 C CA . ARG B 1 125 ? -25 8.789 6.66 1 87.31 125 ARG B CA 1
ATOM 3051 C C . ARG B 1 125 ? -24.562 10.172 7.125 1 87.31 125 ARG B C 1
ATOM 3053 O O . ARG B 1 125 ? -24.469 11.102 6.32 1 87.31 125 ARG B O 1
ATOM 3060 N N . ASP B 1 126 ? -24.25 10.266 8.383 1 89.19 126 ASP B N 1
ATOM 3061 C CA . ASP B 1 126 ? -23.797 11.531 8.93 1 89.19 126 ASP B CA 1
ATOM 3062 C C . ASP B 1 126 ? -22.406 11.883 8.398 1 89.19 126 ASP B C 1
ATOM 3064 O O . ASP B 1 126 ? -21.984 13.039 8.453 1 89.19 126 ASP B O 1
ATOM 3068 N N . TYR B 1 127 ? -21.734 10.922 7.906 1 89.62 127 TYR B N 1
ATOM 3069 C CA . TYR B 1 127 ? -20.359 11.125 7.445 1 89.62 127 TYR B CA 1
ATOM 3070 C C . TYR B 1 127 ? -20.297 11.094 5.926 1 89.62 127 TYR B C 1
ATOM 3072 O O . TYR B 1 127 ? -19.203 10.984 5.352 1 89.62 127 TYR B O 1
ATOM 3080 N N . ASP B 1 128 ? -21.344 11.062 5.215 1 88 128 ASP B N 1
ATOM 3081 C CA . ASP B 1 128 ? -21.422 11 3.76 1 88 128 ASP B CA 1
ATOM 3082 C C . ASP B 1 128 ? -20.75 9.734 3.23 1 88 128 ASP B C 1
ATOM 3084 O O . ASP B 1 128 ? -20.062 9.766 2.217 1 88 128 ASP B O 1
ATOM 3088 N N . LEU B 1 129 ? -20.906 8.719 4.012 1 92.12 129 LEU B N 1
ATOM 3089 C CA . LEU B 1 129 ? -20.359 7.426 3.613 1 92.12 129 LEU B CA 1
ATOM 3090 C C . LEU B 1 129 ? -21.312 6.707 2.66 1 92.12 129 LEU B C 1
ATOM 3092 O O . LEU B 1 129 ? -22.531 6.883 2.74 1 92.12 129 LEU B O 1
ATOM 3096 N N . PRO B 1 130 ? -20.656 5.918 1.721 1 89.62 130 PRO B N 1
ATOM 3097 C CA . PRO B 1 130 ? -21.531 5.07 0.911 1 89.62 130 PRO B CA 1
ATOM 3098 C C . PRO B 1 130 ? -22.281 4.035 1.744 1 89.62 130 PRO B C 1
ATOM 3100 O O . PRO B 1 130 ? -22.031 3.9 2.943 1 89.62 130 PRO B O 1
ATOM 3103 N N . ARG B 1 131 ? -23.203 3.35 1.007 1 91.5 131 ARG B N 1
ATOM 3104 C CA . ARG B 1 131 ? -23.938 2.291 1.692 1 91.5 131 ARG B CA 1
ATOM 3105 C C . ARG B 1 131 ? -23 1.175 2.141 1 91.5 131 ARG B C 1
ATOM 3107 O O . ARG B 1 131 ? -22.156 0.712 1.366 1 91.5 131 ARG B O 1
ATOM 3114 N N . GLY B 1 132 ? -23.109 0.789 3.443 1 93.12 132 GLY B N 1
ATOM 3115 C CA . GLY B 1 132 ? -22.406 -0.372 3.965 1 93.12 132 GLY B CA 1
ATOM 3116 C C . GLY B 1 132 ? -23.297 -1.595 4.105 1 93.12 132 GLY B C 1
ATOM 3117 O O . GLY B 1 132 ? -24.406 -1.627 3.568 1 93.12 132 GLY B O 1
ATOM 3118 N N . ILE B 1 133 ? -22.734 -2.67 4.695 1 91.44 133 ILE B N 1
ATOM 3119 C CA . ILE B 1 133 ? -23.547 -3.838 5.039 1 91.44 133 ILE B CA 1
ATOM 3120 C C . ILE B 1 133 ? -24.422 -3.521 6.246 1 91.44 133 ILE B C 1
ATOM 3122 O O . ILE B 1 133 ? -23.922 -3.17 7.316 1 91.44 133 ILE B O 1
ATOM 3126 N N . PRO B 1 134 ? -25.688 -3.715 5.977 1 87.62 134 PRO B N 1
ATOM 3127 C CA . PRO B 1 134 ? -26.562 -3.434 7.121 1 87.62 134 PRO B CA 1
ATOM 3128 C C . PRO B 1 134 ? -26.266 -4.336 8.32 1 87.62 134 PRO B C 1
ATOM 3130 O O . PRO B 1 134 ? -25.969 -5.52 8.148 1 87.62 134 PRO B O 1
ATOM 3133 N N . SER B 1 135 ? -26.188 -3.691 9.43 1 82.69 135 SER B N 1
ATOM 3134 C CA . SER B 1 135 ? -25.984 -4.402 10.688 1 82.69 135 SER B CA 1
ATOM 3135 C C . SER B 1 135 ? -27.016 -4.004 11.727 1 82.69 135 SER B C 1
ATOM 3137 O O . SER B 1 135 ? -28.047 -3.42 11.391 1 82.69 135 SER B O 1
ATOM 3139 N N . LEU B 1 136 ? -26.844 -4.48 12.898 1 73 136 LEU B N 1
ATOM 3140 C CA . LEU B 1 136 ? -27.812 -4.277 13.969 1 73 136 LEU B CA 1
ATOM 3141 C C . LEU B 1 136 ? -28.047 -2.789 14.211 1 73 136 LEU B C 1
ATOM 3143 O O . LEU B 1 136 ? -27.094 -2.021 14.344 1 73 136 LEU B O 1
ATOM 3147 N N . GLY B 1 137 ? -29.344 -2.486 14.133 1 77.38 137 GLY B N 1
ATOM 3148 C CA . GLY B 1 137 ? -29.75 -1.142 14.508 1 77.38 137 GLY B CA 1
ATOM 3149 C C . GLY B 1 137 ? -29.281 -0.08 13.531 1 77.38 137 GLY B C 1
ATOM 3150 O O . GLY B 1 137 ? -29.531 -0.179 12.328 1 77.38 137 GLY B O 1
ATOM 3151 N N . LYS B 1 138 ? -28.453 0.883 14.125 1 88.06 138 LYS B N 1
ATOM 3152 C CA . LYS B 1 138 ? -28.047 2.078 13.398 1 88.06 138 LYS B CA 1
ATOM 3153 C C . LYS B 1 138 ? -26.641 1.919 12.844 1 88.06 138 LYS B C 1
ATOM 3155 O O . LYS B 1 138 ? -26.016 2.893 12.391 1 88.06 138 LYS B O 1
ATOM 3160 N N . TYR B 1 139 ? -26.219 0.652 12.883 1 91.44 139 TYR B N 1
ATOM 3161 C CA . TYR B 1 139 ? -24.844 0.431 12.453 1 91.44 139 TYR B CA 1
ATOM 3162 C C . TYR B 1 139 ? -24.797 -0.126 11.039 1 91.44 139 TYR B C 1
ATOM 3164 O O . TYR B 1 139 ? -25.703 -0.857 10.625 1 91.44 139 TYR B O 1
ATOM 3172 N N . GLU B 1 140 ? -23.781 0.302 10.312 1 92.5 140 GLU B N 1
ATOM 3173 C CA . GLU B 1 140 ? -23.375 -0.302 9.039 1 92.5 140 GLU B CA 1
ATOM 3174 C C . GLU B 1 140 ? -21.922 -0.759 9.078 1 92.5 140 GLU B C 1
ATOM 3176 O O . GLU B 1 140 ? -21.094 -0.128 9.719 1 92.5 140 GLU B O 1
ATOM 3181 N N . VAL B 1 141 ? -21.703 -1.897 8.359 1 92.88 141 VAL B N 1
ATOM 3182 C CA . VAL B 1 141 ? -20.375 -2.494 8.383 1 92.88 141 VAL B CA 1
ATOM 3183 C C . VAL B 1 141 ? -19.625 -2.145 7.094 1 92.88 141 VAL B C 1
ATOM 3185 O O . VAL B 1 141 ? -20.203 -2.191 6.004 1 92.88 141 VAL B O 1
ATOM 3188 N N . TYR B 1 142 ? -18.375 -1.734 7.297 1 94.25 142 TYR B N 1
ATOM 3189 C CA . TYR B 1 142 ? -17.469 -1.393 6.207 1 94.25 142 TYR B CA 1
ATOM 3190 C C . TYR B 1 142 ? -16.141 -2.146 6.34 1 94.25 142 TYR B C 1
ATOM 3192 O O . TYR B 1 142 ? -15.781 -2.588 7.43 1 94.25 142 TYR B O 1
ATOM 3200 N N . ILE B 1 143 ? -15.5 -2.361 5.23 1 94.94 143 ILE B N 1
ATOM 3201 C CA . ILE B 1 143 ? -14.094 -2.729 5.305 1 94.94 143 ILE B CA 1
ATOM 3202 C C . ILE B 1 143 ? -13.219 -1.496 5.066 1 94.94 143 ILE B C 1
ATOM 3204 O O . ILE B 1 143 ? -13.547 -0.654 4.227 1 94.94 143 ILE B O 1
ATOM 3208 N N . THR B 1 144 ? -12.188 -1.363 5.844 1 95.75 144 THR B N 1
ATOM 3209 C CA . THR B 1 144 ? -11.227 -0.297 5.605 1 95.75 144 THR B CA 1
ATOM 3210 C C . THR B 1 144 ? -10.305 -0.65 4.441 1 95.75 144 THR B C 1
ATOM 3212 O O . THR B 1 144 ? -10.062 -1.828 4.172 1 95.75 144 THR B O 1
ATOM 3215 N N . THR B 1 145 ? -9.789 0.39 3.76 1 96.94 145 THR B N 1
ATOM 3216 C CA . THR B 1 145 ? -8.773 0.156 2.746 1 96.94 145 THR B CA 1
ATOM 3217 C C . THR B 1 145 ? -7.594 -0.622 3.332 1 96.94 145 THR B C 1
ATOM 3219 O O . THR B 1 145 ? -7.043 -1.51 2.678 1 96.94 145 THR B O 1
ATOM 3222 N N . TRP B 1 146 ? -7.219 -0.342 4.559 1 95.56 146 TRP B N 1
ATOM 3223 C CA . TRP B 1 146 ? -6.188 -1.108 5.258 1 95.56 146 TRP B CA 1
ATOM 3224 C C . TRP B 1 146 ? -6.535 -2.594 5.273 1 95.56 146 TRP B C 1
ATOM 3226 O O . TRP B 1 146 ? -5.699 -3.434 4.93 1 95.56 146 TRP B O 1
ATOM 3236 N N . GLY B 1 147 ? -7.699 -2.852 5.668 1 94.12 147 GLY B N 1
ATOM 3237 C CA . GLY B 1 147 ? -8.148 -4.234 5.723 1 94.12 147 GLY B CA 1
ATOM 3238 C C . GLY B 1 147 ? -8.195 -4.898 4.359 1 94.12 147 GLY B C 1
ATOM 3239 O O . GLY B 1 147 ? -7.785 -6.055 4.215 1 94.12 147 GLY B O 1
ATOM 3240 N N . HIS B 1 148 ? -8.742 -4.227 3.404 1 95.62 148 HIS B N 1
ATOM 3241 C CA . HIS B 1 148 ? -8.852 -4.754 2.051 1 95.62 148 HIS B CA 1
ATOM 3242 C C . HIS B 1 148 ? -7.477 -5.035 1.453 1 95.62 148 HIS B C 1
ATOM 3244 O O . HIS B 1 148 ? -7.262 -6.082 0.841 1 95.62 148 HIS B O 1
ATOM 3250 N N . GLN B 1 149 ? -6.512 -4.102 1.659 1 96.12 149 GLN B N 1
ATOM 3251 C CA . GLN B 1 149 ? -5.152 -4.297 1.171 1 96.12 149 GLN B CA 1
ATOM 3252 C C . GLN B 1 149 ? -4.516 -5.531 1.801 1 96.12 149 GLN B C 1
ATOM 3254 O O . GLN B 1 149 ? -3.887 -6.336 1.107 1 96.12 149 GLN B O 1
ATOM 3259 N N . HIS B 1 150 ? -4.707 -5.688 3.068 1 94.12 150 HIS B N 1
ATOM 3260 C CA . HIS B 1 150 ? -4.137 -6.844 3.752 1 94.12 150 HIS B CA 1
ATOM 3261 C C . HIS B 1 150 ? -4.812 -8.133 3.311 1 94.12 150 HIS B C 1
ATOM 3263 O O . HIS B 1 150 ? -4.156 -9.172 3.172 1 94.12 150 HIS B O 1
ATOM 3269 N N . HIS B 1 151 ? -6.09 -8.047 3.143 1 93.06 151 HIS B N 1
ATOM 3270 C CA . HIS B 1 151 ? -6.809 -9.188 2.586 1 93.06 151 HIS B CA 1
ATOM 3271 C C . HIS B 1 151 ? -6.223 -9.602 1.238 1 93.06 151 HIS B C 1
ATOM 3273 O O . HIS B 1 151 ? -5.957 -10.781 1.008 1 93.06 151 HIS B O 1
ATOM 3279 N N . CYS B 1 152 ? -6.023 -8.633 0.371 1 96 152 CYS B N 1
ATOM 3280 C CA . CYS B 1 152 ? -5.469 -8.898 -0.952 1 96 152 CYS B CA 1
ATOM 3281 C C . CYS B 1 152 ? -4.094 -9.547 -0.849 1 96 152 CYS B C 1
ATOM 3283 O O . CYS B 1 152 ? -3.824 -10.547 -1.514 1 96 152 CYS B O 1
ATOM 3285 N N . LEU B 1 153 ? -3.205 -9.039 0.005 1 95.81 153 LEU B N 1
ATOM 3286 C CA . LEU B 1 153 ? -1.857 -9.586 0.131 1 95.81 153 LEU B CA 1
ATOM 3287 C C . LEU B 1 153 ? -1.896 -11.016 0.65 1 95.81 153 LEU B C 1
ATOM 3289 O O . LEU B 1 153 ? -1.153 -11.875 0.171 1 95.81 153 LEU B O 1
ATOM 3293 N N . LYS B 1 154 ? -2.768 -11.227 1.545 1 93.38 154 LYS B N 1
ATOM 3294 C CA . LYS B 1 154 ? -2.895 -12.562 2.121 1 93.38 154 LYS B CA 1
ATOM 3295 C C . LYS B 1 154 ? -3.342 -13.578 1.072 1 93.38 154 LYS B C 1
ATOM 3297 O O . LYS B 1 154 ? -2.756 -14.656 0.952 1 93.38 154 LYS B O 1
ATOM 3302 N N . ILE B 1 155 ? -4.355 -13.227 0.291 1 94.69 155 ILE B N 1
ATOM 3303 C CA . ILE B 1 155 ? -4.906 -14.188 -0.66 1 94.69 155 ILE B CA 1
ATOM 3304 C C . ILE B 1 155 ? -3.934 -14.383 -1.818 1 94.69 155 ILE B C 1
ATOM 3306 O O . ILE B 1 155 ? -3.791 -15.5 -2.334 1 94.69 155 ILE B O 1
ATOM 3310 N N . LEU B 1 156 ? -3.264 -13.312 -2.207 1 96.69 156 LEU B N 1
ATOM 3311 C CA . LEU B 1 156 ? -2.252 -13.438 -3.252 1 96.69 156 LEU B CA 1
ATOM 3312 C C . LEU B 1 156 ? -1.126 -14.367 -2.809 1 96.69 156 LEU B C 1
ATOM 3314 O O . LEU B 1 156 ? -0.714 -15.25 -3.561 1 96.69 156 LEU B O 1
ATOM 3318 N N . ARG B 1 157 ? -0.619 -14.148 -1.595 1 95.62 157 ARG B N 1
ATOM 3319 C CA . ARG B 1 157 ? 0.461 -14.984 -1.068 1 95.62 157 ARG B CA 1
ATOM 3320 C C . ARG B 1 157 ? 0.04 -16.438 -0.992 1 95.62 157 ARG B C 1
ATOM 3322 O O . ARG B 1 157 ? 0.794 -17.328 -1.392 1 95.62 157 ARG B O 1
ATOM 3329 N N . ARG B 1 158 ? -1.137 -16.672 -0.499 1 94.69 158 ARG B N 1
ATOM 3330 C CA . ARG B 1 158 ? -1.629 -18.031 -0.357 1 94.69 158 ARG B CA 1
ATOM 3331 C C . ARG B 1 158 ? -1.786 -18.703 -1.719 1 94.69 158 ARG B C 1
ATOM 3333 O O . ARG B 1 158 ? -1.386 -19.859 -1.899 1 94.69 158 ARG B O 1
ATOM 3340 N N . GLU B 1 159 ? -2.41 -17.984 -2.605 1 94.12 159 GLU B N 1
ATOM 3341 C CA . GLU B 1 159 ? -2.621 -18.578 -3.922 1 94.12 159 GLU B CA 1
ATOM 3342 C C . GLU B 1 159 ? -1.297 -18.781 -4.656 1 94.12 159 GLU B C 1
ATOM 3344 O O . GLU B 1 159 ? -1.113 -19.781 -5.352 1 94.12 159 GLU B O 1
ATOM 3349 N N . PHE B 1 160 ? -0.409 -17.812 -4.539 1 93.94 160 PHE B N 1
ATOM 3350 C CA . PHE B 1 160 ? 0.923 -17.984 -5.105 1 93.94 160 PHE B CA 1
ATOM 3351 C C . PHE B 1 160 ? 1.578 -19.25 -4.586 1 93.94 160 PHE B C 1
ATOM 3353 O O . PHE B 1 160 ? 2.125 -20.047 -5.359 1 93.94 160 PHE B O 1
ATOM 3360 N N . SER B 1 161 ? 1.521 -19.453 -3.299 1 91.31 161 SER B N 1
ATOM 3361 C CA . SER B 1 161 ? 2.066 -20.656 -2.678 1 91.31 161 SER B CA 1
ATOM 3362 C C . SER B 1 161 ? 1.433 -21.906 -3.26 1 91.31 161 SER B C 1
ATOM 3364 O O . SER B 1 161 ? 2.131 -22.875 -3.568 1 91.31 161 SER B O 1
ATOM 3366 N N . SER B 1 162 ? 0.143 -21.875 -3.42 1 89.81 162 SER B N 1
ATOM 3367 C CA . SER B 1 162 ? -0.604 -23.016 -3.934 1 89.81 162 SER B CA 1
ATOM 3368 C C . SER B 1 162 ? -0.21 -23.328 -5.371 1 89.81 162 SER B C 1
ATOM 3370 O O . SER B 1 162 ? -0.054 -24.5 -5.738 1 89.81 162 SER B O 1
ATOM 3372 N N . VAL B 1 163 ? -0.078 -22.312 -6.152 1 88.44 163 VAL B N 1
ATOM 3373 C CA . VAL B 1 163 ? 0.253 -22.531 -7.555 1 88.44 163 VAL B CA 1
ATOM 3374 C C . VAL B 1 163 ? 1.679 -23.062 -7.676 1 88.44 163 VAL B C 1
ATOM 3376 O O . VAL B 1 163 ? 1.94 -23.984 -8.453 1 88.44 163 VAL B O 1
ATOM 3379 N N . VAL B 1 164 ? 2.598 -22.547 -6.902 1 87.12 164 VAL B N 1
ATOM 3380 C CA . VAL B 1 164 ? 3.992 -22.969 -6.93 1 87.12 164 VAL B CA 1
ATOM 3381 C C . VAL B 1 164 ? 4.094 -24.438 -6.527 1 87.12 164 VAL B C 1
ATOM 3383 O O . VAL B 1 164 ? 4.934 -25.172 -7.047 1 87.12 164 VAL B O 1
ATOM 3386 N N . ARG B 1 165 ? 3.205 -24.891 -5.73 1 85.5 165 ARG B N 1
ATOM 3387 C CA . ARG B 1 165 ? 3.225 -26.266 -5.238 1 85.5 165 ARG B CA 1
ATOM 3388 C C . ARG B 1 165 ? 2.426 -27.172 -6.156 1 85.5 165 ARG B C 1
ATOM 3390 O O . ARG B 1 165 ? 2.334 -28.391 -5.906 1 85.5 165 ARG B O 1
ATOM 3397 N N . GLY B 1 166 ? 1.789 -26.625 -7.094 1 81 166 GLY B N 1
ATOM 3398 C CA . GLY B 1 166 ? 0.991 -27.438 -8 1 81 166 GLY B CA 1
ATOM 3399 C C . GLY B 1 166 ? -0.345 -27.844 -7.414 1 81 166 GLY B C 1
ATOM 3400 O O . GLY B 1 166 ? -0.94 -28.844 -7.852 1 81 166 GLY B O 1
ATOM 3401 N N . GLU B 1 167 ? -0.88 -27.062 -6.453 1 84.06 167 GLU B N 1
ATOM 3402 C CA . GLU B 1 167 ? -2.084 -27.438 -5.719 1 84.06 167 GLU B CA 1
ATOM 3403 C C . GLU B 1 167 ? -3.281 -26.594 -6.152 1 84.06 167 GLU B C 1
ATOM 3405 O O . GLU B 1 167 ? -4.422 -26.906 -5.809 1 84.06 167 GLU B O 1
ATOM 3410 N N . SER B 1 168 ? -3.07 -25.594 -6.926 1 88.25 168 SER B N 1
ATOM 3411 C CA . SER B 1 168 ? -4.113 -24.625 -7.25 1 88.25 168 SER B CA 1
ATOM 3412 C C . SER B 1 168 ? -4.973 -25.109 -8.414 1 88.25 168 SER B C 1
ATOM 3414 O O . SER B 1 168 ? -4.457 -25.672 -9.375 1 88.25 168 SER B O 1
ATOM 3416 N N . ILE B 1 169 ? -6.227 -24.719 -8.367 1 88.19 169 ILE B N 1
ATOM 3417 C CA . ILE B 1 169 ? -7.137 -25.031 -9.469 1 88.19 169 ILE B CA 1
ATOM 3418 C C . ILE B 1 169 ? -6.766 -24.203 -10.695 1 88.19 169 ILE B C 1
ATOM 3420 O O . ILE B 1 169 ? -7.273 -24.438 -11.789 1 88.19 169 ILE B O 1
ATOM 3424 N N . LEU B 1 170 ? -5.883 -23.281 -10.484 1 87.62 170 LEU B N 1
ATOM 3425 C CA . LEU B 1 170 ? -5.492 -22.406 -11.586 1 87.62 170 LEU B CA 1
ATOM 3426 C C . LEU B 1 170 ? -4.434 -23.062 -12.461 1 87.62 170 LEU B C 1
ATOM 3428 O O . LEU B 1 170 ? -4.184 -22.625 -13.578 1 87.62 170 LEU B O 1
ATOM 3432 N N . ILE B 1 171 ? -3.883 -24.109 -11.836 1 76.75 171 ILE B N 1
ATOM 3433 C CA . ILE B 1 171 ? -2.861 -24.781 -12.625 1 76.75 171 ILE B CA 1
ATOM 3434 C C . ILE B 1 171 ? -3.514 -25.5 -13.805 1 76.75 171 ILE B C 1
ATOM 3436 O O . ILE B 1 171 ? -4.52 -26.203 -13.641 1 76.75 171 ILE B O 1
ATOM 3440 N N . ASN B 1 172 ? -2.854 -25.422 -14.945 1 62.5 172 ASN B N 1
ATOM 3441 C CA . ASN B 1 172 ? -3.289 -26.047 -16.188 1 62.5 172 ASN B CA 1
ATOM 3442 C C . ASN B 1 172 ? -4.625 -25.484 -16.656 1 62.5 172 ASN B C 1
ATOM 3444 O O . ASN B 1 172 ? -5.23 -26.016 -17.594 1 62.5 172 ASN B O 1
ATOM 3448 N N . SER B 1 173 ? -5.191 -24.703 -15.734 1 59.25 173 SER B N 1
ATOM 3449 C CA . SER B 1 173 ? -6.438 -24.109 -16.219 1 59.25 173 SER B CA 1
ATOM 3450 C C . SER B 1 173 ? -6.195 -23.234 -17.438 1 59.25 173 SER B C 1
ATOM 3452 O O . SER B 1 173 ? -7.133 -22.891 -18.156 1 59.25 173 SER B O 1
ATOM 3454 N N . MET B 1 174 ? -4.855 -22.891 -17.562 1 57 174 MET B N 1
ATOM 3455 C CA . MET B 1 174 ? -4.496 -22.094 -18.734 1 57 174 MET B CA 1
ATOM 3456 C C . MET B 1 174 ? -3.617 -22.891 -19.688 1 57 174 MET B C 1
ATOM 3458 O O . MET B 1 174 ? -3.002 -22.328 -20.594 1 57 174 MET B O 1
ATOM 3462 N N . ALA B 1 175 ? -3.273 -24.094 -19.281 1 50.31 175 ALA B N 1
ATOM 3463 C CA . ALA B 1 175 ? -2.293 -24.938 -19.953 1 50.31 175 ALA B CA 1
ATOM 3464 C C . ALA B 1 175 ? -2.508 -24.922 -21.469 1 50.31 175 ALA B C 1
ATOM 3466 O O . ALA B 1 175 ? -1.547 -24.938 -22.234 1 50.31 175 ALA B O 1
ATOM 3467 N N . ASN B 1 176 ? -3.607 -25.406 -21.906 1 46.47 176 ASN B N 1
ATOM 3468 C CA . ASN B 1 176 ? -3.641 -25.656 -23.344 1 46.47 176 ASN B CA 1
ATOM 3469 C C . ASN B 1 176 ? -3.561 -24.344 -24.125 1 46.47 176 ASN B C 1
ATOM 3471 O O . ASN B 1 176 ? -4.105 -24.25 -25.234 1 46.47 176 ASN B O 1
ATOM 3475 N N . GLY B 1 177 ? -2.789 -23.547 -23.625 1 46.12 177 GLY B N 1
ATOM 3476 C CA . GLY B 1 177 ? -2.656 -22.359 -24.438 1 46.12 177 GLY B CA 1
ATOM 3477 C C . GLY B 1 177 ? -3.799 -21.375 -24.266 1 46.12 177 GLY B C 1
ATOM 3478 O O . GLY B 1 177 ? -3.877 -20.375 -24.969 1 46.12 177 GLY B O 1
ATOM 3479 N N . THR B 1 178 ? -4.797 -21.984 -23.625 1 50.06 178 THR B N 1
ATOM 3480 C CA . THR B 1 178 ? -5.977 -21.125 -23.578 1 50.06 178 THR B CA 1
ATOM 3481 C C . THR B 1 178 ? -5.801 -20.031 -22.531 1 50.06 178 THR B C 1
ATOM 3483 O O . THR B 1 178 ? -5.172 -20.234 -21.484 1 50.06 178 THR B O 1
ATOM 3486 N N . LYS B 1 179 ? -5.922 -18.703 -22.891 1 57.31 179 LYS B N 1
ATOM 3487 C CA . LYS B 1 179 ? -5.848 -17.406 -22.234 1 57.31 179 LYS B CA 1
ATOM 3488 C C . LYS B 1 179 ? -6.902 -17.281 -21.141 1 57.31 179 LYS B C 1
ATOM 3490 O O . LYS B 1 179 ? -6.918 -16.312 -20.391 1 57.31 179 LYS B O 1
ATOM 3495 N N . THR B 1 180 ? -7.82 -18.453 -21.109 1 63.25 180 THR B N 1
ATOM 3496 C CA . THR B 1 180 ? -8.961 -18.234 -20.234 1 63.25 180 THR B CA 1
ATOM 3497 C C . THR B 1 180 ? -9.203 -19.438 -19.328 1 63.25 180 THR B C 1
ATOM 3499 O O . THR B 1 180 ? -9.031 -20.578 -19.766 1 63.25 180 THR B O 1
ATOM 3502 N N . PRO B 1 181 ? -9.516 -19.219 -18.047 1 71.75 181 PRO B N 1
ATOM 3503 C CA . PRO B 1 181 ? -9.844 -20.297 -17.109 1 71.75 181 PRO B CA 1
ATOM 3504 C C . PRO B 1 181 ? -10.961 -21.203 -17.609 1 71.75 181 PRO B C 1
ATOM 3506 O O . PRO B 1 181 ? -11.906 -20.734 -18.266 1 71.75 181 PRO B O 1
ATOM 3509 N N . HIS B 1 182 ? -10.914 -22.469 -17.375 1 71.81 182 HIS B N 1
ATOM 3510 C CA . HIS B 1 182 ? -11.789 -23.5 -17.922 1 71.81 182 HIS B CA 1
ATOM 3511 C C . HIS B 1 182 ? -13.07 -23.625 -17.109 1 71.81 182 HIS B C 1
ATOM 3513 O O . HIS B 1 182 ? -14.086 -24.109 -17.609 1 71.81 182 HIS B O 1
ATOM 3519 N N . THR B 1 183 ? -13.016 -23.312 -15.883 1 83.12 183 THR B N 1
ATOM 3520 C CA . THR B 1 183 ? -14.188 -23.453 -15.023 1 83.12 183 THR B CA 1
ATOM 3521 C C . THR B 1 183 ? -14.602 -22.125 -14.422 1 83.12 183 THR B C 1
ATOM 3523 O O . THR B 1 183 ? -13.789 -21.188 -14.359 1 83.12 183 THR B O 1
ATOM 3526 N N . GLU B 1 184 ? -15.812 -22.078 -13.977 1 86.81 184 GLU B N 1
ATOM 3527 C CA . GLU B 1 184 ? -16.312 -20.891 -13.312 1 86.81 184 GLU B CA 1
ATOM 3528 C C . GLU B 1 184 ? -15.539 -20.594 -12.031 1 86.81 184 GLU B C 1
ATOM 3530 O O . GLU B 1 184 ? -15.258 -19.438 -11.719 1 86.81 184 GLU B O 1
ATOM 3535 N N . ALA B 1 185 ? -15.234 -21.656 -11.328 1 87.25 185 ALA B N 1
ATOM 3536 C CA . ALA B 1 185 ? -14.5 -21.516 -10.078 1 87.25 185 ALA B CA 1
ATOM 3537 C C . ALA B 1 185 ? -13.109 -20.922 -10.32 1 87.25 185 ALA B C 1
ATOM 3539 O O . ALA B 1 185 ? -12.672 -20.031 -9.602 1 87.25 185 ALA B O 1
ATOM 3540 N N . SER B 1 186 ? -12.43 -21.406 -11.344 1 88.94 186 SER B N 1
ATOM 3541 C CA . SER B 1 186 ? -11.109 -20.906 -11.68 1 88.94 186 SER B CA 1
ATOM 3542 C C . SER B 1 186 ? -11.188 -19.469 -12.211 1 88.94 186 SER B C 1
ATOM 3544 O O . SER B 1 186 ? -10.305 -18.656 -11.945 1 88.94 186 SER B O 1
ATOM 3546 N N . ALA B 1 187 ? -12.242 -19.203 -12.906 1 89.56 187 ALA B N 1
ATOM 3547 C CA . ALA B 1 187 ? -12.422 -17.844 -13.43 1 89.56 187 ALA B CA 1
ATOM 3548 C C . ALA B 1 187 ? -12.641 -16.844 -12.297 1 89.56 187 ALA B C 1
ATOM 3550 O O . ALA B 1 187 ? -12.062 -15.758 -12.305 1 89.56 187 ALA B O 1
ATOM 3551 N N . ARG B 1 188 ? -13.438 -17.188 -11.352 1 90.56 188 ARG B N 1
ATOM 3552 C CA . ARG B 1 188 ? -13.711 -16.328 -10.211 1 90.56 188 ARG B CA 1
ATOM 3553 C C . ARG B 1 188 ? -12.453 -16.109 -9.375 1 90.56 188 ARG B C 1
ATOM 3555 O O . ARG B 1 188 ? -12.18 -14.992 -8.938 1 90.56 188 ARG B O 1
ATOM 3562 N N . LYS B 1 189 ? -11.789 -17.172 -9.203 1 92.94 189 LYS B N 1
ATOM 3563 C CA . LYS B 1 189 ? -10.547 -17.078 -8.445 1 92.94 189 LYS B CA 1
ATOM 3564 C C . LYS B 1 189 ? -9.539 -16.172 -9.148 1 92.94 189 LYS B C 1
ATOM 3566 O O . LYS B 1 189 ? -8.93 -15.297 -8.516 1 92.94 189 LYS B O 1
ATOM 3571 N N . LEU B 1 190 ? -9.383 -16.406 -10.43 1 92.62 190 LEU B N 1
ATOM 3572 C CA . LEU B 1 190 ? -8.445 -15.594 -11.195 1 92.62 190 LEU B CA 1
ATOM 3573 C C . LEU B 1 190 ? -8.852 -14.125 -11.156 1 92.62 190 LEU B C 1
ATOM 3575 O O . LEU B 1 190 ? -8.008 -13.25 -10.961 1 92.62 190 LEU B O 1
ATOM 3579 N N . TYR B 1 191 ? -10.07 -13.891 -11.336 1 92.25 191 TYR B N 1
ATOM 3580 C CA . TYR B 1 191 ? -10.562 -12.523 -11.266 1 92.25 191 TYR B CA 1
ATOM 3581 C C . TYR B 1 191 ? -10.234 -11.891 -9.922 1 92.25 191 TYR B C 1
ATOM 3583 O O . TYR B 1 191 ? -9.789 -10.742 -9.859 1 92.25 191 TYR B O 1
ATOM 3591 N N . HIS B 1 192 ? -10.484 -12.625 -8.852 1 94.19 192 HIS B N 1
ATOM 3592 C CA . HIS B 1 192 ? -10.211 -12.125 -7.512 1 94.19 192 HIS B CA 1
ATOM 3593 C C . HIS B 1 192 ? -8.742 -11.742 -7.352 1 94.19 192 HIS B C 1
ATOM 3595 O O . HIS B 1 192 ? -8.43 -10.664 -6.855 1 94.19 192 HIS B O 1
ATOM 3601 N N . LEU B 1 193 ? -7.938 -12.578 -7.859 1 95.75 193 LEU B N 1
ATOM 3602 C CA . LEU B 1 193 ? -6.504 -12.344 -7.727 1 95.75 193 LEU B CA 1
ATOM 3603 C C . LEU B 1 193 ? -6.07 -11.141 -8.562 1 95.75 193 LEU B C 1
ATOM 3605 O O . LEU B 1 193 ? -5.332 -10.281 -8.086 1 95.75 193 LEU B O 1
ATOM 3609 N N . MET B 1 194 ? -6.559 -11.055 -9.758 1 95.69 194 MET B N 1
ATOM 3610 C CA . MET B 1 194 ? -6.168 -9.961 -10.648 1 95.69 194 MET B CA 1
ATOM 3611 C C . MET B 1 194 ? -6.75 -8.641 -10.164 1 95.69 194 MET B C 1
ATOM 3613 O O . MET B 1 194 ? -6.113 -7.594 -10.297 1 95.69 194 MET B O 1
ATOM 3617 N N . HIS B 1 195 ? -7.906 -8.664 -9.625 1 96.19 195 HIS B N 1
ATOM 3618 C CA . HIS B 1 195 ? -8.477 -7.512 -8.938 1 96.19 195 HIS B CA 1
ATOM 3619 C C . HIS B 1 195 ? -7.539 -7 -7.852 1 96.19 195 HIS B C 1
ATOM 3621 O O . HIS B 1 195 ? -7.332 -5.789 -7.727 1 96.19 195 HIS B O 1
ATOM 3627 N N . CYS B 1 196 ? -7.016 -7.902 -7.055 1 97.25 196 CYS B N 1
ATOM 3628 C CA . CYS B 1 196 ? -6.125 -7.531 -5.957 1 97.25 196 CYS B CA 1
ATOM 3629 C C . CYS B 1 196 ? -4.914 -6.766 -6.473 1 97.25 196 CYS B C 1
ATOM 3631 O O . CYS B 1 196 ? -4.504 -5.77 -5.875 1 97.25 196 CYS B O 1
ATOM 3633 N N . PHE B 1 197 ? -4.348 -7.168 -7.613 1 96.88 197 PHE B N 1
ATOM 3634 C CA . PHE B 1 197 ? -3.18 -6.488 -8.156 1 96.88 197 PHE B CA 1
ATOM 3635 C C . PHE B 1 197 ? -3.518 -5.051 -8.539 1 96.88 197 PHE B C 1
ATOM 3637 O O . PHE B 1 197 ? -2.799 -4.121 -8.172 1 96.88 197 PHE B O 1
ATOM 3644 N N . ASP B 1 198 ? -4.559 -4.879 -9.242 1 95.5 198 ASP B N 1
ATOM 3645 C CA . ASP B 1 198 ? -4.918 -3.537 -9.688 1 95.5 198 ASP B CA 1
ATOM 3646 C C . ASP B 1 198 ? -5.344 -2.664 -8.516 1 95.5 198 ASP B C 1
ATOM 3648 O O . ASP B 1 198 ? -5.031 -1.472 -8.469 1 95.5 198 ASP B O 1
ATOM 3652 N N . TYR B 1 199 ? -6.125 -3.266 -7.617 1 97.19 199 TYR B N 1
ATOM 3653 C CA . TYR B 1 199 ? -6.566 -2.539 -6.43 1 97.19 199 TYR B CA 1
ATOM 3654 C C . TYR B 1 199 ? -5.375 -2.021 -5.633 1 97.19 199 TYR B C 1
ATOM 3656 O O . TYR B 1 199 ? -5.32 -0.839 -5.285 1 97.19 199 TYR B O 1
ATOM 3664 N N . LEU B 1 200 ? -4.367 -2.873 -5.383 1 97.25 200 LEU B N 1
ATOM 3665 C CA . LEU B 1 200 ? -3.158 -2.484 -4.66 1 97.25 200 LEU B CA 1
ATOM 3666 C C . LEU B 1 200 ? -2.383 -1.422 -5.43 1 97.25 200 LEU B C 1
ATOM 3668 O O . LEU B 1 200 ? -1.881 -0.462 -4.84 1 97.25 200 LEU B O 1
ATOM 3672 N N . ARG B 1 201 ? -2.281 -1.577 -6.727 1 95.38 201 ARG B N 1
ATOM 3673 C CA . ARG B 1 201 ? -1.586 -0.601 -7.555 1 95.38 201 ARG B CA 1
ATOM 3674 C C . ARG B 1 201 ? -2.162 0.797 -7.359 1 95.38 201 ARG B C 1
ATOM 3676 O O . ARG B 1 201 ? -1.419 1.755 -7.137 1 95.38 201 ARG B O 1
ATOM 3683 N N . GLN B 1 202 ? -3.461 0.884 -7.387 1 95.75 202 GLN B N 1
ATOM 3684 C CA . GLN B 1 202 ? -4.121 2.182 -7.305 1 95.75 202 GLN B CA 1
ATOM 3685 C C . GLN B 1 202 ? -4.004 2.771 -5.902 1 95.75 202 GLN B C 1
ATOM 3687 O O . GLN B 1 202 ? -3.758 3.971 -5.746 1 95.75 202 GLN B O 1
ATOM 3692 N N . THR B 1 203 ? -4.168 1.942 -4.891 1 97.06 203 THR B N 1
ATOM 3693 C CA . THR B 1 203 ? -4.148 2.473 -3.531 1 97.06 203 THR B CA 1
ATOM 3694 C C . THR B 1 203 ? -2.729 2.842 -3.115 1 97.06 203 THR B C 1
ATOM 3696 O O . THR B 1 203 ? -2.523 3.789 -2.355 1 97.06 203 THR B O 1
ATOM 3699 N N . ILE B 1 204 ? -1.729 2.16 -3.643 1 95.44 204 ILE B N 1
ATOM 3700 C CA . ILE B 1 204 ? -0.329 2.5 -3.42 1 95.44 204 ILE B CA 1
ATOM 3701 C C . ILE B 1 204 ? 0.002 3.814 -4.125 1 95.44 204 ILE B C 1
ATOM 3703 O O . ILE B 1 204 ? 0.665 4.684 -3.553 1 95.44 204 ILE B O 1
ATOM 3707 N N . ALA B 1 205 ? -0.452 3.91 -5.332 1 93.56 205 ALA B N 1
ATOM 3708 C CA . ALA B 1 205 ? -0.247 5.152 -6.078 1 93.56 205 ALA B CA 1
ATOM 3709 C C . ALA B 1 205 ? -0.897 6.332 -5.363 1 93.56 205 ALA B C 1
ATOM 3711 O O . ALA B 1 205 ? -0.352 7.438 -5.355 1 93.56 205 ALA B O 1
ATOM 3712 N N . CYS B 1 206 ? -2.037 6.109 -4.785 1 95.62 206 CYS B N 1
ATOM 3713 C CA . CYS B 1 206 ? -2.768 7.145 -4.062 1 95.62 206 CYS B CA 1
ATOM 3714 C C . CYS B 1 206 ? -1.935 7.699 -2.916 1 95.62 206 CYS B C 1
ATOM 3716 O O . CYS B 1 206 ? -1.839 8.914 -2.748 1 95.62 206 CYS B O 1
ATOM 3718 N N . VAL B 1 207 ? -1.353 6.828 -2.131 1 95.38 207 VAL B N 1
ATOM 3719 C CA . VAL B 1 207 ? -0.548 7.223 -0.978 1 95.38 207 VAL B CA 1
ATOM 3720 C C . VAL B 1 207 ? 0.732 7.906 -1.449 1 95.38 207 VAL B C 1
ATOM 3722 O O . VAL B 1 207 ? 1.106 8.961 -0.932 1 95.38 207 VAL B O 1
ATOM 3725 N N . SER B 1 208 ? 1.397 7.348 -2.385 1 95 208 SER B N 1
ATOM 3726 C CA . SER B 1 208 ? 2.643 7.816 -2.98 1 95 208 SER B CA 1
ATOM 3727 C C . SER B 1 208 ? 3.693 8.102 -1.912 1 95 208 SER B C 1
ATOM 3729 O O . SER B 1 208 ? 4.188 9.227 -1.809 1 95 208 SER B O 1
ATOM 3731 N N . ASP B 1 209 ? 4.031 7.039 -1.186 1 96.06 209 ASP B N 1
ATOM 3732 C CA . ASP B 1 209 ? 5.102 7.156 -0.203 1 96.06 209 ASP B CA 1
ATOM 3733 C C . ASP B 1 209 ? 6.449 7.383 -0.884 1 96.06 209 ASP B C 1
ATOM 3735 O O . ASP B 1 209 ? 6.949 6.508 -1.596 1 96.06 209 ASP B O 1
ATOM 3739 N N . LEU B 1 210 ? 7.066 8.555 -0.577 1 95.56 210 LEU B N 1
ATOM 3740 C CA . LEU B 1 210 ? 8.289 8.914 -1.28 1 95.56 210 LEU B CA 1
ATOM 3741 C C . LEU B 1 210 ? 9.5 8.805 -0.357 1 95.56 210 LEU B C 1
ATOM 3743 O O . LEU B 1 210 ? 10.516 9.469 -0.575 1 95.56 210 LEU B O 1
ATOM 3747 N N . THR B 1 211 ? 9.367 8 0.675 1 96.56 211 THR B N 1
ATOM 3748 C CA . THR B 1 211 ? 10.539 7.684 1.486 1 96.56 211 THR B CA 1
ATOM 3749 C C . THR B 1 211 ? 11.648 7.102 0.622 1 96.56 211 THR B C 1
ATOM 3751 O O . THR B 1 211 ? 11.398 6.273 -0.254 1 96.56 211 THR B O 1
ATOM 3754 N N . LEU B 1 212 ? 12.859 7.555 0.881 1 96.56 212 LEU B N 1
ATOM 3755 C CA . LEU B 1 212 ? 13.984 7.133 0.06 1 96.56 212 LEU B CA 1
ATOM 3756 C C . LEU B 1 212 ? 14.688 5.922 0.674 1 96.56 212 LEU B C 1
ATOM 3758 O O . LEU B 1 212 ? 15 5.922 1.866 1 96.56 212 LEU B O 1
ATOM 3762 N N . GLU B 1 213 ? 14.898 4.961 -0.147 1 96.12 213 GLU B N 1
ATOM 3763 C CA . GLU B 1 213 ? 15.586 3.744 0.271 1 96.12 213 GLU B CA 1
ATOM 3764 C C . GLU B 1 213 ? 16.969 3.65 -0.358 1 96.12 213 GLU B C 1
ATOM 3766 O O . GLU B 1 213 ? 17.109 3.609 -1.583 1 96.12 213 GLU B O 1
ATOM 3771 N N . GLY B 1 214 ? 17.969 3.607 0.494 1 94.56 214 GLY B N 1
ATOM 3772 C CA . GLY B 1 214 ? 19.359 3.504 0.055 1 94.56 214 GLY B CA 1
ATOM 3773 C C . GLY B 1 214 ? 19.859 2.074 -0.005 1 94.56 214 GLY B C 1
ATOM 3774 O O . GLY B 1 214 ? 19.062 1.132 -0.049 1 94.56 214 GLY B O 1
ATOM 3775 N N . VAL B 1 215 ? 21.156 1.97 -0.051 1 93.94 215 VAL B N 1
ATOM 3776 C CA . VAL B 1 215 ? 21.781 0.663 -0.243 1 93.94 215 VAL B CA 1
ATOM 3777 C C . VAL B 1 215 ? 22.031 0.006 1.112 1 93.94 215 VAL B C 1
ATOM 3779 O O . VAL B 1 215 ? 22.312 0.693 2.1 1 93.94 215 VAL B O 1
ATOM 3782 N N . ASN B 1 216 ? 21.906 -1.319 1.055 1 92 216 ASN B N 1
ATOM 3783 C CA . ASN B 1 216 ? 22.219 -2.09 2.254 1 92 216 ASN B CA 1
ATOM 3784 C C . ASN B 1 216 ? 23.703 -1.992 2.605 1 92 216 ASN B C 1
ATOM 3786 O O . ASN B 1 216 ? 24.531 -1.683 1.747 1 92 216 ASN B O 1
ATOM 3790 N N . LYS B 1 217 ? 24 -2.35 3.855 1 86.12 217 LYS B N 1
ATOM 3791 C CA . LYS B 1 217 ? 25.375 -2.299 4.336 1 86.12 217 LYS B CA 1
ATOM 3792 C C . LYS B 1 217 ? 26.266 -3.289 3.584 1 86.12 217 LYS B C 1
ATOM 3794 O O . LYS B 1 217 ? 27.469 -3.066 3.436 1 86.12 217 LYS B O 1
ATOM 3799 N N . GLU B 1 218 ? 25.672 -4.309 3.109 1 83.94 218 GLU B N 1
ATOM 3800 C CA . GLU B 1 218 ? 26.422 -5.355 2.42 1 83.94 218 GLU B CA 1
ATOM 3801 C C . GLU B 1 218 ? 26.766 -4.941 0.992 1 83.94 218 GLU B C 1
ATOM 3803 O O . GLU B 1 218 ? 27.547 -5.613 0.314 1 83.94 218 GLU B O 1
ATOM 3808 N N . SER B 1 219 ? 26.234 -3.832 0.57 1 85.94 219 SER B N 1
ATOM 3809 C CA . SER B 1 219 ? 26.5 -3.348 -0.78 1 85.94 219 SER B CA 1
ATOM 3810 C C . SER B 1 219 ? 27.953 -2.902 -0.934 1 85.94 219 SER B C 1
ATOM 3812 O O . SER B 1 219 ? 28.594 -2.523 0.045 1 85.94 219 SER B O 1
ATOM 3814 N N . ASN B 1 220 ? 28.453 -3.082 -2.186 1 82.69 220 ASN B N 1
ATOM 3815 C CA . ASN B 1 220 ? 29.797 -2.613 -2.539 1 82.69 220 ASN B CA 1
ATOM 3816 C C . ASN B 1 220 ? 29.797 -1.885 -3.881 1 82.69 220 ASN B C 1
ATOM 3818 O O . ASN B 1 220 ? 28.734 -1.495 -4.379 1 82.69 220 ASN B O 1
ATOM 3822 N N . ASP B 1 221 ? 30.984 -1.607 -4.367 1 76.69 221 ASP B N 1
ATOM 3823 C CA . ASP B 1 221 ? 31.094 -0.722 -5.52 1 76.69 221 ASP B CA 1
ATOM 3824 C C . ASP B 1 221 ? 30.609 -1.408 -6.793 1 76.69 221 ASP B C 1
ATOM 3826 O O . ASP B 1 221 ? 30.344 -0.747 -7.801 1 76.69 221 ASP B O 1
ATOM 3830 N N . THR B 1 222 ? 30.328 -2.664 -6.742 1 79.62 222 THR B N 1
ATOM 3831 C CA . THR B 1 222 ? 29.938 -3.369 -7.961 1 79.62 222 THR B CA 1
ATOM 3832 C C . THR B 1 222 ? 28.562 -4.004 -7.805 1 79.62 222 THR B C 1
ATOM 3834 O O . THR B 1 222 ? 27.984 -4.5 -8.773 1 79.62 222 THR B O 1
ATOM 3837 N N . PHE B 1 223 ? 28.078 -3.943 -6.598 1 84.31 223 PHE B N 1
ATOM 3838 C CA . PHE B 1 223 ? 26.797 -4.586 -6.324 1 84.31 223 PHE B CA 1
ATOM 3839 C C . PHE B 1 223 ? 26.016 -3.811 -5.27 1 84.31 223 PHE B C 1
ATOM 3841 O O . PHE B 1 223 ? 26.5 -3.588 -4.164 1 84.31 223 PHE B O 1
ATOM 3848 N N . PHE B 1 224 ? 24.828 -3.381 -5.664 1 88.5 224 PHE B N 1
ATOM 3849 C CA . PHE B 1 224 ? 23.969 -2.613 -4.762 1 88.5 224 PHE B CA 1
ATOM 3850 C C . PHE B 1 224 ? 22.703 -3.385 -4.426 1 88.5 224 PHE B C 1
ATOM 3852 O O . PHE B 1 224 ? 21.938 -3.74 -5.324 1 88.5 224 PHE B O 1
ATOM 3859 N N . ASP B 1 225 ? 22.562 -3.701 -3.174 1 92 225 ASP B N 1
ATOM 3860 C CA . ASP B 1 225 ? 21.375 -4.363 -2.662 1 92 225 ASP B CA 1
ATOM 3861 C C . ASP B 1 225 ? 20.438 -3.36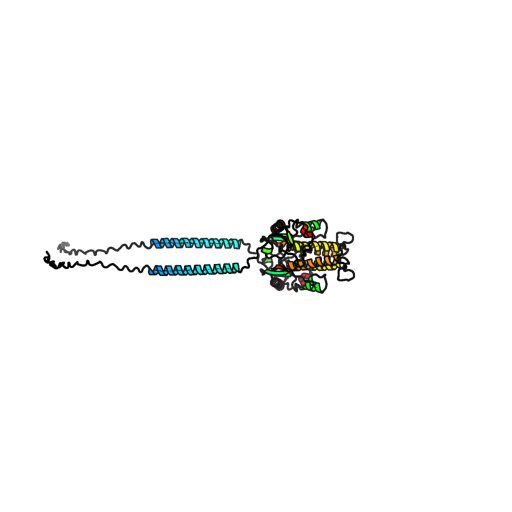5 -1.967 1 92 225 ASP B C 1
ATOM 3863 O O . ASP B 1 225 ? 20.875 -2.629 -1.076 1 92 225 ASP B O 1
ATOM 3867 N N . ILE B 1 226 ? 19.234 -3.275 -2.467 1 94.38 226 ILE B N 1
ATOM 3868 C CA . ILE B 1 226 ? 18.219 -2.404 -1.88 1 94.38 226 ILE B CA 1
ATOM 3869 C C . ILE B 1 226 ? 16.953 -3.205 -1.603 1 94.38 226 ILE B C 1
ATOM 3871 O O . ILE B 1 226 ? 16.219 -3.562 -2.529 1 94.38 226 ILE B O 1
ATOM 3875 N N . ASP B 1 227 ? 16.656 -3.504 -0.344 1 95.25 227 ASP B N 1
ATOM 3876 C CA . ASP B 1 227 ? 15.5 -4.324 -0.011 1 95.25 227 ASP B CA 1
ATOM 3877 C C . ASP B 1 227 ? 14.508 -3.545 0.844 1 95.25 227 ASP B C 1
ATOM 3879 O O . ASP B 1 227 ? 13.422 -4.047 1.159 1 95.25 227 ASP B O 1
ATOM 3883 N N . GLY B 1 228 ? 14.883 -2.316 1.197 1 95.81 228 GLY B N 1
ATOM 3884 C CA . GLY B 1 228 ? 14 -1.474 1.989 1 95.81 228 GLY B CA 1
ATOM 3885 C C . GLY B 1 228 ? 14.094 -1.749 3.479 1 95.81 228 GLY B C 1
ATOM 3886 O O . GLY B 1 228 ? 13.555 -0.995 4.289 1 95.81 228 GLY B O 1
ATOM 3887 N N . TYR B 1 229 ? 14.734 -2.855 3.881 1 94.38 229 TYR B N 1
ATOM 3888 C CA . TYR B 1 229 ? 14.883 -3.152 5.301 1 94.38 229 TYR B CA 1
ATOM 3889 C C . TYR B 1 229 ? 15.859 -2.184 5.961 1 94.38 229 TYR B C 1
ATOM 3891 O O . TYR B 1 229 ? 16.859 -1.788 5.355 1 94.38 229 TYR B O 1
ATOM 3899 N N . GLY B 1 230 ? 15.562 -1.797 7.176 1 94.25 230 GLY B N 1
ATOM 3900 C CA . GLY B 1 230 ? 16.391 -0.848 7.902 1 94.25 230 GLY B CA 1
ATOM 3901 C C . GLY B 1 230 ? 16.016 0.598 7.637 1 94.25 230 GLY B C 1
ATOM 3902 O O . GLY B 1 230 ? 16.547 1.509 8.281 1 94.25 230 GLY B O 1
ATOM 3903 N N . VAL B 1 231 ? 15.109 0.83 6.781 1 95.5 231 VAL B N 1
ATOM 3904 C CA . VAL B 1 231 ? 14.695 2.186 6.438 1 95.5 231 VAL B CA 1
ATOM 3905 C C . VAL B 1 231 ? 13.586 2.641 7.379 1 95.5 231 VAL B C 1
ATOM 3907 O O . VAL B 1 231 ? 12.633 1.898 7.629 1 95.5 231 VAL B O 1
ATOM 3910 N N . GLU B 1 232 ? 13.727 3.85 7.863 1 94.62 232 GLU B N 1
ATOM 3911 C CA . GLU B 1 232 ? 12.727 4.441 8.742 1 94.62 232 GLU B CA 1
ATOM 3912 C C . GLU B 1 232 ? 11.641 5.156 7.941 1 94.62 232 GLU B C 1
ATOM 3914 O O . GLU B 1 232 ? 11.945 5.898 7.004 1 94.62 232 GLU B O 1
ATOM 3919 N N . HIS B 1 233 ? 10.453 4.871 8.32 1 95.88 233 HIS B N 1
ATOM 3920 C CA . HIS B 1 233 ? 9.281 5.516 7.738 1 95.88 233 HIS B CA 1
ATOM 3921 C C . HIS B 1 233 ? 8.477 6.266 8.797 1 95.88 233 HIS B C 1
ATOM 3923 O O . HIS B 1 233 ? 8.484 5.887 9.969 1 95.88 233 HIS B O 1
ATOM 3929 N N . MET B 1 234 ? 7.855 7.398 8.375 1 94.19 234 MET B N 1
ATOM 3930 C CA . MET B 1 234 ? 6.852 8.031 9.227 1 94.19 234 MET B CA 1
ATOM 3931 C C . MET B 1 234 ? 5.48 7.395 9.016 1 94.19 234 MET B C 1
ATOM 3933 O O . MET B 1 234 ? 4.914 7.477 7.926 1 94.19 234 MET B O 1
ATOM 3937 N N . CYS B 1 235 ? 5.043 6.68 10.094 1 96.44 235 CYS B N 1
ATOM 3938 C CA . CYS B 1 235 ? 3.844 5.855 10.016 1 96.44 235 CYS B CA 1
ATOM 3939 C C . CYS B 1 235 ? 2.775 6.348 10.984 1 96.44 235 CYS B C 1
ATOM 3941 O O . CYS B 1 235 ? 3.09 7 11.984 1 96.44 235 CYS B O 1
ATOM 3943 N N . LYS B 1 236 ? 1.51 6.066 10.633 1 94.94 236 LYS B N 1
ATOM 3944 C CA . LYS B 1 236 ? 0.501 6.191 11.68 1 94.94 236 LYS B CA 1
ATOM 3945 C C . LYS B 1 236 ? 0.798 5.25 12.844 1 94.94 236 LYS B C 1
ATOM 3947 O O . LYS B 1 236 ? 1.267 4.125 12.633 1 94.94 236 LYS B O 1
ATOM 3952 N N . SER B 1 237 ? 0.469 5.781 14.031 1 94.06 237 SER B N 1
ATOM 3953 C CA . SER B 1 237 ? 0.654 4.922 15.203 1 94.06 237 SER B CA 1
ATOM 3954 C C . SER B 1 237 ? -0.089 3.6 15.031 1 94.06 237 SER B C 1
ATOM 3956 O O . SER B 1 237 ? -1.321 3.57 15.031 1 94.06 237 SER B O 1
ATOM 3958 N N . GLN B 1 238 ? 0.672 2.557 14.977 1 92.44 238 GLN B N 1
ATOM 3959 C CA . GLN B 1 238 ? 0.101 1.231 14.758 1 92.44 238 GLN B CA 1
ATOM 3960 C C . GLN B 1 238 ? -0.784 0.813 15.93 1 92.44 238 GLN B C 1
ATOM 3962 O O . GLN B 1 238 ? -1.821 0.177 15.734 1 92.44 238 GLN B O 1
ATOM 3967 N N . ASN B 1 239 ? -0.393 1.22 17.078 1 90.38 239 ASN B N 1
ATOM 3968 C CA . ASN B 1 239 ? -1.207 0.916 18.25 1 90.38 239 ASN B CA 1
ATOM 3969 C C . ASN B 1 239 ? -2.537 1.664 18.219 1 90.38 239 ASN B C 1
ATOM 3971 O O . ASN B 1 239 ? -3.588 1.08 18.484 1 90.38 239 ASN B O 1
ATOM 3975 N N . ALA B 1 240 ? -2.465 2.951 17.922 1 92.56 240 ALA B N 1
ATOM 3976 C CA . ALA B 1 240 ? -3.688 3.748 17.875 1 92.56 240 ALA B CA 1
ATOM 3977 C C . ALA B 1 240 ? -4.637 3.244 16.797 1 92.56 240 ALA B C 1
ATOM 3979 O O . ALA B 1 240 ? -5.848 3.156 17.016 1 92.56 240 ALA B O 1
ATOM 3980 N N . VAL B 1 241 ? -4.07 2.928 15.68 1 93.88 241 VAL B N 1
ATOM 3981 C CA . VAL B 1 241 ? -4.863 2.379 14.578 1 93.88 241 VAL B CA 1
ATOM 3982 C C . VAL B 1 241 ? -5.477 1.048 15 1 93.88 241 VAL B C 1
ATOM 3984 O O . VAL B 1 241 ? -6.676 0.819 14.805 1 93.88 241 VAL B O 1
ATOM 3987 N N . GLY B 1 242 ? -4.656 0.2 15.555 1 91.25 242 GLY B N 1
ATOM 3988 C CA . GLY B 1 242 ? -5.148 -1.077 16.047 1 91.25 242 GLY B CA 1
ATOM 3989 C C . GLY B 1 242 ? -6.281 -0.936 17.047 1 91.25 242 GLY B C 1
ATOM 3990 O O . GLY B 1 242 ? -7.281 -1.648 16.969 1 91.25 242 GLY B O 1
ATOM 3991 N N . ASP B 1 243 ? -6.156 -0.036 17.953 1 90.5 243 ASP B N 1
ATOM 3992 C CA . ASP B 1 243 ? -7.184 0.214 18.953 1 90.5 243 ASP B CA 1
ATOM 3993 C C . ASP B 1 243 ? -8.484 0.672 18.297 1 90.5 243 ASP B C 1
ATOM 3995 O O . ASP B 1 243 ? -9.57 0.246 18.703 1 90.5 243 ASP B O 1
ATOM 3999 N N . TRP B 1 244 ? -8.375 1.523 17.422 1 93.81 244 TRP B N 1
ATOM 4000 C CA . TRP B 1 244 ? -9.57 2.014 16.75 1 93.81 244 TRP B CA 1
ATOM 4001 C C . TRP B 1 244 ? -10.258 0.888 15.984 1 93.81 244 TRP B C 1
ATOM 4003 O O . TRP B 1 244 ? -11.484 0.754 16.031 1 93.81 244 TRP B O 1
ATOM 4013 N N . LEU B 1 245 ? -9.484 0.08 15.258 1 92.75 245 LEU B N 1
ATOM 4014 C CA . LEU B 1 245 ? -10.047 -1.042 14.508 1 92.75 245 LEU B CA 1
ATOM 4015 C C . LEU B 1 245 ? -10.734 -2.031 15.445 1 92.75 245 LEU B C 1
ATOM 4017 O O . LEU B 1 245 ? -11.828 -2.514 15.148 1 92.75 245 LEU B O 1
ATOM 4021 N N . LEU B 1 246 ? -10.102 -2.277 16.531 1 90.31 246 LEU B N 1
ATOM 4022 C CA . LEU B 1 246 ? -10.656 -3.225 17.5 1 90.31 246 LEU B CA 1
ATOM 4023 C C . LEU B 1 246 ? -11.938 -2.676 18.125 1 90.31 246 LEU B C 1
ATOM 4025 O O . LEU B 1 246 ? -12.922 -3.4 18.266 1 90.31 246 LEU B O 1
ATOM 4029 N N . SER B 1 247 ? -11.961 -1.443 18.484 1 90.25 247 SER B N 1
ATOM 4030 C CA . SER B 1 247 ? -13.102 -0.839 19.172 1 90.25 247 SER B CA 1
ATOM 4031 C C . SER B 1 247 ? -14.289 -0.691 18.234 1 90.25 247 SER B C 1
ATOM 4033 O O . SER B 1 247 ? -15.43 -0.552 18.672 1 90.25 247 SER B O 1
ATOM 4035 N N . HIS B 1 248 ? -14.047 -0.768 16.922 1 91.81 248 HIS B N 1
ATOM 4036 C CA . HIS B 1 248 ? -15.117 -0.606 15.945 1 91.81 248 HIS B CA 1
ATOM 4037 C C . HIS B 1 248 ? -15.391 -1.909 15.203 1 91.81 248 HIS B C 1
ATOM 4039 O O . HIS B 1 248 ? -16.109 -1.92 14.203 1 91.81 248 HIS B O 1
ATOM 4045 N N . ALA B 1 249 ? -14.766 -2.957 15.688 1 89.75 249 ALA B N 1
ATOM 4046 C CA . ALA B 1 249 ? -15 -4.254 15.062 1 89.75 249 ALA B CA 1
ATOM 4047 C C . ALA B 1 249 ? -16.469 -4.652 15.156 1 89.75 249 ALA B C 1
ATOM 4049 O O . ALA B 1 249 ? -17.109 -4.426 16.188 1 89.75 249 ALA B O 1
ATOM 4050 N N . PRO B 1 250 ? -16.953 -5.23 14.008 1 88 250 PRO B N 1
ATOM 4051 C CA . PRO B 1 250 ? -18.344 -5.668 14.086 1 88 250 PRO B CA 1
ATOM 4052 C C . PRO B 1 250 ? -18.578 -6.703 15.18 1 88 250 PRO B C 1
ATOM 4054 O O . PRO B 1 250 ? -17.734 -7.562 15.414 1 88 250 PRO B O 1
ATOM 4057 N N . GLU B 1 251 ? -19.703 -6.59 15.836 1 77.88 251 GLU B N 1
ATOM 4058 C CA . GLU B 1 251 ? -20.078 -7.5 16.922 1 77.88 251 GLU B CA 1
ATOM 4059 C C . GLU B 1 251 ? -20.562 -8.836 16.375 1 77.88 251 GLU B C 1
ATOM 4061 O O . GLU B 1 251 ? -20.391 -9.875 17.016 1 77.88 251 GLU B O 1
ATOM 4066 N N . GLU B 1 252 ? -21.172 -8.773 15.219 1 65.38 252 GLU B N 1
ATOM 4067 C CA . GLU B 1 252 ? -21.719 -10 14.648 1 65.38 252 GLU B CA 1
ATOM 4068 C C . GLU B 1 252 ? -20.734 -10.641 13.68 1 65.38 252 GLU B C 1
ATOM 4070 O O . GLU B 1 252 ? -20.031 -9.945 12.938 1 65.38 252 GLU B O 1
ATOM 4075 N N . GLU B 1 253 ? -20.531 -11.953 13.727 1 63.38 253 GLU B N 1
ATOM 4076 C CA . GLU B 1 253 ? -19.578 -12.68 12.883 1 63.38 253 GLU B CA 1
ATOM 4077 C C . GLU B 1 253 ? -20.25 -13.164 11.602 1 63.38 253 GLU B C 1
ATOM 4079 O O . GLU B 1 253 ? -19.594 -13.367 10.578 1 63.38 253 GLU B O 1
ATOM 4084 N N . GLY B 1 254 ? -21.609 -13.086 11.586 1 63.16 254 GLY B N 1
ATOM 4085 C CA . GLY B 1 254 ? -22.281 -13.773 10.492 1 63.16 254 GLY B CA 1
ATOM 4086 C C . GLY B 1 254 ? -22.344 -12.945 9.219 1 63.16 254 GLY B C 1
ATOM 4087 O O . GLY B 1 254 ? -22.703 -13.453 8.156 1 63.16 254 GLY B O 1
ATOM 4088 N N . TYR B 1 255 ? -21.812 -11.773 9.273 1 65.62 255 TYR B N 1
ATOM 4089 C CA . TYR B 1 255 ? -22 -10.898 8.117 1 65.62 255 TYR B CA 1
ATOM 4090 C C . TYR B 1 255 ? -21.016 -11.25 7.004 1 65.62 255 TYR B C 1
ATOM 4092 O O . TYR B 1 255 ? -21.234 -10.898 5.844 1 65.62 255 TYR B O 1
ATOM 4100 N N . THR B 1 256 ? -20 -12.023 7.277 1 66.69 256 THR B N 1
ATOM 4101 C CA . THR B 1 256 ? -18.953 -12.25 6.285 1 66.69 256 THR B CA 1
ATOM 4102 C C . THR B 1 256 ? -19.344 -13.406 5.359 1 66.69 256 THR B C 1
ATOM 4104 O O . THR B 1 256 ? -18.766 -13.555 4.277 1 66.69 256 THR B O 1
ATOM 4107 N N . GLU B 1 257 ? -20.328 -14.234 5.746 1 68.94 257 GLU B N 1
ATOM 4108 C CA . GLU B 1 257 ? -20.656 -15.43 4.973 1 68.94 257 GLU B CA 1
ATOM 4109 C C . GLU B 1 257 ? -21.25 -15.055 3.615 1 68.94 257 GLU B C 1
ATOM 4111 O O . GLU B 1 257 ? -21.234 -15.859 2.68 1 68.94 257 GLU B O 1
ATOM 4116 N N . HIS B 1 258 ? -21.641 -13.836 3.428 1 77 258 HIS B N 1
ATOM 4117 C CA . HIS B 1 258 ? -22.281 -13.461 2.176 1 77 258 HIS B CA 1
ATOM 4118 C C . HIS B 1 258 ? -21.547 -12.312 1.492 1 77 258 HIS B C 1
ATOM 4120 O O . HIS B 1 258 ? -22.156 -11.508 0.789 1 77 258 HIS B O 1
ATOM 4126 N N . ILE B 1 259 ? -20.281 -12.32 1.775 1 83.06 259 ILE B N 1
ATOM 4127 C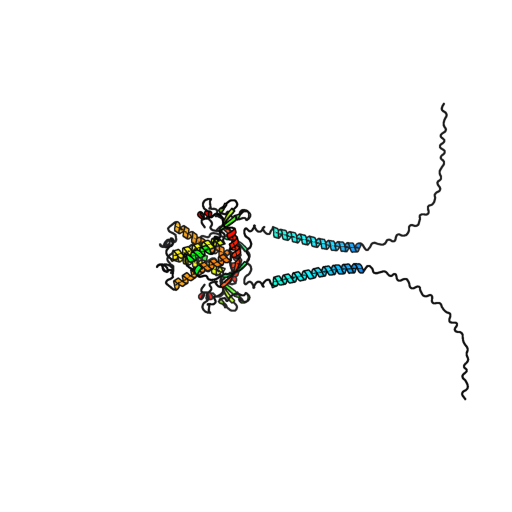 CA . ILE B 1 259 ? -19.516 -11.188 1.254 1 83.06 259 ILE B CA 1
ATOM 4128 C C . ILE B 1 259 ? -18.516 -11.672 0.208 1 83.06 259 ILE B C 1
ATOM 4130 O O . ILE B 1 259 ? -17.844 -12.68 0.408 1 83.06 259 ILE B O 1
ATOM 4134 N N . GLU B 1 260 ? -18.562 -11.062 -0.926 1 82.06 260 GLU B N 1
ATOM 4135 C CA . GLU B 1 260 ? -17.484 -11.195 -1.893 1 82.06 260 GLU B CA 1
ATOM 4136 C C . GLU B 1 260 ? -16.562 -9.977 -1.875 1 82.06 260 GLU B C 1
ATOM 4138 O O . GLU B 1 260 ? -17.016 -8.859 -2.148 1 82.06 260 GLU B O 1
ATOM 4143 N N . LEU B 1 261 ? -15.422 -10.258 -1.386 1 87.56 261 LEU B N 1
ATOM 4144 C CA . LEU B 1 261 ? -14.43 -9.195 -1.309 1 87.56 261 LEU B CA 1
ATOM 4145 C C . LEU B 1 261 ? -13.367 -9.359 -2.393 1 87.56 261 LEU B C 1
ATOM 4147 O O . LEU B 1 261 ? -12.773 -10.43 -2.527 1 87.56 261 LEU B O 1
#

Sequence (522 aa):
MQKSLHMAHHSSEDQCPDNEAEEPLLPETANVVFQGKQTTWRYLLGVCGVGILVVVNLIQVLIILRIVNNTSAKPSAKYHPDFPMQALTIERNRTWEELSNPSSDSLWNAGLPGITGWVQIEHARDYDLPRGIPSLGKYEVYITTWGHQHHCLKILRREFSSVVRGESILINSMANGTKTPHTEASARKLYHLMHCFDYLRQTIACVSDLTLEGVNKESNDTFFDIDGYGVEHMCKSQNAVGDWLLSHAPEEEGYTEHIELMQKSLHMAHHSSEDQCPDNEAEEPLLPETANVVFQGKQTTWRYLLGVCGVGILVVVNLIQVLIILRIVNNTSAKPSAKYHPDFPMQALTIERNRTWEELSNPSSDSLWNAGLPGITGWVQIEHARDYDLPRGIPSLGKYEVYITTWGHQHHCLKILRREFSSVVRGESILINSMANGTKTPHTEASARKLYHLMHCFDYLRQTIACVSDLTLEGVNKESNDTFFDIDGYGVEHMCKSQNAVGDWLLSHAPEEEGYTEHIEL